Protein AF-0000000065959075 (afdb_homodimer)

Secondary structure (DSSP, 8-state):
-EEEE-TT-SS-EEEES--TTT--HHHHHHHHHHHHHHSEEEE-S----HHHHHHHHHHHSEE---SSGGGB-SS-TT-EEEESSEETTEE-SBSS---S-B-TTTTSSS--SEEEEEEEE--SSS--EEEEEHHHHHHTS-HHHHHHHTT-EEEE-STTTPBPPGGGTTSBHHHHHHHHHHHS--EEEESEEE-TTT--EEE---TTTEEEEE-TTSPBPPHHHHHHHHHHHTTT-TT--STTEEEE---TT-EEEEETTTEEEEE---SSPPP-EEEEEEEE-SS-SSTTS---/-EEEE-TT-SS-EEEES--TTT--HHHHHHHHHHHHHHSEEEE-S----HHHHHHHHHHHSEE---SSGGGB-SS-TT-EEEESSEETTEE-SBSS---S-B-TTTTSSS--SEEEEEEEE--SSS--EEEEEHHHHHHTS-HHHHHHHTT-EEEE-SGGGPBPPGGGTTSBHHHHHHHHHHHS--EEEESEEE-TTT--EEE---TTTEEEEE-TTSPBPPHHHHHHHHHHHTTT-TT--STTEEEE---TT-EEEEETTTEEEEE---SSPPP-EEEEEEEE-SS-SSTTS---

Structure (mmCIF, N/CA/C/O backbone):
data_AF-0000000065959075-model_v1
#
loop_
_entity.id
_entity.type
_entity.pdbx_description
1 polymer (3R)-3-
#
loop_
_atom_site.group_PDB
_atom_site.id
_atom_site.type_symbol
_atom_site.label_atom_id
_atom_site.label_alt_id
_atom_site.label_comp_id
_atom_site.label_asym_id
_atom_site.label_entity_id
_atom_site.label_seq_id
_atom_site.pdbx_PDB_ins_code
_atom_site.Cartn_x
_atom_site.Cartn_y
_atom_site.Cartn_z
_atom_site.occupancy
_atom_site.B_iso_or_equiv
_atom_site.auth_seq_id
_atom_site.auth_comp_id
_atom_site.auth_asym_id
_atom_site.auth_atom_id
_atom_site.pdbx_PDB_model_num
ATOM 1 N N . MET A 1 1 ? 12.992 -42.438 -20.969 1 88.31 1 MET A N 1
ATOM 2 C CA . MET A 1 1 ? 12.32 -41.75 -19.875 1 88.31 1 MET A CA 1
ATOM 3 C C . MET A 1 1 ? 11.312 -42.688 -19.203 1 88.31 1 MET A C 1
ATOM 5 O O . MET A 1 1 ? 10.609 -43.438 -19.875 1 88.31 1 MET A O 1
ATOM 9 N N . GLN A 1 2 ? 11.352 -42.781 -17.875 1 91.12 2 GLN A N 1
ATOM 10 C CA . GLN A 1 2 ? 10.438 -43.594 -17.094 1 91.12 2 GLN A CA 1
ATOM 11 C C . GLN A 1 2 ? 9.602 -42.719 -16.156 1 91.12 2 GLN A C 1
ATOM 13 O O . GLN A 1 2 ? 10.133 -41.875 -15.445 1 91.12 2 GLN A O 1
ATOM 18 N N . ILE A 1 3 ? 8.305 -42.969 -16.203 1 90.81 3 ILE A N 1
ATOM 19 C CA . ILE A 1 3 ? 7.375 -42.219 -15.359 1 90.81 3 ILE A CA 1
ATOM 20 C C . ILE A 1 3 ? 6.758 -43.125 -14.312 1 90.81 3 ILE A C 1
ATOM 22 O O . ILE A 1 3 ? 6.156 -44.156 -14.656 1 90.81 3 ILE A O 1
ATOM 26 N N . ASP A 1 4 ? 6.98 -42.812 -13.102 1 85.56 4 ASP A N 1
ATOM 27 C CA . ASP A 1 4 ? 6.441 -43.594 -12 1 85.56 4 ASP A CA 1
ATOM 28 C C . ASP A 1 4 ? 5.523 -42.75 -11.117 1 85.56 4 ASP A C 1
ATOM 30 O O . ASP A 1 4 ? 5.871 -41.625 -10.742 1 85.56 4 ASP A O 1
ATOM 34 N N . GLU A 1 5 ? 4.391 -43.344 -10.914 1 80.88 5 GLU A N 1
ATOM 35 C CA . GLU A 1 5 ? 3.5 -42.625 -9.992 1 80.88 5 GLU A CA 1
ATOM 36 C C . GLU A 1 5 ? 4.094 -42.594 -8.586 1 80.88 5 GLU A C 1
ATOM 38 O O . GLU A 1 5 ? 4.883 -43.438 -8.203 1 80.88 5 GLU A O 1
ATOM 43 N N . GLN A 1 6 ? 3.811 -41.438 -7.914 1 75.31 6 GLN A N 1
ATOM 44 C CA . GLN A 1 6 ? 4.277 -41.344 -6.535 1 75.31 6 GLN A CA 1
ATOM 45 C C . GLN A 1 6 ? 3.336 -42.062 -5.578 1 75.31 6 GLN A C 1
ATOM 47 O O . GLN A 1 6 ? 2.148 -41.75 -5.508 1 75.31 6 GLN A O 1
ATOM 52 N N . PRO A 1 7 ? 3.791 -43.094 -5.008 1 60.75 7 PRO A N 1
ATOM 53 C CA . PRO A 1 7 ? 2.904 -43.938 -4.184 1 60.75 7 PRO A CA 1
ATOM 54 C C . PRO A 1 7 ? 2.232 -43.125 -3.066 1 60.75 7 PRO A C 1
ATOM 56 O O . PRO A 1 7 ? 2.871 -42.281 -2.434 1 60.75 7 PRO A O 1
ATOM 59 N N . GLY A 1 8 ? 0.936 -43.406 -2.779 1 57.5 8 GLY A N 1
ATOM 60 C CA . GLY A 1 8 ? 0.217 -42.844 -1.639 1 57.5 8 GLY A CA 1
ATOM 61 C C . GLY A 1 8 ? -0.297 -41.438 -1.878 1 57.5 8 GLY A C 1
ATOM 62 O O . GLY A 1 8 ? -1.043 -40.906 -1.06 1 57.5 8 GLY A O 1
ATOM 63 N N . ASN A 1 9 ? 0.217 -40.875 -2.98 1 65.5 9 ASN A N 1
ATOM 64 C CA . ASN A 1 9 ? -0.215 -39.5 -3.203 1 65.5 9 ASN A CA 1
ATOM 65 C C . ASN A 1 9 ? -1.231 -39.406 -4.34 1 65.5 9 ASN A C 1
ATOM 67 O O . ASN A 1 9 ? -1.167 -40.156 -5.301 1 65.5 9 ASN A O 1
ATOM 71 N N . ALA A 1 10 ? -2.258 -38.625 -4.078 1 68.94 10 ALA A N 1
ATOM 72 C CA . ALA A 1 10 ? -3.283 -38.406 -5.09 1 68.94 10 ALA A CA 1
ATOM 73 C C . ALA A 1 10 ? -2.721 -37.594 -6.266 1 68.94 10 ALA A C 1
ATOM 75 O O . ALA A 1 10 ? -3.248 -37.688 -7.379 1 68.94 10 ALA A O 1
ATOM 76 N N . ILE A 1 11 ? -1.651 -36.875 -5.988 1 84.25 11 ILE A N 1
ATOM 77 C CA . ILE A 1 11 ? -1.107 -36.094 -7.078 1 84.25 11 ILE A CA 1
ATOM 78 C C . ILE A 1 11 ? 0.41 -36.25 -7.133 1 84.25 11 ILE A C 1
ATOM 80 O O . ILE A 1 11 ? 1.047 -36.531 -6.117 1 84.25 11 ILE A O 1
ATOM 84 N N . GLY A 1 12 ? 0.941 -36.344 -8.398 1 92.31 12 GLY A N 1
ATOM 85 C CA . GLY A 1 12 ? 2.383 -36.312 -8.594 1 92.31 12 GLY A CA 1
ATOM 86 C C . GLY A 1 12 ? 2.934 -37.562 -9.227 1 92.31 12 GLY A C 1
ATOM 87 O O . GLY A 1 12 ? 2.424 -38.656 -8.984 1 92.31 12 GLY A O 1
ATOM 88 N N . ALA A 1 13 ? 3.959 -37.406 -10 1 95.25 13 ALA A N 1
ATOM 89 C CA . ALA A 1 13 ? 4.707 -38.5 -10.633 1 95.25 13 ALA A CA 1
ATOM 90 C C . ALA A 1 13 ? 6.195 -38.156 -10.695 1 95.25 13 ALA A C 1
ATOM 92 O O . ALA A 1 13 ? 6.574 -37.031 -10.922 1 95.25 13 ALA A O 1
ATOM 93 N N . ALA A 1 14 ? 6.996 -39.156 -10.484 1 95.25 14 ALA A N 1
ATOM 94 C CA . ALA A 1 14 ? 8.438 -39.031 -10.672 1 95.25 14 ALA A CA 1
ATOM 95 C C . ALA A 1 14 ? 8.844 -39.406 -12.086 1 95.25 14 ALA A C 1
ATOM 97 O O . ALA A 1 14 ? 8.352 -40.406 -12.625 1 95.25 14 ALA A O 1
ATOM 98 N N . VAL A 1 15 ? 9.633 -38.594 -12.68 1 96.06 15 VAL A N 1
ATOM 99 C CA . VAL A 1 15 ? 10.141 -38.875 -14.023 1 96.06 15 VAL A CA 1
ATOM 100 C C . VAL A 1 15 ? 11.648 -39.062 -13.977 1 96.06 15 VAL A C 1
ATOM 102 O O . VAL A 1 15 ? 12.398 -38.156 -13.68 1 96.06 15 VAL A O 1
ATOM 105 N N . GLU A 1 16 ? 12.094 -40.25 -14.32 1 95.06 16 GLU A N 1
ATOM 106 C CA . GLU A 1 16 ? 13.516 -40.594 -14.328 1 95.06 16 GLU A CA 1
ATOM 107 C C . GLU A 1 16 ? 14.055 -40.688 -15.75 1 95.06 16 GLU A C 1
ATOM 109 O O . GLU A 1 16 ? 13.32 -41.062 -16.672 1 95.06 16 GLU A O 1
ATOM 114 N N . GLY A 1 17 ? 15.281 -40.312 -15.883 1 93 17 GLY A N 1
ATOM 115 C CA . GLY A 1 17 ? 15.961 -40.469 -17.156 1 93 17 GLY A CA 1
ATOM 116 C C . GLY A 1 17 ? 15.523 -39.469 -18.219 1 93 17 GLY A C 1
ATOM 117 O O . GLY A 1 17 ? 15.594 -39.75 -19.406 1 93 17 GLY A O 1
ATOM 118 N N . PHE A 1 18 ? 14.922 -38.406 -17.781 1 93.5 18 PHE A N 1
ATOM 119 C CA . PHE A 1 18 ? 14.492 -37.406 -18.734 1 93.5 18 PHE A CA 1
ATOM 120 C C . PHE A 1 18 ? 15.617 -36.406 -19.031 1 93.5 18 PHE A C 1
ATOM 122 O O . PHE A 1 18 ? 16.25 -35.906 -18.094 1 93.5 18 PHE A O 1
ATOM 129 N N . ASP A 1 19 ? 15.914 -36.188 -20.281 1 91.94 19 ASP A N 1
ATOM 130 C CA . ASP A 1 19 ? 16.844 -35.188 -20.797 1 91.94 19 ASP A CA 1
ATOM 131 C C . ASP A 1 19 ? 16.188 -34.344 -21.875 1 91.94 19 ASP A C 1
ATOM 133 O O . ASP A 1 19 ? 15.812 -34.844 -22.938 1 91.94 19 ASP A O 1
ATOM 137 N N . HIS A 1 20 ? 16.078 -33.094 -21.625 1 88.12 20 HIS A N 1
ATOM 138 C CA . HIS A 1 20 ? 15.344 -32.219 -22.531 1 88.12 20 HIS A CA 1
ATOM 139 C C . HIS A 1 20 ? 16.016 -32.156 -23.906 1 88.12 20 HIS A C 1
ATOM 141 O O . HIS A 1 20 ? 15.344 -31.938 -24.922 1 88.12 20 HIS A O 1
ATOM 147 N N . ALA A 1 21 ? 17.312 -32.281 -23.984 1 90 21 ALA A N 1
ATOM 148 C CA . ALA A 1 21 ? 18.047 -32.156 -25.234 1 90 21 ALA A CA 1
ATOM 149 C C . ALA A 1 21 ? 17.812 -33.375 -26.125 1 90 21 ALA A C 1
ATOM 151 O O . ALA A 1 21 ? 17.859 -33.25 -27.359 1 90 21 ALA A O 1
ATOM 152 N N . THR A 1 22 ? 17.562 -34.469 -25.531 1 92.88 22 THR A N 1
ATOM 153 C CA . THR A 1 22 ? 17.453 -35.688 -26.312 1 92.88 22 THR A CA 1
ATOM 154 C C . THR A 1 22 ? 16.031 -36.219 -26.281 1 92.88 22 THR A C 1
ATOM 156 O O . THR A 1 22 ? 15.703 -37.188 -27 1 92.88 22 THR A O 1
ATOM 159 N N . ALA A 1 23 ? 15.219 -35.594 -25.516 1 94 23 ALA A N 1
ATOM 160 C CA . ALA A 1 23 ? 13.844 -36.094 -25.391 1 94 23 ALA A CA 1
ATOM 161 C C . ALA A 1 23 ? 13.125 -36 -26.734 1 94 23 ALA A C 1
ATOM 163 O O . ALA A 1 23 ? 13.219 -34.969 -27.438 1 94 23 ALA A O 1
ATOM 164 N N . SER A 1 24 ? 12.414 -37 -27.125 1 95.62 24 SER A N 1
ATOM 165 C CA . SER A 1 24 ? 11.602 -37 -28.344 1 95.62 24 SER A CA 1
ATOM 166 C C . SER A 1 24 ? 10.305 -36.219 -28.141 1 95.62 24 SER A C 1
ATOM 168 O O . SER A 1 24 ? 9.945 -35.875 -27.016 1 95.62 24 SER A O 1
ATOM 170 N N . ASP A 1 25 ? 9.68 -35.969 -29.266 1 95.5 25 ASP A N 1
ATOM 171 C CA . ASP A 1 25 ? 8.367 -35.312 -29.172 1 95.5 25 ASP A CA 1
ATOM 172 C C . ASP A 1 25 ? 7.387 -36.188 -28.391 1 95.5 25 ASP A C 1
ATOM 174 O O . ASP A 1 25 ? 6.531 -35.656 -27.672 1 95.5 25 ASP A O 1
ATOM 178 N N . ALA A 1 26 ? 7.527 -37.438 -28.562 1 96.12 26 ALA A N 1
ATOM 179 C CA . ALA A 1 26 ? 6.668 -38.344 -27.828 1 96.12 26 ALA A CA 1
ATOM 180 C C . ALA A 1 26 ? 6.922 -38.25 -26.328 1 96.12 26 ALA A C 1
ATOM 182 O O . ALA A 1 26 ? 5.988 -38.375 -25.531 1 96.12 26 ALA A O 1
ATOM 183 N N . ASP A 1 27 ? 8.164 -38.125 -25.922 1 95.75 27 ASP A N 1
ATOM 184 C CA . ASP A 1 27 ? 8.508 -37.938 -24.516 1 95.75 27 ASP A CA 1
ATOM 185 C C . ASP A 1 27 ? 7.863 -36.688 -23.953 1 95.75 27 ASP A C 1
ATOM 187 O O . ASP A 1 27 ? 7.328 -36.688 -22.844 1 95.75 27 ASP A O 1
ATOM 191 N N . ILE A 1 28 ? 7.93 -35.656 -24.734 1 97.25 28 ILE A N 1
ATOM 192 C CA . ILE A 1 28 ? 7.363 -34.406 -24.328 1 97.25 28 ILE A CA 1
ATOM 193 C C . ILE A 1 28 ? 5.852 -34.531 -24.172 1 97.25 28 ILE A C 1
ATOM 195 O O . ILE A 1 28 ? 5.273 -34.031 -23.203 1 97.25 28 ILE A O 1
ATOM 199 N N . ASP A 1 29 ? 5.246 -35.156 -25.109 1 96.88 29 ASP A N 1
ATOM 200 C CA . ASP A 1 29 ? 3.805 -35.375 -25.031 1 96.88 29 ASP A CA 1
ATOM 201 C C . ASP A 1 29 ? 3.436 -36.156 -23.797 1 96.88 29 ASP A C 1
ATOM 203 O O . ASP A 1 29 ? 2.449 -35.875 -23.125 1 96.88 29 ASP A O 1
ATOM 207 N N . ALA A 1 30 ? 4.188 -37.188 -23.516 1 96.75 30 ALA A N 1
ATOM 208 C CA . ALA A 1 30 ? 3.947 -38 -22.344 1 96.75 30 ALA A CA 1
ATOM 209 C C . ALA A 1 30 ? 4.105 -37.188 -21.062 1 96.75 30 ALA A C 1
ATOM 211 O O . ALA A 1 30 ? 3.338 -37.344 -20.109 1 96.75 30 ALA A O 1
ATOM 212 N N . LEU A 1 31 ? 5.102 -36.406 -21.031 1 97.31 31 LEU A N 1
ATOM 213 C CA . LEU A 1 31 ? 5.32 -35.531 -19.891 1 97.31 31 LEU A CA 1
ATOM 214 C C . LEU A 1 31 ? 4.137 -34.594 -19.688 1 97.31 31 LEU A C 1
ATOM 216 O O . LEU A 1 31 ? 3.615 -34.469 -18.578 1 97.31 31 LEU A O 1
ATOM 220 N N . LYS A 1 32 ? 3.682 -33.938 -20.766 1 97.81 32 LYS A N 1
ATOM 221 C CA . LYS A 1 32 ? 2.531 -33.031 -20.672 1 97.81 32 LYS A CA 1
ATOM 222 C C . LYS A 1 32 ? 1.294 -33.781 -20.172 1 97.81 32 LYS A C 1
ATOM 224 O O . LYS A 1 32 ? 0.574 -33.281 -19.297 1 97.81 32 LYS A O 1
ATOM 229 N N . SER A 1 33 ? 1.113 -34.938 -20.766 1 97.06 33 SER A N 1
ATOM 230 C CA . SER A 1 33 ? -0.022 -35.75 -20.328 1 97.06 33 SER A CA 1
ATOM 231 C C . SER A 1 33 ? 0.063 -36.062 -18.844 1 97.06 33 SER A C 1
ATOM 233 O O . SER A 1 33 ? -0.942 -35.969 -18.125 1 97.06 33 SER A O 1
ATOM 235 N N . THR A 1 34 ? 1.261 -36.375 -18.359 1 96.69 34 THR A N 1
ATOM 236 C CA . THR A 1 34 ? 1.489 -36.656 -16.953 1 96.69 34 THR A CA 1
ATOM 237 C C . THR A 1 34 ? 1.177 -35.438 -16.109 1 96.69 34 THR A C 1
ATOM 239 O O . THR A 1 34 ? 0.52 -35.531 -15.062 1 96.69 34 THR A O 1
ATOM 242 N N . ILE A 1 35 ? 1.586 -34.281 -16.547 1 97.69 35 ILE A N 1
ATOM 243 C CA . ILE A 1 35 ? 1.346 -33.031 -15.844 1 97.69 35 ILE A CA 1
ATOM 244 C C . ILE A 1 35 ? -0.156 -32.812 -15.719 1 97.69 35 ILE A C 1
ATOM 246 O O . ILE A 1 35 ? -0.646 -32.469 -14.633 1 97.69 35 ILE A O 1
ATOM 250 N N . TYR A 1 36 ? -0.906 -33.031 -16.781 1 97.31 36 TYR A N 1
ATOM 251 C CA . TYR A 1 36 ? -2.336 -32.75 -16.781 1 97.31 36 TYR A CA 1
ATOM 252 C C . TYR A 1 36 ? -3.098 -33.75 -15.93 1 97.31 36 TYR A C 1
ATOM 254 O O . TYR A 1 36 ? -4.051 -33.406 -15.227 1 97.31 36 TYR A O 1
ATOM 262 N N . THR A 1 37 ? -2.668 -34.969 -15.945 1 95.5 37 THR A N 1
ATOM 263 C CA . THR A 1 37 ? -3.465 -36.031 -15.32 1 95.5 37 THR A CA 1
ATOM 264 C C . THR A 1 37 ? -2.994 -36.281 -13.898 1 95.5 37 THR A C 1
ATOM 266 O O . THR A 1 37 ? -3.805 -36.594 -13.016 1 95.5 37 THR A O 1
ATOM 269 N N . LYS A 1 38 ? -1.641 -36.125 -13.672 1 96.19 38 LYS A N 1
ATOM 270 C CA . LYS A 1 38 ? -1.088 -36.375 -12.344 1 96.19 38 LYS A CA 1
ATOM 271 C C . LYS A 1 38 ? -0.753 -35.062 -11.633 1 96.19 38 LYS A C 1
ATOM 273 O O . LYS A 1 38 ? -0.331 -35.062 -10.477 1 96.19 38 LYS A O 1
ATOM 278 N N . LYS A 1 39 ? -0.908 -33.969 -12.266 1 97.69 39 LYS A N 1
ATOM 279 C CA . LYS A 1 39 ? -0.883 -32.594 -11.75 1 97.69 39 LYS A CA 1
ATOM 280 C C . LYS A 1 39 ? 0.548 -32.125 -11.5 1 97.69 39 LYS A C 1
ATOM 282 O O . LYS A 1 39 ? 0.866 -30.953 -11.695 1 97.69 39 LYS A O 1
ATOM 287 N N . ILE A 1 40 ? 1.429 -33 -11.031 1 97.94 40 ILE A N 1
ATOM 288 C CA . ILE A 1 40 ? 2.822 -32.656 -10.781 1 97.94 40 ILE A CA 1
ATOM 289 C C . ILE A 1 40 ? 3.734 -33.719 -11.367 1 97.94 40 ILE A C 1
ATOM 291 O O . ILE A 1 40 ? 3.5 -34.906 -11.172 1 97.94 40 ILE A O 1
ATOM 295 N N . ALA A 1 41 ? 4.703 -33.344 -12.102 1 97.62 41 ALA A N 1
ATOM 296 C CA . ALA A 1 41 ? 5.801 -34.188 -12.531 1 97.62 41 ALA A CA 1
ATOM 297 C C . ALA A 1 41 ? 7.129 -33.719 -11.938 1 97.62 41 ALA A C 1
ATOM 299 O O . ALA A 1 41 ? 7.48 -32.531 -12.047 1 97.62 41 ALA A O 1
ATOM 300 N N . VAL A 1 42 ? 7.797 -34.625 -11.281 1 97.19 42 VAL A N 1
ATOM 301 C CA . VAL A 1 42 ? 9.117 -34.312 -10.734 1 97.19 42 VAL A CA 1
ATOM 302 C C . VAL A 1 42 ? 10.195 -34.938 -11.609 1 97.19 42 VAL A C 1
ATOM 304 O O . VAL A 1 42 ? 10.367 -36.156 -11.609 1 97.19 42 VAL A O 1
ATOM 307 N N . LEU A 1 43 ? 10.891 -34.125 -12.398 1 97.62 43 LEU A N 1
ATOM 308 C CA . LEU A 1 43 ? 12.023 -34.594 -13.188 1 97.62 43 LEU A CA 1
ATOM 309 C C . LEU A 1 43 ? 13.258 -34.781 -12.312 1 97.62 43 LEU A C 1
ATOM 311 O O . LEU A 1 43 ? 13.82 -33.812 -11.805 1 97.62 43 LEU A O 1
ATOM 315 N N . LYS A 1 44 ? 13.688 -36 -12.227 1 96.25 44 LYS A N 1
ATOM 316 C CA . LYS A 1 44 ? 14.766 -36.344 -11.297 1 96.25 44 LYS A CA 1
ATOM 317 C C . LYS A 1 44 ? 16.125 -36.156 -11.953 1 96.25 44 LYS A C 1
ATOM 319 O O . LYS A 1 44 ? 16.266 -36.312 -13.164 1 96.25 44 LYS A O 1
ATOM 324 N N . GLY A 1 45 ? 17.094 -35.781 -11.102 1 95.56 45 GLY A N 1
ATOM 325 C CA . GLY A 1 45 ? 18.5 -35.781 -11.484 1 95.56 45 GLY A CA 1
ATOM 326 C C . GLY A 1 45 ? 18.844 -34.75 -12.531 1 95.56 45 GLY A C 1
ATOM 327 O O . GLY A 1 45 ? 19.609 -35.031 -13.453 1 95.56 45 GLY A O 1
ATOM 328 N N . GLN A 1 46 ? 18.234 -33.625 -12.5 1 97 46 GLN A N 1
ATOM 329 C CA . GLN A 1 46 ? 18.5 -32.562 -13.484 1 97 46 GLN A CA 1
ATOM 330 C C . GLN A 1 46 ? 19.719 -31.75 -13.094 1 97 46 GLN A C 1
ATOM 332 O O . GLN A 1 46 ? 20 -31.562 -11.906 1 97 46 GLN A O 1
ATOM 337 N N . ASP A 1 47 ? 20.484 -31.297 -13.984 1 96.56 47 ASP A N 1
ATOM 338 C CA . ASP A 1 47 ? 21.609 -30.375 -13.891 1 96.56 47 ASP A CA 1
ATOM 339 C C . ASP A 1 47 ? 21.656 -29.422 -15.094 1 96.56 47 ASP A C 1
ATOM 341 O O . ASP A 1 47 ? 22.406 -29.656 -16.047 1 96.56 47 ASP A O 1
ATOM 345 N N . LEU A 1 48 ? 20.891 -28.359 -15 1 97.44 48 LEU A N 1
ATOM 346 C CA . LEU A 1 48 ? 20.641 -27.5 -16.156 1 97.44 48 LEU A CA 1
ATOM 347 C C . LEU A 1 48 ? 21.203 -26.094 -15.914 1 97.44 48 LEU A C 1
ATOM 349 O O . LEU A 1 48 ? 21.094 -25.562 -14.812 1 97.44 48 LEU A O 1
ATOM 353 N N . SER A 1 49 ? 21.891 -25.578 -16.938 1 96.94 49 SER A N 1
ATOM 354 C CA . SER A 1 49 ? 22.141 -24.141 -16.953 1 96.94 49 SER A CA 1
ATOM 355 C C . SER A 1 49 ? 20.828 -23.359 -17.094 1 96.94 49 SER A C 1
ATOM 357 O O . SER A 1 49 ? 19.797 -23.938 -17.453 1 96.94 49 SER A O 1
ATOM 359 N N . PRO A 1 50 ? 20.875 -22.062 -16.766 1 97.75 50 PRO A N 1
ATOM 360 C CA . PRO A 1 50 ? 19.688 -21.25 -17 1 97.75 50 PRO A CA 1
ATOM 361 C C . PRO A 1 50 ? 19.156 -21.344 -18.422 1 97.75 50 PRO A C 1
ATOM 363 O O . PRO A 1 50 ? 17.953 -21.438 -18.641 1 97.75 50 PRO A O 1
ATOM 366 N N . GLN A 1 51 ? 20.047 -21.375 -19.422 1 97.81 51 GLN A N 1
ATOM 367 C CA . GLN A 1 51 ? 19.656 -21.469 -20.812 1 97.81 51 GLN A CA 1
ATOM 368 C C . GLN A 1 51 ? 19 -22.812 -21.125 1 97.81 51 GLN A C 1
ATOM 370 O O . GLN A 1 51 ? 18.016 -22.891 -21.859 1 97.81 51 GLN A O 1
ATOM 375 N N . GLN A 1 52 ? 19.547 -23.812 -20.562 1 97.56 52 GLN A N 1
ATOM 376 C CA . GLN A 1 52 ? 18.984 -25.141 -20.766 1 97.56 52 GLN A CA 1
ATOM 377 C C . GLN A 1 52 ? 17.625 -25.281 -20.078 1 97.56 52 GLN A C 1
ATOM 379 O O . GLN A 1 52 ? 16.734 -25.953 -20.594 1 97.56 52 GLN A O 1
ATOM 384 N N . PHE A 1 53 ? 17.516 -24.719 -18.922 1 98.31 53 PHE A N 1
ATOM 385 C CA . PHE A 1 53 ? 16.25 -24.688 -18.203 1 98.31 53 PHE A CA 1
ATOM 386 C C . PHE A 1 53 ? 15.156 -24.016 -19.047 1 98.31 53 PHE A C 1
ATOM 388 O O . PHE A 1 53 ? 14.062 -24.562 -19.203 1 98.31 53 PHE A O 1
ATOM 395 N N . LEU A 1 54 ? 15.5 -22.906 -19.641 1 98.44 54 LEU A N 1
ATOM 396 C CA . LEU A 1 54 ? 14.562 -22.219 -20.516 1 98.44 54 LEU A CA 1
ATOM 397 C C . LEU A 1 54 ? 14.234 -23.078 -21.734 1 98.44 54 LEU A C 1
ATOM 399 O O . LEU A 1 54 ? 13.086 -23.125 -22.172 1 98.44 54 LEU A O 1
ATOM 403 N N . ALA A 1 55 ? 15.25 -23.734 -22.281 1 97.69 55 ALA A N 1
ATOM 404 C CA . ALA A 1 55 ? 15.039 -24.594 -23.438 1 97.69 55 ALA A CA 1
ATOM 405 C C . ALA A 1 55 ? 14.031 -25.703 -23.125 1 97.69 55 ALA A C 1
ATOM 407 O O . ALA A 1 55 ? 13.195 -26.031 -23.969 1 97.69 55 ALA A O 1
ATOM 408 N N . LEU A 1 56 ? 14.188 -26.25 -21.922 1 97.88 56 LEU A N 1
ATOM 409 C CA . LEU A 1 56 ? 13.188 -27.219 -21.484 1 97.88 56 LEU A CA 1
ATOM 410 C C . LEU A 1 56 ? 11.797 -26.609 -21.469 1 97.88 56 LEU A C 1
ATOM 412 O O . LEU A 1 56 ? 10.844 -27.203 -21.969 1 97.88 56 LEU A O 1
ATOM 416 N N . GLY A 1 57 ? 11.633 -25.422 -20.891 1 98.25 57 GLY A N 1
ATOM 417 C CA . GLY A 1 57 ? 10.359 -24.719 -20.906 1 98.25 57 GLY A CA 1
ATOM 418 C C . GLY A 1 57 ? 9.781 -24.562 -22.312 1 98.25 57 GLY A C 1
ATOM 419 O O . GLY A 1 57 ? 8.594 -24.797 -22.531 1 98.25 57 GLY A O 1
ATOM 420 N N . LYS A 1 58 ? 10.641 -24.266 -23.234 1 97.75 58 LYS A N 1
ATOM 421 C CA . LYS A 1 58 ? 10.219 -24.016 -24.625 1 97.75 58 LYS A CA 1
ATOM 422 C C . LYS A 1 58 ? 9.656 -25.281 -25.25 1 97.75 58 LYS A C 1
ATOM 424 O O . LYS A 1 58 ? 8.859 -25.219 -26.188 1 97.75 58 LYS A O 1
ATOM 429 N N . ARG A 1 59 ? 10.078 -26.422 -24.781 1 97.44 59 ARG A N 1
ATOM 430 C CA . ARG A 1 59 ? 9.539 -27.672 -25.281 1 97.44 59 ARG A CA 1
ATOM 431 C C . ARG A 1 59 ? 8.109 -27.891 -24.797 1 97.44 59 ARG A C 1
ATOM 433 O O . ARG A 1 59 ? 7.352 -28.641 -25.422 1 97.44 59 ARG A O 1
ATOM 440 N N . LEU A 1 60 ? 7.781 -27.25 -23.703 1 97.94 60 LEU A N 1
ATOM 441 C CA . LEU A 1 60 ? 6.477 -27.484 -23.094 1 97.94 60 LEU A CA 1
ATOM 442 C C . LEU A 1 60 ? 5.484 -26.391 -23.484 1 97.94 60 LEU A C 1
ATOM 444 O O . LEU A 1 60 ? 4.27 -26.578 -23.359 1 97.94 60 LEU A O 1
ATOM 448 N N . GLY A 1 61 ? 5.938 -25.281 -23.922 1 97.88 61 GLY A N 1
ATOM 449 C CA . GLY A 1 61 ? 5.105 -24.156 -24.344 1 97.88 61 GLY A CA 1
ATOM 450 C C . GLY A 1 61 ? 5.887 -22.875 -24.547 1 97.88 61 GLY A C 1
ATOM 451 O O . GLY A 1 61 ? 7.117 -22.891 -24.562 1 97.88 61 GLY A O 1
ATOM 452 N N . ARG A 1 62 ? 5.148 -21.75 -24.812 1 98.12 62 ARG A N 1
ATOM 453 C CA . ARG A 1 62 ? 5.758 -20.438 -24.969 1 98.12 62 ARG A CA 1
ATOM 454 C C . ARG A 1 62 ? 6.059 -19.812 -23.625 1 98.12 62 ARG A C 1
ATOM 456 O O . ARG A 1 62 ? 5.145 -19.484 -22.859 1 98.12 62 ARG A O 1
ATOM 463 N N . PRO A 1 63 ? 7.344 -19.641 -23.344 1 98.12 63 PRO A N 1
ATOM 464 C CA . PRO A 1 63 ? 7.672 -19 -22.062 1 98.12 63 PRO A CA 1
ATOM 465 C C . PRO A 1 63 ? 7.219 -17.547 -22 1 98.12 63 PRO A C 1
ATOM 467 O O . PRO A 1 63 ? 7.152 -16.859 -23.016 1 98.12 63 PRO A O 1
ATOM 470 N N . GLU A 1 64 ? 6.863 -17.125 -20.844 1 95.5 64 GLU A N 1
ATOM 471 C CA . GLU A 1 64 ? 6.488 -15.742 -20.578 1 95.5 64 GLU A CA 1
ATOM 472 C C . GLU A 1 64 ? 7.305 -15.156 -19.438 1 95.5 64 GLU A C 1
ATOM 474 O O . GLU A 1 64 ? 7.363 -15.734 -18.344 1 95.5 64 GLU A O 1
ATOM 479 N N . ALA A 1 65 ? 7.961 -14.078 -19.781 1 94.5 65 ALA A N 1
ATOM 480 C CA . ALA A 1 65 ? 8.727 -13.383 -18.75 1 94.5 65 ALA A CA 1
ATOM 481 C C . ALA A 1 65 ? 7.801 -12.75 -17.719 1 94.5 65 ALA A C 1
ATOM 483 O O . ALA A 1 65 ? 6.742 -12.219 -18.062 1 94.5 65 ALA A O 1
ATOM 484 N N . TYR A 1 66 ? 8.195 -12.875 -16.469 1 93.5 66 TYR A N 1
ATOM 485 C CA . TYR A 1 66 ? 7.43 -12.219 -15.422 1 93.5 66 TYR A CA 1
ATOM 486 C C . TYR A 1 66 ? 7.312 -10.719 -15.688 1 93.5 66 TYR A C 1
ATOM 488 O O . TYR A 1 66 ? 8.266 -10.086 -16.156 1 93.5 66 TYR A O 1
ATOM 496 N N . TYR A 1 67 ? 6.18 -10.117 -15.344 1 91.81 67 TYR A N 1
ATOM 497 C CA . TYR A 1 67 ? 5.855 -8.773 -15.812 1 91.81 67 TYR A CA 1
ATOM 498 C C . TYR A 1 67 ? 6.699 -7.727 -15.094 1 91.81 67 TYR A C 1
ATOM 500 O O . TYR A 1 67 ? 6.879 -6.613 -15.586 1 91.81 67 TYR A O 1
ATOM 508 N N . GLU A 1 68 ? 7.234 -8.008 -13.875 1 91.19 68 GLU A N 1
ATOM 509 C CA . GLU A 1 68 ? 8.172 -7.125 -13.188 1 91.19 68 GLU A CA 1
ATOM 510 C C . GLU A 1 68 ? 9.617 -7.492 -13.516 1 91.19 68 GLU A C 1
ATOM 512 O O . GLU A 1 68 ? 10.125 -8.508 -13.031 1 91.19 68 GLU A O 1
ATOM 517 N N . PRO A 1 69 ? 10.336 -6.691 -14.141 1 91.88 69 PRO A N 1
ATOM 518 C CA . PRO A 1 69 ? 11.664 -7.043 -14.641 1 91.88 69 PRO A CA 1
ATOM 519 C C . PRO A 1 69 ? 12.68 -7.25 -13.508 1 91.88 69 PRO A C 1
ATOM 521 O O . PRO A 1 69 ? 13.633 -8.008 -13.672 1 91.88 69 PRO A O 1
ATOM 524 N N . MET A 1 70 ? 12.453 -6.633 -12.414 1 90.62 70 MET A N 1
ATOM 525 C CA . MET A 1 70 ? 13.43 -6.68 -11.328 1 90.62 70 MET A CA 1
ATOM 526 C C . MET A 1 70 ? 13.555 -8.094 -10.766 1 90.62 70 MET A C 1
ATOM 528 O O . MET A 1 70 ? 14.508 -8.398 -10.047 1 90.62 70 MET A O 1
ATOM 532 N N . TYR A 1 71 ? 12.648 -9.008 -11.078 1 92.94 71 TYR A N 1
ATOM 533 C CA . TYR A 1 71 ? 12.664 -10.359 -10.523 1 92.94 71 TYR A CA 1
ATOM 534 C C . TYR A 1 71 ? 13.203 -11.359 -11.547 1 92.94 71 TYR A C 1
ATOM 536 O O . TYR A 1 71 ? 13.258 -12.555 -11.281 1 92.94 71 TYR A O 1
ATOM 544 N N . GLN A 1 72 ? 13.625 -10.844 -12.68 1 95.31 72 GLN A N 1
ATOM 545 C CA . GLN A 1 72 ? 14.102 -11.688 -13.773 1 95.31 72 GLN A CA 1
ATOM 546 C C . GLN A 1 72 ? 15.562 -12.086 -13.562 1 95.31 72 GLN A C 1
ATOM 548 O O . GLN A 1 72 ? 16.344 -11.328 -12.984 1 95.31 72 GLN A O 1
ATOM 553 N N . HIS A 1 73 ? 15.836 -13.289 -13.945 1 95.38 73 HIS A N 1
ATOM 554 C CA . HIS A 1 73 ? 17.234 -13.711 -14 1 95.38 73 HIS A CA 1
ATOM 555 C C . HIS A 1 73 ? 18.062 -12.75 -14.852 1 95.38 73 HIS A C 1
ATOM 557 O O . HIS A 1 73 ? 17.609 -12.305 -15.914 1 95.38 73 HIS A O 1
ATOM 563 N N . PRO A 1 74 ? 19.234 -12.414 -14.344 1 92.62 74 PRO A N 1
ATOM 564 C CA . PRO A 1 74 ? 20.031 -11.391 -15.023 1 92.62 74 PRO A CA 1
ATOM 565 C C . PRO A 1 74 ? 20.406 -11.789 -16.453 1 92.62 74 PRO A C 1
ATOM 567 O O . PRO A 1 74 ? 20.547 -10.93 -17.328 1 92.62 74 PRO A O 1
ATOM 570 N N . GLU A 1 75 ? 20.5 -13.07 -16.797 1 95.06 75 GLU A N 1
ATOM 571 C CA . GLU A 1 75 ? 20.984 -13.523 -18.109 1 95.06 75 GLU A CA 1
ATOM 572 C C . GLU A 1 75 ? 19.828 -14.062 -18.953 1 95.06 75 GLU A C 1
ATOM 574 O O . GLU A 1 75 ? 19.906 -14.055 -20.188 1 95.06 75 GLU A O 1
ATOM 579 N N . VAL A 1 76 ? 18.875 -14.641 -18.312 1 97.5 76 VAL A N 1
ATOM 580 C CA . VAL A 1 76 ? 17.734 -15.234 -19 1 97.5 76 VAL A CA 1
ATOM 581 C C . VAL A 1 76 ? 16.438 -14.633 -18.453 1 97.5 76 VAL A C 1
ATOM 583 O O . VAL A 1 76 ? 15.867 -15.125 -17.484 1 97.5 76 VAL A O 1
ATOM 586 N N . THR A 1 77 ? 15.891 -13.672 -19.125 1 96.94 77 THR A N 1
ATOM 587 C CA . THR A 1 77 ? 14.844 -12.805 -18.609 1 96.94 77 THR A CA 1
ATOM 588 C C . THR A 1 77 ? 13.547 -13.578 -18.406 1 96.94 77 THR A C 1
ATOM 590 O O . THR A 1 77 ? 12.688 -13.172 -17.625 1 96.94 77 THR A O 1
ATOM 593 N N . GLU A 1 78 ? 13.414 -14.703 -19.047 1 98.06 78 GLU A N 1
ATOM 594 C CA . GLU A 1 78 ? 12.195 -15.5 -18.906 1 98.06 78 GLU A CA 1
ATOM 595 C C . GLU A 1 78 ? 12.195 -16.281 -17.594 1 98.06 78 GLU A C 1
ATOM 597 O O . GLU A 1 78 ? 11.18 -16.844 -17.203 1 98.06 78 GLU A O 1
ATOM 602 N N . ILE A 1 79 ? 13.352 -16.281 -16.969 1 98.25 79 ILE A N 1
ATOM 603 C CA . ILE A 1 79 ? 13.445 -16.984 -15.688 1 98.25 79 ILE A CA 1
ATOM 604 C C . ILE A 1 79 ? 13.148 -16.016 -14.547 1 98.25 79 ILE A C 1
ATOM 606 O O . ILE A 1 79 ? 13.797 -14.977 -14.422 1 98.25 79 ILE A O 1
ATOM 610 N N . PHE A 1 80 ? 12.125 -16.328 -13.773 1 97.31 80 PHE A N 1
ATOM 611 C CA . PHE A 1 80 ? 11.836 -15.656 -12.508 1 97.31 80 PHE A CA 1
ATOM 612 C C . PHE A 1 80 ? 12.703 -16.219 -11.391 1 97.31 80 PHE A C 1
ATOM 614 O O . PHE A 1 80 ? 12.828 -17.438 -11.25 1 97.31 80 PHE A O 1
ATOM 621 N N . VAL A 1 81 ? 13.305 -15.383 -10.609 1 96.06 81 VAL A N 1
ATOM 622 C CA . VAL A 1 81 ? 14.211 -15.836 -9.562 1 96.06 81 VAL A CA 1
ATOM 623 C C . VAL A 1 81 ? 13.602 -15.547 -8.195 1 96.06 81 VAL A C 1
ATOM 625 O O . VAL A 1 81 ? 13.25 -14.406 -7.895 1 96.06 81 VAL A O 1
ATOM 628 N N . SER A 1 82 ? 13.367 -16.531 -7.402 1 93.94 82 SER A N 1
ATOM 629 C CA . SER A 1 82 ? 13.078 -16.422 -5.977 1 93.94 82 SER A CA 1
ATOM 630 C C . SER A 1 82 ? 14.312 -16.719 -5.133 1 93.94 82 SER A C 1
ATOM 632 O O . SER A 1 82 ? 14.914 -17.781 -5.254 1 93.94 82 SER A O 1
ATOM 634 N N . SER A 1 83 ? 14.719 -15.766 -4.336 1 91.81 83 SER A N 1
ATOM 635 C CA . SER A 1 83 ? 15.945 -15.945 -3.568 1 91.81 83 SER A CA 1
ATOM 636 C C . SER A 1 83 ? 15.898 -15.164 -2.26 1 91.81 83 SER A C 1
ATOM 638 O O . SER A 1 83 ? 15.539 -13.984 -2.248 1 91.81 83 SER A O 1
ATOM 640 N N . ASN A 1 84 ? 16.234 -15.82 -1.165 1 86.94 84 ASN A N 1
ATOM 641 C CA . ASN A 1 84 ? 16.422 -15.086 0.082 1 86.94 84 ASN A CA 1
ATOM 642 C C . ASN A 1 84 ? 17.891 -14.867 0.393 1 86.94 84 ASN A C 1
ATOM 644 O O . ASN A 1 84 ? 18.25 -14.555 1.53 1 86.94 84 ASN A O 1
ATOM 648 N N . VAL A 1 85 ? 18.719 -15.078 -0.592 1 82.69 85 VAL A N 1
ATOM 649 C CA . VAL A 1 85 ? 20.172 -14.945 -0.469 1 82.69 85 VAL A CA 1
ATOM 650 C C . VAL A 1 85 ? 20.656 -13.766 -1.309 1 82.69 85 VAL A C 1
ATOM 652 O O . VAL A 1 85 ? 20.484 -13.75 -2.529 1 82.69 85 VAL A O 1
ATOM 655 N N . PRO A 1 86 ? 21.219 -12.75 -0.627 1 79.75 86 PRO A N 1
ATOM 656 C CA . PRO A 1 86 ? 21.828 -11.703 -1.448 1 79.75 86 PRO A CA 1
ATOM 657 C C . PRO A 1 86 ? 23.094 -12.164 -2.152 1 79.75 86 PRO A C 1
ATOM 659 O O . PRO A 1 86 ? 23.797 -13.047 -1.648 1 79.75 86 PRO A O 1
ATOM 662 N N . GLU A 1 87 ? 23.25 -11.781 -3.324 1 77.44 87 GLU A N 1
ATOM 663 C CA . GLU A 1 87 ? 24.484 -12.008 -4.062 1 77.44 87 GLU A CA 1
ATOM 664 C C . GLU A 1 87 ? 25.297 -10.727 -4.195 1 77.44 87 GLU A C 1
ATOM 666 O O . GLU A 1 87 ? 24.844 -9.758 -4.812 1 77.44 87 GLU A O 1
ATOM 671 N N . ASN A 1 88 ? 26.516 -10.781 -3.633 1 78.19 88 ASN A N 1
ATOM 672 C CA . ASN A 1 88 ? 27.391 -9.617 -3.658 1 78.19 88 ASN A CA 1
ATOM 673 C C . ASN A 1 88 ? 26.703 -8.375 -3.105 1 78.19 88 ASN A C 1
ATOM 675 O O . ASN A 1 88 ? 26.75 -7.305 -3.711 1 78.19 88 ASN A O 1
ATOM 679 N N . GLY A 1 89 ? 25.938 -8.562 -2.105 1 76.56 89 GLY A N 1
ATOM 680 C CA . GLY A 1 89 ? 25.312 -7.453 -1.407 1 76.56 89 GLY A CA 1
ATOM 681 C C . GLY A 1 89 ? 24.047 -6.957 -2.086 1 76.56 89 GLY A C 1
ATOM 682 O O . GLY A 1 89 ? 23.391 -6.039 -1.593 1 76.56 89 GLY A O 1
ATOM 683 N N . LYS A 1 90 ? 23.719 -7.559 -3.186 1 81.75 90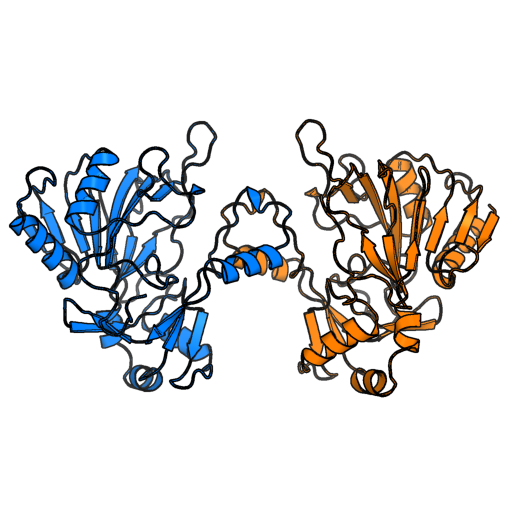 LYS A N 1
ATOM 684 C CA . LYS A 1 90 ? 22.547 -7.133 -3.93 1 81.75 90 LYS A CA 1
ATOM 685 C C . LYS A 1 90 ? 21.469 -8.219 -3.938 1 81.75 90 LYS A C 1
ATOM 687 O O . LYS A 1 90 ? 21.797 -9.406 -4.066 1 81.75 90 LYS A O 1
ATOM 692 N N . GLN A 1 91 ? 20.297 -7.82 -3.771 1 84.81 91 GLN A N 1
ATOM 693 C CA . GLN A 1 91 ? 19.172 -8.75 -3.846 1 84.81 91 GLN A CA 1
ATOM 694 C C . GLN A 1 91 ? 18.891 -9.156 -5.289 1 84.81 91 GLN A C 1
ATOM 696 O O . GLN A 1 91 ? 18.688 -8.297 -6.148 1 84.81 91 GLN A O 1
ATOM 701 N N . ILE A 1 92 ? 18.969 -10.453 -5.512 1 83.44 92 ILE A N 1
ATOM 702 C CA . ILE A 1 92 ? 18.578 -11 -6.801 1 83.44 92 ILE A CA 1
ATOM 703 C C . ILE A 1 92 ? 17.25 -11.766 -6.648 1 83.44 92 ILE A C 1
ATOM 705 O O . ILE A 1 92 ? 17.125 -12.609 -5.758 1 83.44 92 ILE A O 1
ATOM 709 N N . GLY A 1 93 ? 16.344 -11.383 -7.496 1 88.88 93 GLY A N 1
ATOM 710 C CA . GLY A 1 93 ? 15.031 -12.008 -7.379 1 88.88 93 GLY A CA 1
ATOM 711 C C . GLY A 1 93 ? 14.234 -11.5 -6.195 1 88.88 93 GLY A C 1
ATOM 712 O O . GLY A 1 93 ? 14.5 -10.414 -5.676 1 88.88 93 GLY A O 1
ATOM 713 N N . VAL A 1 94 ? 13.242 -12.188 -5.859 1 89.56 94 VAL A N 1
ATOM 714 C CA . VAL A 1 94 ? 12.312 -11.75 -4.824 1 89.56 94 VAL A CA 1
ATOM 715 C C . VAL A 1 94 ? 12.453 -12.648 -3.594 1 89.56 94 VAL A C 1
ATOM 717 O O . VAL A 1 94 ? 12.43 -13.875 -3.707 1 89.56 94 VAL A O 1
ATOM 720 N N . PRO A 1 95 ? 12.641 -12.086 -2.457 1 87.69 95 PRO A N 1
ATOM 721 C CA . PRO A 1 95 ? 12.703 -12.891 -1.232 1 87.69 95 PRO A CA 1
ATOM 722 C C . PRO A 1 95 ? 11.312 -13.234 -0.688 1 87.69 95 PRO A C 1
ATOM 724 O O . PRO A 1 95 ? 10.344 -12.531 -0.986 1 87.69 95 PRO A O 1
ATOM 727 N N . LYS A 1 96 ? 11.234 -14.359 0.097 1 81.69 96 LYS A N 1
ATOM 728 C CA . LYS A 1 96 ? 10.039 -14.766 0.837 1 81.69 96 LYS A CA 1
ATOM 729 C C . LYS A 1 96 ? 8.828 -14.867 -0.085 1 81.69 96 LYS A C 1
ATOM 731 O O . LYS A 1 96 ? 7.762 -14.32 0.221 1 81.69 96 LYS A O 1
ATOM 736 N N . THR A 1 97 ? 9 -15.484 -1.158 1 82.31 97 THR A N 1
ATOM 737 C CA . THR A 1 97 ? 7.965 -15.617 -2.176 1 82.31 97 THR A CA 1
ATOM 738 C C . THR A 1 97 ? 6.996 -16.734 -1.817 1 82.31 97 THR A C 1
ATOM 740 O O . THR A 1 97 ? 7.406 -17.781 -1.294 1 82.31 97 THR A O 1
ATOM 743 N N . GLY A 1 98 ? 5.723 -16.453 -2.045 1 86.12 98 GLY A N 1
ATOM 744 C CA . GLY A 1 98 ? 4.766 -17.547 -2.125 1 86.12 98 GLY A CA 1
ATOM 745 C C . GLY A 1 98 ? 4.219 -17.953 -0.771 1 86.12 98 GLY A C 1
ATOM 746 O O . GLY A 1 98 ? 3.951 -19.141 -0.537 1 86.12 98 GLY A O 1
ATOM 747 N N . LYS A 1 99 ? 4.027 -17.062 0.191 1 87.56 99 LYS A N 1
ATOM 748 C CA . LYS A 1 99 ? 3.52 -17.391 1.521 1 87.56 99 LYS A CA 1
ATOM 749 C C . LYS A 1 99 ? 1.994 -17.406 1.539 1 87.56 99 LYS A C 1
ATOM 751 O O . LYS A 1 99 ? 1.38 -17.406 2.607 1 87.56 99 LYS A O 1
ATOM 756 N N . PHE A 1 100 ? 1.395 -17.422 0.429 1 93.69 100 PHE A N 1
ATOM 757 C CA . PHE A 1 100 ? -0.057 -17.453 0.285 1 93.69 100 PHE A CA 1
ATOM 758 C C . PHE A 1 100 ? -0.473 -18.391 -0.843 1 93.69 100 PHE A C 1
ATOM 760 O O . PHE A 1 100 ? 0.31 -18.656 -1.758 1 93.69 100 PHE A O 1
ATOM 767 N N . TRP A 1 101 ? -1.629 -18.891 -0.713 1 98 101 TRP A N 1
ATOM 768 C CA . TRP A 1 101 ? -2.143 -19.781 -1.747 1 98 101 TRP A CA 1
ATOM 769 C C . TRP A 1 101 ? -2.412 -19.031 -3.039 1 98 101 TRP A C 1
ATOM 771 O O . TRP A 1 101 ? -3.117 -18.016 -3.035 1 98 101 TRP A O 1
ATOM 781 N N . HIS A 1 102 ? -1.884 -19.5 -4.133 1 98.06 102 HIS A N 1
ATOM 782 C CA . HIS A 1 102 ? -2.08 -18.812 -5.398 1 98.06 102 HIS A CA 1
ATOM 783 C C . HIS A 1 102 ? -1.796 -19.719 -6.582 1 98.06 102 HIS A C 1
ATOM 785 O O . HIS A 1 102 ? -1.184 -20.781 -6.422 1 98.06 102 HIS A O 1
ATOM 791 N N . ALA A 1 103 ? -2.283 -19.406 -7.691 1 97.69 103 ALA A N 1
ATOM 792 C CA . ALA A 1 103 ? -1.812 -19.859 -8.992 1 97.69 103 ALA A CA 1
ATOM 793 C C . ALA A 1 103 ? -1.038 -18.75 -9.719 1 97.69 103 ALA A C 1
ATOM 795 O O . ALA A 1 103 ? -1.444 -17.594 -9.703 1 97.69 103 ALA A O 1
ATOM 796 N N . ASP A 1 104 ? 0.09 -19.141 -10.25 1 96 104 ASP A N 1
ATOM 797 C CA . ASP A 1 104 ? 0.915 -18.141 -10.93 1 96 104 ASP A CA 1
ATOM 798 C C . ASP A 1 104 ? 0.13 -17.438 -12.039 1 96 104 ASP A C 1
ATOM 800 O O . ASP A 1 104 ? -0.462 -18.094 -12.898 1 96 104 ASP A O 1
ATOM 804 N N . TYR A 1 105 ? 0.03 -16.062 -11.984 1 95.75 105 TYR A N 1
ATOM 805 C CA . TYR A 1 105 ? -0.586 -15.195 -12.977 1 95.75 105 TYR A CA 1
ATOM 806 C C . TYR A 1 105 ? -2.104 -15.352 -12.977 1 95.75 105 TYR A C 1
ATOM 808 O O . TYR A 1 105 ? -2.766 -15.055 -13.969 1 95.75 105 TYR A O 1
ATOM 816 N N . GLN A 1 106 ? -2.578 -15.867 -11.844 1 96.88 106 GLN A N 1
ATOM 817 C CA . GLN A 1 106 ? -4.023 -15.938 -11.664 1 96.88 106 GLN A CA 1
ATOM 818 C C . GLN A 1 106 ? -4.672 -14.57 -11.859 1 96.88 106 GLN A C 1
ATOM 820 O O . GLN A 1 106 ? -5.848 -14.484 -12.219 1 96.88 106 GLN A O 1
ATOM 825 N N . PHE A 1 107 ? -3.936 -13.484 -11.719 1 96.5 107 PHE A N 1
ATOM 826 C CA . PHE A 1 107 ? -4.441 -12.117 -11.758 1 96.5 107 PHE A CA 1
ATOM 827 C C . PHE A 1 107 ? -4.234 -11.508 -13.141 1 96.5 107 PHE A C 1
ATOM 829 O O . PHE A 1 107 ? -4.523 -10.328 -13.352 1 96.5 107 PHE A O 1
ATOM 836 N N . MET A 1 108 ? -3.732 -12.281 -14.094 1 95.75 108 MET A N 1
ATOM 837 C CA . MET A 1 108 ? -3.506 -11.797 -15.453 1 95.75 108 MET A CA 1
ATOM 838 C C . MET A 1 108 ? -4.598 -12.289 -16.391 1 95.75 108 MET A C 1
ATOM 840 O O . MET A 1 108 ? -5.184 -13.352 -16.172 1 95.75 108 MET A O 1
ATOM 844 N N . PRO A 1 109 ? -4.824 -11.578 -17.531 1 94.06 109 PRO A N 1
ATOM 845 C CA . PRO A 1 109 ? -5.852 -11.984 -18.5 1 94.06 109 PRO A CA 1
ATOM 846 C C . PRO A 1 109 ? -5.543 -13.32 -19.156 1 94.06 109 PRO A C 1
ATOM 848 O O . PRO A 1 109 ? -6.461 -14.055 -19.547 1 94.06 109 PRO A O 1
ATOM 851 N N . ASP A 1 110 ? -4.258 -13.594 -19.297 1 93.88 110 ASP A N 1
ATOM 852 C CA . ASP A 1 110 ? -3.814 -14.844 -19.906 1 93.88 110 ASP A CA 1
ATOM 853 C C . ASP A 1 110 ? -2.893 -15.609 -18.953 1 93.88 110 ASP A C 1
ATOM 855 O O . ASP A 1 110 ? -1.67 -15.578 -19.109 1 93.88 110 ASP A O 1
ATOM 859 N N . PRO A 1 111 ? -3.51 -16.359 -17.984 1 95.19 111 PRO A N 1
ATOM 860 C CA . PRO A 1 111 ? -2.674 -17.109 -17.047 1 95.19 111 PRO A CA 1
ATOM 861 C C . PRO A 1 111 ? -1.935 -18.266 -17.703 1 95.19 111 PRO A C 1
ATOM 863 O O . PRO A 1 111 ? -2.377 -18.781 -18.734 1 95.19 111 PRO A O 1
ATOM 866 N N . PHE A 1 112 ? -0.866 -18.656 -17.094 1 94.81 112 PHE A N 1
ATOM 867 C CA . PHE A 1 112 ? -0.025 -19.734 -17.609 1 94.81 112 PHE A CA 1
ATOM 868 C C . PHE A 1 112 ? -0.717 -21.078 -17.469 1 94.81 112 PHE A C 1
ATOM 870 O O . PHE A 1 112 ? -1.568 -21.25 -16.594 1 94.81 112 PHE A O 1
ATOM 877 N N . GLY A 1 113 ? -0.242 -21.969 -18.359 1 96.94 113 GLY A N 1
ATOM 878 C CA . GLY A 1 113 ? -0.778 -23.328 -18.25 1 96.94 113 GLY A CA 1
ATOM 879 C C . GLY A 1 113 ? 0.083 -24.234 -17.406 1 96.94 113 GLY A C 1
ATOM 880 O O . GLY A 1 113 ? -0.436 -25.094 -16.688 1 96.94 113 GLY A O 1
ATOM 881 N N . ILE A 1 114 ? 1.399 -24.062 -17.547 1 98.62 114 ILE A N 1
ATOM 882 C CA . ILE A 1 114 ? 2.348 -24.969 -16.891 1 98.62 114 ILE A CA 1
ATOM 883 C C . ILE A 1 114 ? 3.428 -24.141 -16.188 1 98.62 114 ILE A C 1
ATOM 885 O O . ILE A 1 114 ? 3.922 -23.156 -16.734 1 98.62 114 ILE A O 1
ATOM 889 N N . THR A 1 115 ? 3.76 -24.469 -15.008 1 98.56 115 THR A N 1
ATOM 890 C CA . THR A 1 115 ? 4.84 -23.844 -14.25 1 98.56 115 THR A CA 1
ATOM 891 C C . THR A 1 115 ? 5.969 -24.828 -14 1 98.56 115 THR A C 1
ATOM 893 O O . THR A 1 115 ? 5.723 -26 -13.664 1 98.56 115 THR A O 1
ATOM 896 N N . LEU A 1 116 ? 7.188 -24.422 -14.227 1 98.69 116 LEU A N 1
ATOM 897 C CA . LEU A 1 116 ? 8.398 -25.172 -13.906 1 98.69 116 LEU A CA 1
ATOM 898 C C . LEU A 1 116 ? 9.188 -24.5 -12.797 1 98.69 116 LEU A C 1
ATOM 900 O O . LEU A 1 116 ? 9.5 -23.297 -12.898 1 98.69 116 LEU A O 1
ATOM 904 N N . ILE A 1 117 ? 9.445 -25.219 -11.773 1 98.06 117 ILE A N 1
ATOM 905 C CA . ILE A 1 117 ? 10.289 -24.688 -10.695 1 98.06 117 ILE A CA 1
ATOM 906 C C . ILE A 1 117 ? 11.531 -25.562 -10.547 1 98.06 117 ILE A C 1
ATOM 908 O O . ILE A 1 117 ? 11.438 -26.781 -10.438 1 98.06 117 ILE A O 1
ATOM 912 N N . TYR A 1 118 ? 12.633 -24.922 -10.594 1 98.06 118 TYR A N 1
ATOM 913 C CA . TYR A 1 118 ? 13.93 -25.594 -10.508 1 98.06 118 TYR A CA 1
ATOM 914 C C . TYR A 1 118 ? 14.727 -25.062 -9.312 1 98.06 118 TYR A C 1
ATOM 916 O O . TYR A 1 118 ? 15.438 -24.062 -9.422 1 98.06 118 TYR A O 1
ATOM 924 N N . PRO A 1 119 ? 14.594 -25.781 -8.148 1 95.81 119 PRO A N 1
ATOM 925 C CA . PRO A 1 119 ? 15.352 -25.328 -6.988 1 95.81 119 PRO A CA 1
ATOM 926 C C . PRO A 1 119 ? 16.859 -25.375 -7.215 1 95.81 119 PRO A C 1
ATOM 928 O O . PRO A 1 119 ? 17.391 -26.375 -7.711 1 95.81 119 PRO A O 1
ATOM 931 N N . GLN A 1 120 ? 17.531 -24.297 -6.891 1 94.5 120 GLN A N 1
ATOM 932 C CA . GLN A 1 120 ? 18.969 -24.188 -7.07 1 94.5 120 GLN A CA 1
ATOM 933 C C . GLN A 1 120 ? 19.703 -24.391 -5.75 1 94.5 120 GLN A C 1
ATOM 935 O O . GLN A 1 120 ? 20.734 -25.094 -5.711 1 94.5 120 GLN A O 1
ATOM 940 N N . VAL A 1 121 ? 19.281 -23.719 -4.711 1 92.12 121 VAL A N 1
ATOM 941 C CA . VAL A 1 121 ? 19.734 -23.891 -3.334 1 92.12 121 VAL A CA 1
ATOM 942 C C . VAL A 1 121 ? 18.562 -24.297 -2.447 1 92.12 121 VAL A C 1
ATOM 944 O O . VAL A 1 121 ? 17.547 -23.594 -2.373 1 92.12 121 VAL A O 1
ATOM 947 N N . ILE A 1 122 ? 18.672 -25.453 -1.829 1 90.75 122 ILE A N 1
ATOM 948 C CA . ILE A 1 122 ? 17.547 -25.969 -1.063 1 90.75 122 ILE A CA 1
ATOM 949 C C . ILE A 1 122 ? 17.906 -26.016 0.418 1 90.75 122 ILE A C 1
ATOM 951 O O . ILE A 1 122 ? 19.078 -26.219 0.771 1 90.75 122 ILE A O 1
ATOM 955 N N . PRO A 1 123 ? 16.953 -25.812 1.212 1 87.06 123 PRO A N 1
ATOM 956 C CA . PRO A 1 123 ? 17.219 -25.938 2.648 1 87.06 123 PRO A CA 1
ATOM 957 C C . PRO A 1 123 ? 17.453 -27.375 3.082 1 87.06 123 PRO A C 1
ATOM 959 O O . PRO A 1 123 ? 17.062 -28.312 2.371 1 87.06 123 PRO A O 1
ATOM 962 N N . GLU A 1 124 ? 18.031 -27.469 4.223 1 86 124 GLU A N 1
ATOM 963 C CA . GLU A 1 124 ? 18.312 -28.797 4.746 1 86 124 GLU A CA 1
ATOM 964 C C . GLU A 1 124 ? 17.047 -29.453 5.301 1 86 124 GLU A C 1
ATOM 966 O O . GLU A 1 124 ? 16.859 -30.656 5.156 1 86 124 GLU A O 1
ATOM 971 N N . LYS A 1 125 ? 16.281 -28.594 5.883 1 83.44 125 LYS A N 1
ATOM 972 C CA . LYS A 1 125 ? 15.07 -29.094 6.508 1 83.44 125 LYS A CA 1
ATOM 973 C C . LYS A 1 125 ? 13.836 -28.406 5.945 1 83.44 125 LYS A C 1
ATOM 975 O O . LYS A 1 125 ? 13.938 -27.375 5.281 1 83.44 125 LYS A O 1
ATOM 980 N N . ASN A 1 126 ? 12.688 -29.078 6.066 1 80.94 126 ASN A N 1
ATOM 981 C CA . ASN A 1 126 ? 11.383 -28.484 5.77 1 80.94 126 ASN A CA 1
ATOM 982 C C . ASN A 1 126 ? 11.266 -28.094 4.301 1 80.94 126 ASN A C 1
ATOM 984 O O . ASN A 1 126 ? 10.734 -27.016 3.984 1 80.94 126 ASN A O 1
ATOM 988 N N . ARG A 1 127 ? 11.797 -28.984 3.488 1 83.94 127 ARG A N 1
ATOM 989 C CA . ARG A 1 127 ? 11.719 -28.781 2.045 1 83.94 127 ARG A CA 1
ATOM 990 C C . ARG A 1 127 ? 10.344 -29.172 1.516 1 83.94 127 ARG A C 1
ATOM 992 O O . ARG A 1 127 ? 9.797 -30.219 1.892 1 83.94 127 ARG A O 1
ATOM 999 N N . GLY A 1 128 ? 9.812 -28.203 0.74 1 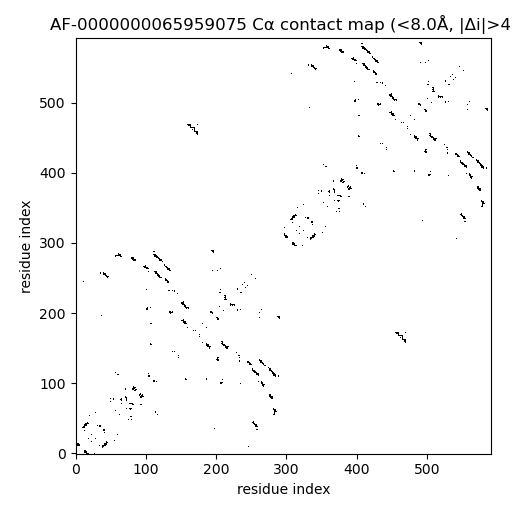90.94 128 GLY A N 1
ATOM 1000 C CA . GLY A 1 128 ? 8.586 -28.625 0.084 1 90.94 128 GLY A CA 1
ATOM 1001 C C . GLY A 1 128 ? 7.688 -27.469 -0.299 1 90.94 128 GLY A C 1
ATOM 1002 O O . GLY A 1 128 ? 7.949 -26.328 0.078 1 90.94 128 GLY A O 1
ATOM 1003 N N . THR A 1 129 ? 6.773 -27.734 -1.073 1 94.44 129 THR A N 1
ATOM 1004 C CA . THR A 1 129 ? 5.715 -26.844 -1.526 1 94.44 129 THR A CA 1
ATOM 1005 C C . THR A 1 129 ? 4.34 -27.469 -1.29 1 94.44 129 THR A C 1
ATOM 1007 O O . THR A 1 129 ? 4.141 -28.656 -1.541 1 94.44 129 THR A O 1
ATOM 1010 N N . TYR A 1 130 ? 3.506 -26.734 -0.693 1 96.44 130 TYR A N 1
ATOM 1011 C CA . TYR A 1 130 ? 2.127 -27.188 -0.527 1 96.44 130 TYR A CA 1
ATOM 1012 C C . TYR A 1 130 ? 1.317 -26.938 -1.793 1 96.44 130 TYR A C 1
ATOM 1014 O O . TYR A 1 130 ? 1.47 -25.891 -2.439 1 96.44 130 TYR A O 1
ATOM 1022 N N . PHE A 1 131 ? 0.461 -27.922 -2.102 1 97.88 131 PHE A N 1
ATOM 1023 C CA . PHE A 1 131 ? -0.437 -27.797 -3.242 1 97.88 131 PHE A CA 1
ATOM 1024 C C . PHE A 1 131 ? -1.865 -28.156 -2.848 1 97.88 131 PHE A C 1
ATOM 1026 O O . PHE A 1 131 ? -2.08 -28.969 -1.945 1 97.88 131 PHE A O 1
ATOM 1033 N N . ILE A 1 132 ? -2.795 -27.516 -3.459 1 98.25 132 ILE A N 1
ATOM 1034 C CA . ILE A 1 132 ? -4.191 -27.953 -3.455 1 98.25 132 ILE A CA 1
ATOM 1035 C C . ILE A 1 132 ? -4.668 -28.156 -4.891 1 98.25 132 ILE A C 1
ATOM 1037 O O . ILE A 1 132 ? -4.535 -27.266 -5.734 1 98.25 132 ILE A O 1
ATOM 1041 N N . ASP A 1 133 ? -5.102 -29.359 -5.172 1 98.25 133 ASP A N 1
ATOM 1042 C CA . ASP A 1 133 ? -5.777 -29.641 -6.434 1 98.25 133 ASP A CA 1
ATOM 1043 C C . ASP A 1 133 ? -7.195 -29.078 -6.438 1 98.25 133 ASP A C 1
ATOM 1045 O O . ASP A 1 133 ? -8.086 -29.625 -5.789 1 98.25 133 ASP A O 1
ATOM 1049 N N . MET A 1 134 ? -7.457 -28.094 -7.242 1 98.69 134 MET A N 1
ATOM 1050 C CA . MET A 1 134 ? -8.695 -27.328 -7.168 1 98.69 134 MET A CA 1
ATOM 1051 C C . MET A 1 134 ? -9.82 -28.047 -7.914 1 98.69 134 MET A C 1
ATOM 1053 O O . MET A 1 134 ? -10.992 -27.672 -7.789 1 98.69 134 MET A O 1
ATOM 1057 N N . GLY A 1 135 ? -9.477 -29.031 -8.805 1 97.88 135 GLY A N 1
ATOM 1058 C CA . GLY A 1 135 ? -10.5 -29.938 -9.297 1 97.88 135 GLY A CA 1
ATOM 1059 C C . GLY A 1 135 ? -11.062 -30.844 -8.219 1 97.88 135 GLY A C 1
ATOM 1060 O O . GLY A 1 135 ? -12.281 -30.922 -8.039 1 97.88 135 GLY A O 1
ATOM 1061 N N . ARG A 1 136 ? -10.172 -31.469 -7.516 1 96.94 136 ARG A N 1
ATOM 1062 C CA . ARG A 1 136 ? -10.578 -32.344 -6.41 1 96.94 136 ARG A CA 1
ATOM 1063 C C . ARG A 1 136 ? -11.273 -31.531 -5.312 1 96.94 136 ARG A C 1
ATOM 1065 O O . ARG A 1 136 ? -12.266 -31.984 -4.742 1 96.94 136 ARG A O 1
ATOM 1072 N N . ALA A 1 137 ? -10.734 -30.391 -5.008 1 98.12 137 ALA A N 1
ATOM 1073 C CA . ALA A 1 137 ? -11.352 -29.531 -4 1 98.12 137 ALA A CA 1
ATOM 1074 C C . ALA A 1 137 ? -12.789 -29.188 -4.375 1 98.12 137 ALA A C 1
ATOM 1076 O O . ALA A 1 137 ? -13.672 -29.172 -3.518 1 98.12 137 ALA A O 1
ATOM 1077 N N . TYR A 1 138 ? -12.977 -28.891 -5.66 1 98.44 138 TYR A N 1
ATOM 1078 C CA . TYR A 1 138 ? -14.328 -28.609 -6.125 1 98.44 138 TYR A CA 1
ATOM 1079 C C . TYR A 1 138 ? -15.234 -29.812 -5.922 1 98.44 138 TYR A C 1
ATOM 1081 O O . TYR A 1 138 ? -16.344 -29.672 -5.41 1 98.44 138 TYR A O 1
ATOM 1089 N N . ASP A 1 139 ? -14.75 -30.938 -6.297 1 97.69 139 ASP A N 1
ATOM 1090 C CA . ASP A 1 139 ? -15.539 -32.156 -6.188 1 97.69 139 ASP A CA 1
ATOM 1091 C C . ASP A 1 139 ? -15.977 -32.406 -4.742 1 97.69 139 ASP A C 1
ATOM 1093 O O . ASP A 1 139 ? -17.062 -32.938 -4.5 1 97.69 139 ASP A O 1
ATOM 1097 N N . ARG A 1 140 ? -15.242 -31.953 -3.842 1 97.38 140 ARG A N 1
ATOM 1098 C CA . ARG A 1 140 ? -15.477 -32.25 -2.43 1 97.38 140 ARG A CA 1
ATOM 1099 C C . ARG A 1 140 ? -16.281 -31.141 -1.766 1 97.38 140 ARG A C 1
ATOM 1101 O O . ARG A 1 140 ? -16.641 -31.234 -0.588 1 97.38 140 ARG A O 1
ATOM 1108 N N . LEU A 1 141 ? -16.547 -30.078 -2.451 1 98.12 141 LEU A N 1
ATOM 1109 C CA . LEU A 1 141 ? -17.359 -29.016 -1.867 1 98.12 141 LEU A CA 1
ATOM 1110 C C . LEU A 1 141 ? -18.719 -29.531 -1.445 1 98.12 141 LEU A C 1
ATOM 1112 O O . LEU A 1 141 ? -19.312 -30.359 -2.137 1 98.12 141 LEU A O 1
ATOM 1116 N N . PRO A 1 142 ? -19.219 -28.969 -0.341 1 97.62 142 PRO A N 1
ATOM 1117 C CA . PRO A 1 142 ? -20.641 -29.203 -0.047 1 97.62 142 PRO A CA 1
ATOM 1118 C C . PRO A 1 142 ? -21.562 -28.766 -1.183 1 97.62 142 PRO A C 1
ATOM 1120 O O . PRO A 1 142 ? -21.312 -27.75 -1.832 1 97.62 142 PRO A O 1
ATOM 1123 N N . GLU A 1 143 ? -22.656 -29.562 -1.366 1 97.81 143 GLU A N 1
ATOM 1124 C CA . GLU A 1 143 ? -23.562 -29.312 -2.475 1 97.81 143 GLU A CA 1
ATOM 1125 C C . GLU A 1 143 ? -24.156 -27.906 -2.398 1 97.81 143 GLU A C 1
ATOM 1127 O O . GLU A 1 143 ? -24.375 -27.266 -3.428 1 97.81 143 GLU A O 1
ATOM 1132 N N . ASP A 1 144 ? -24.391 -27.438 -1.235 1 97.38 144 ASP A N 1
ATOM 1133 C CA . ASP A 1 144 ? -24.953 -26.094 -1.062 1 97.38 144 ASP A CA 1
ATOM 1134 C C . ASP A 1 144 ? -24 -25.031 -1.562 1 97.38 144 ASP A C 1
ATOM 1136 O O . ASP A 1 144 ? -24.406 -24.047 -2.184 1 97.38 144 ASP A O 1
ATOM 1140 N N . LEU A 1 145 ? -22.719 -25.156 -1.291 1 97.69 145 LEU A N 1
ATOM 1141 C CA . LEU A 1 145 ? -21.719 -24.219 -1.775 1 97.69 145 LEU A CA 1
ATOM 1142 C C . LEU A 1 145 ? -21.609 -24.281 -3.295 1 97.69 145 LEU A C 1
ATOM 1144 O O . LEU A 1 145 ? -21.453 -23.25 -3.955 1 97.69 145 LEU A O 1
ATOM 1148 N N . LYS A 1 146 ? -21.688 -25.484 -3.869 1 98.12 146 LYS A N 1
ATOM 1149 C CA . LYS A 1 146 ? -21.656 -25.625 -5.32 1 98.12 146 LYS A CA 1
ATOM 1150 C C . LYS A 1 146 ? -22.812 -24.875 -5.973 1 98.12 146 LYS A C 1
ATOM 1152 O O . LYS A 1 146 ? -22.625 -24.172 -6.969 1 98.12 146 LYS A O 1
ATOM 1157 N N . LYS A 1 147 ? -23.922 -24.984 -5.355 1 97.69 147 LYS A N 1
ATOM 1158 C CA . LYS A 1 147 ? -25.109 -24.312 -5.871 1 97.69 147 LYS A CA 1
ATOM 1159 C C . LYS A 1 147 ? -24.953 -22.797 -5.766 1 97.69 147 LYS A C 1
ATOM 1161 O O . LYS A 1 147 ? -25.297 -22.062 -6.699 1 97.69 147 LYS A O 1
ATOM 1166 N N . GLU A 1 148 ? -24.453 -22.375 -4.668 1 97.31 148 GLU A N 1
ATOM 1167 C CA . GLU A 1 148 ? -24.312 -20.938 -4.414 1 97.31 148 GLU A CA 1
ATOM 1168 C C . GLU A 1 148 ? -23.359 -20.297 -5.41 1 97.31 148 GLU A C 1
ATOM 1170 O O . GLU A 1 148 ? -23.516 -19.125 -5.762 1 97.31 148 GLU A O 1
ATOM 1175 N N . ILE A 1 149 ? -22.359 -21 -5.871 1 98.19 149 ILE A N 1
ATOM 1176 C CA . ILE A 1 149 ? -21.344 -20.359 -6.691 1 98.19 149 ILE A CA 1
ATOM 1177 C C . ILE A 1 149 ? -21.625 -20.625 -8.172 1 98.19 149 ILE A C 1
ATOM 1179 O O . ILE A 1 149 ? -20.906 -20.141 -9.047 1 98.19 149 ILE A O 1
ATOM 1183 N N . SER A 1 150 ? -22.641 -21.484 -8.445 1 97.62 150 SER A N 1
ATOM 1184 C CA . SER A 1 150 ? -22.984 -21.766 -9.836 1 97.62 150 SER A CA 1
ATOM 1185 C C . SER A 1 150 ? -23.281 -20.484 -10.602 1 97.62 150 SER A C 1
ATOM 1187 O O . SER A 1 150 ? -24.078 -19.656 -10.156 1 97.62 150 SER A O 1
ATOM 1189 N N . GLY A 1 151 ? -22.547 -20.281 -11.68 1 96.81 151 GLY A N 1
ATOM 1190 C CA . GLY A 1 151 ? -22.781 -19.141 -12.555 1 96.81 151 GLY A CA 1
ATOM 1191 C C . GLY A 1 151 ? -22.156 -17.859 -12.039 1 96.81 151 GLY A C 1
ATOM 1192 O O . GLY A 1 151 ? -22.422 -16.766 -12.562 1 96.81 151 GLY A O 1
ATOM 1193 N N . THR A 1 152 ? -21.375 -17.953 -11.023 1 98.06 152 THR A N 1
ATOM 1194 C CA . THR A 1 152 ? -20.734 -16.766 -10.469 1 98.06 152 THR A CA 1
ATOM 1195 C C . THR A 1 152 ? -19.359 -16.547 -11.102 1 98.06 152 THR A C 1
ATOM 1197 O O . THR A 1 152 ? -18.875 -17.406 -11.844 1 98.06 152 THR A O 1
ATOM 1200 N N . TYR A 1 153 ? -18.828 -15.398 -10.859 1 97.88 153 TYR A N 1
ATOM 1201 C CA . TYR A 1 153 ? -17.516 -14.977 -11.336 1 97.88 153 TYR A CA 1
ATOM 1202 C C . TYR A 1 153 ? -16.672 -14.414 -10.195 1 97.88 153 TYR A C 1
ATOM 1204 O O . TYR A 1 153 ? -17.219 -13.859 -9.234 1 97.88 153 TYR A O 1
ATOM 1212 N N . CYS A 1 154 ? -15.391 -14.555 -10.328 1 98.06 154 CYS A N 1
ATOM 1213 C CA . CYS A 1 154 ? -14.484 -14.023 -9.312 1 98.06 154 CYS A CA 1
ATOM 1214 C C . CYS A 1 154 ? -13.531 -13 -9.922 1 98.06 154 CYS A C 1
ATOM 1216 O O . CYS A 1 154 ? -13.117 -13.141 -11.07 1 98.06 154 CYS A O 1
ATOM 1218 N N . ARG A 1 155 ? -13.242 -12.016 -9.148 1 97.62 155 ARG A N 1
ATOM 1219 C CA . ARG A 1 155 ? -12.25 -11.008 -9.5 1 97.62 155 ARG A CA 1
ATOM 1220 C C . ARG A 1 155 ? -10.891 -11.336 -8.898 1 97.62 155 ARG A C 1
ATOM 1222 O O . ARG A 1 155 ? -10.789 -11.688 -7.719 1 97.62 155 ARG A O 1
ATOM 1229 N N . HIS A 1 156 ? -9.859 -11.281 -9.75 1 97.94 156 HIS A N 1
ATOM 1230 C CA . HIS A 1 156 ? -8.5 -11.617 -9.328 1 97.94 156 HIS A CA 1
ATOM 1231 C C . HIS A 1 156 ? -7.562 -10.43 -9.5 1 97.94 156 HIS A C 1
ATOM 1233 O O . HIS A 1 156 ? -7.547 -9.789 -10.555 1 97.94 156 HIS A O 1
ATOM 1239 N N . SER A 1 157 ? -6.82 -10.125 -8.453 1 97.31 157 SER A N 1
ATOM 1240 C CA . SER A 1 157 ? -5.898 -8.992 -8.445 1 97.31 157 SER A CA 1
ATOM 1241 C C . SER A 1 157 ? -4.641 -9.312 -7.648 1 97.31 157 SER A C 1
ATOM 1243 O O . SER A 1 157 ? -4.68 -10.102 -6.703 1 97.31 157 SER A O 1
ATOM 1245 N N . VAL A 1 158 ? -3.531 -8.656 -8.023 1 96.44 158 VAL A N 1
ATOM 1246 C CA . VAL A 1 158 ? -2.27 -8.852 -7.312 1 96.44 158 VAL A CA 1
ATOM 1247 C C . VAL A 1 158 ? -2.193 -7.891 -6.129 1 96.44 158 VAL A C 1
ATOM 1249 O O . VAL A 1 158 ? -1.245 -7.941 -5.34 1 96.44 158 VAL A O 1
ATOM 1252 N N . ARG A 1 159 ? -3.182 -7.105 -5.875 1 93.81 159 ARG A N 1
ATOM 1253 C CA . ARG A 1 159 ? -3.137 -5.961 -4.973 1 93.81 159 ARG A CA 1
ATOM 1254 C C . ARG A 1 159 ? -2.836 -6.398 -3.543 1 93.81 159 ARG A C 1
ATOM 1256 O O . ARG A 1 159 ? -2.184 -5.668 -2.791 1 93.81 159 ARG A O 1
ATOM 1263 N N . LYS A 1 160 ? -3.285 -7.566 -3.107 1 92.12 160 LYS A N 1
ATOM 1264 C CA . LYS A 1 160 ? -3.129 -8.008 -1.726 1 92.12 160 LYS A CA 1
ATOM 1265 C C . LYS A 1 160 ? -1.66 -8.258 -1.39 1 92.12 160 LYS A C 1
ATOM 1267 O O . LYS A 1 160 ? -1.17 -7.801 -0.355 1 92.12 160 LYS A O 1
ATOM 1272 N N . TYR A 1 161 ? -0.99 -8.914 -2.318 1 93.81 161 TYR A N 1
ATOM 1273 C CA . TYR A 1 161 ? 0.353 -9.359 -1.969 1 93.81 161 TYR A CA 1
ATOM 1274 C C . TYR A 1 161 ? 1.39 -8.773 -2.92 1 93.81 161 TYR A C 1
ATOM 1276 O O . TYR A 1 161 ? 2.463 -9.352 -3.111 1 93.81 161 TYR A O 1
ATOM 1284 N N . PHE A 1 162 ? 0.965 -7.668 -3.576 1 95.56 162 PHE A N 1
ATOM 1285 C CA . PHE A 1 162 ? 1.954 -6.91 -4.336 1 95.56 162 PHE A CA 1
ATOM 1286 C C . PHE A 1 162 ? 3.1 -6.461 -3.436 1 95.56 162 PHE A C 1
ATOM 1288 O O . PHE A 1 162 ? 2.871 -5.84 -2.396 1 95.56 162 PHE A O 1
ATOM 1295 N N . LYS A 1 163 ? 4.32 -6.77 -3.807 1 95.62 163 LYS A N 1
ATOM 1296 C CA . LYS A 1 163 ? 5.469 -6.445 -2.967 1 95.62 163 LYS A CA 1
ATOM 1297 C C . LYS A 1 163 ? 6.008 -5.051 -3.285 1 95.62 163 LYS A C 1
ATOM 1299 O O . LYS A 1 163 ? 6.09 -4.664 -4.453 1 95.62 163 LYS A O 1
ATOM 1304 N N . ILE A 1 164 ? 6.344 -4.367 -2.184 1 96.88 164 ILE A N 1
ATOM 1305 C CA . ILE A 1 164 ? 6.934 -3.039 -2.32 1 96.88 164 ILE A CA 1
ATOM 1306 C C . ILE A 1 164 ? 8.289 -3.145 -3.02 1 96.88 164 ILE A C 1
ATOM 1308 O O . ILE A 1 164 ? 9.102 -4.004 -2.682 1 96.88 164 ILE A O 1
ATOM 1312 N N . ARG A 1 165 ? 8.578 -2.277 -4.008 1 96 165 ARG A N 1
ATOM 1313 C CA . ARG A 1 165 ? 9.828 -2.221 -4.754 1 96 165 ARG A CA 1
ATOM 1314 C C . ARG A 1 165 ? 10.742 -1.129 -4.211 1 96 165 ARG A C 1
ATOM 1316 O O . ARG A 1 165 ? 10.273 -0.185 -3.568 1 96 165 ARG A O 1
ATOM 1323 N N . PRO A 1 166 ? 12.039 -1.261 -4.48 1 94.25 166 PRO A N 1
ATOM 1324 C CA . PRO A 1 166 ? 12.977 -0.249 -3.984 1 94.25 166 PRO A CA 1
ATOM 1325 C C . PRO A 1 166 ? 12.617 1.161 -4.449 1 94.25 166 PRO A C 1
ATOM 1327 O O . PRO A 1 166 ? 12.703 2.113 -3.67 1 94.25 166 PRO A O 1
ATOM 1330 N N . HIS A 1 167 ? 12.125 1.308 -5.664 1 95 167 HIS A N 1
ATOM 1331 C CA . HIS A 1 167 ? 11.859 2.639 -6.199 1 95 167 HIS A CA 1
ATOM 1332 C C . HIS A 1 167 ? 10.539 3.188 -5.68 1 95 167 HIS A C 1
ATOM 1334 O O . HIS A 1 167 ? 10.172 4.328 -5.973 1 95 167 HIS A O 1
ATOM 1340 N N . ASP A 1 168 ? 9.812 2.383 -4.906 1 96.62 168 ASP A N 1
ATOM 1341 C CA . ASP A 1 168 ? 8.555 2.828 -4.312 1 96.62 168 ASP A CA 1
ATOM 1342 C C . ASP A 1 168 ? 8.805 3.611 -3.023 1 96.62 168 ASP A C 1
ATOM 1344 O O . ASP A 1 168 ? 7.898 4.266 -2.502 1 96.62 168 ASP A O 1
ATOM 1348 N N . VAL A 1 169 ? 10.023 3.541 -2.473 1 95.25 169 VAL A N 1
ATOM 1349 C CA . VAL A 1 169 ? 10.352 4.184 -1.204 1 95.25 169 VAL A CA 1
ATOM 1350 C C . VAL A 1 169 ? 10.016 5.672 -1.276 1 95.25 169 VAL A C 1
ATOM 1352 O O . VAL A 1 169 ? 10.352 6.344 -2.254 1 95.25 169 VAL A O 1
ATOM 1355 N N . TYR A 1 170 ? 9.211 6.188 -0.275 1 93.75 170 TYR A N 1
ATOM 1356 C CA . TYR A 1 170 ? 8.773 7.559 -0.058 1 93.75 170 TYR A CA 1
ATOM 1357 C C . TYR A 1 170 ? 7.574 7.895 -0.937 1 93.75 170 TYR A C 1
ATOM 1359 O O . TYR A 1 170 ? 7.074 9.023 -0.908 1 93.75 170 TYR A O 1
ATOM 1367 N N . ARG A 1 171 ? 7.109 6.938 -1.75 1 95.38 171 ARG A N 1
ATOM 1368 C CA . ARG A 1 171 ? 5.84 7.109 -2.449 1 95.38 171 ARG A CA 1
ATOM 1369 C C . ARG A 1 171 ? 4.664 6.797 -1.532 1 95.38 171 ARG A C 1
ATOM 1371 O O . ARG A 1 171 ? 4.742 5.891 -0.697 1 95.38 171 ARG A O 1
ATOM 1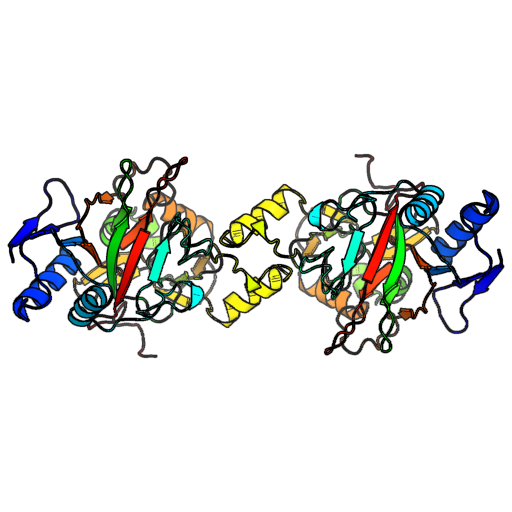378 N N . PRO A 1 172 ? 3.6 7.535 -1.695 1 96 172 PRO A N 1
ATOM 1379 C CA . PRO A 1 172 ? 2.396 7.195 -0.933 1 96 172 PRO A CA 1
ATOM 1380 C C . PRO A 1 172 ? 1.811 5.844 -1.326 1 96 172 PRO A C 1
ATOM 1382 O O . PRO A 1 172 ? 1.821 5.48 -2.506 1 96 172 PRO A O 1
ATOM 1385 N N . ILE A 1 173 ? 1.248 5.105 -0.349 1 95.88 173 ILE A N 1
ATOM 1386 C CA . ILE A 1 173 ? 0.67 3.783 -0.576 1 95.88 173 ILE A CA 1
ATOM 1387 C C . ILE A 1 173 ? -0.44 3.877 -1.619 1 95.88 173 ILE A C 1
ATOM 1389 O O . ILE A 1 173 ? -0.58 2.992 -2.467 1 95.88 173 ILE A O 1
ATOM 1393 N N . SER A 1 174 ? -1.228 4.949 -1.612 1 94.5 174 SER A N 1
ATOM 1394 C CA . SER A 1 174 ? -2.34 5.098 -2.545 1 94.5 174 SER A CA 1
ATOM 1395 C C . SER A 1 174 ? -1.85 5.156 -3.986 1 94.5 174 SER A C 1
ATOM 1397 O O . SER A 1 174 ? -2.504 4.633 -4.891 1 94.5 174 SER A O 1
ATOM 1399 N N . GLU A 1 175 ? -0.711 5.793 -4.18 1 95.44 175 GLU A N 1
ATOM 1400 C CA . GLU A 1 175 ? -0.152 5.879 -5.527 1 95.44 175 GLU A CA 1
ATOM 1401 C C . GLU A 1 175 ? 0.294 4.508 -6.027 1 95.44 175 GLU A C 1
ATOM 1403 O O . GLU A 1 175 ? 0.163 4.203 -7.215 1 95.44 175 GLU A O 1
ATOM 1408 N N . ILE A 1 176 ? 0.789 3.738 -5.125 1 96.62 176 ILE A N 1
ATOM 1409 C CA . ILE A 1 176 ? 1.22 2.391 -5.488 1 96.62 176 ILE A CA 1
ATOM 1410 C C . ILE A 1 176 ? 0.004 1.542 -5.855 1 96.62 176 ILE A C 1
ATOM 1412 O O . ILE A 1 176 ? 0.01 0.844 -6.871 1 96.62 176 ILE A O 1
ATOM 1416 N N . ILE A 1 177 ? -0.98 1.634 -5.047 1 95.62 177 ILE A N 1
ATOM 1417 C CA . ILE A 1 177 ? -2.205 0.885 -5.309 1 95.62 177 ILE A CA 1
ATOM 1418 C C . ILE A 1 177 ? -2.785 1.298 -6.656 1 95.62 177 ILE A C 1
ATOM 1420 O O . ILE A 1 177 ? -3.162 0.446 -7.465 1 95.62 177 ILE A O 1
ATOM 1424 N N . GLU A 1 178 ? -2.809 2.584 -6.93 1 95.69 178 GLU A N 1
ATOM 1425 C CA . GLU A 1 178 ? -3.309 3.082 -8.211 1 95.69 178 GLU A CA 1
ATOM 1426 C C . GLU A 1 178 ? -2.473 2.557 -9.375 1 95.69 178 GLU A C 1
ATOM 1428 O O . GLU A 1 178 ? -3.016 2.174 -10.414 1 95.69 178 GLU A O 1
ATOM 1433 N N . GLU A 1 179 ? -1.239 2.607 -9.211 1 96.31 179 GLU A N 1
ATOM 1434 C CA . GLU A 1 179 ? -0.343 2.09 -10.242 1 96.31 179 GLU A CA 1
ATOM 1435 C C . GLU A 1 179 ? -0.621 0.616 -10.531 1 96.31 179 GLU A C 1
ATOM 1437 O O . GLU A 1 179 ? -0.712 0.209 -11.688 1 96.31 179 GLU A O 1
ATOM 1442 N N . VAL A 1 180 ? -0.754 -0.157 -9.484 1 94.88 180 VAL A N 1
ATOM 1443 C CA . VAL A 1 180 ? -1.028 -1.583 -9.625 1 94.88 180 VAL A CA 1
ATOM 1444 C C . VAL A 1 180 ? -2.34 -1.786 -10.383 1 94.88 180 VAL A C 1
ATOM 1446 O O . VAL A 1 180 ? -2.402 -2.578 -11.328 1 94.88 180 VAL A O 1
ATOM 1449 N N . GLU A 1 181 ? -3.338 -1.06 -10.016 1 94.81 181 GLU A N 1
ATOM 1450 C CA . GLU A 1 181 ? -4.645 -1.198 -10.648 1 94.81 181 GLU A CA 1
ATOM 1451 C C . GLU A 1 181 ? -4.594 -0.802 -12.117 1 94.81 181 GLU A C 1
ATOM 1453 O O . GLU A 1 181 ? -5.309 -1.371 -12.945 1 94.81 181 GLU A O 1
ATOM 1458 N N . ARG A 1 182 ? -3.783 0.16 -12.414 1 95.62 182 ARG A N 1
ATOM 1459 C CA . ARG A 1 182 ? -3.645 0.612 -13.797 1 95.62 182 ARG A CA 1
ATOM 1460 C C . ARG A 1 182 ? -2.861 -0.399 -14.625 1 95.62 182 ARG A C 1
ATOM 1462 O O . ARG A 1 182 ? -3.264 -0.739 -15.742 1 95.62 182 ARG A O 1
ATOM 1469 N N . LYS A 1 183 ? -1.823 -0.895 -14.133 1 94.69 183 LYS A N 1
ATOM 1470 C CA . LYS A 1 183 ? -0.913 -1.764 -14.875 1 94.69 183 LYS A CA 1
ATOM 1471 C C . LYS A 1 183 ? -1.444 -3.193 -14.938 1 94.69 183 LYS A C 1
ATOM 1473 O O . LYS A 1 183 ? -1.278 -3.879 -15.945 1 94.69 183 LYS A O 1
ATOM 1478 N N . THR A 1 184 ? -1.985 -3.641 -13.852 1 95.19 184 THR A N 1
ATOM 1479 C CA . THR A 1 184 ? -2.523 -4.992 -13.75 1 95.19 184 THR A CA 1
ATOM 1480 C C . THR A 1 184 ? -3.939 -4.969 -13.188 1 95.19 184 THR A C 1
ATOM 1482 O O . THR A 1 184 ? -4.184 -5.465 -12.086 1 95.19 184 THR A O 1
ATOM 1485 N N . PRO A 1 185 ? -4.84 -4.422 -13.961 1 96.25 185 PRO A N 1
ATOM 1486 C CA . PRO A 1 185 ? -6.219 -4.391 -13.469 1 96.25 185 PRO A CA 1
ATOM 1487 C C . PRO A 1 185 ? -6.75 -5.781 -13.125 1 96.25 185 PRO A C 1
ATOM 1489 O O . PRO A 1 185 ? -6.34 -6.773 -13.734 1 96.25 185 PRO A O 1
ATOM 1492 N N . ALA A 1 186 ? -7.633 -5.809 -12.156 1 96.31 186 ALA A N 1
ATOM 1493 C CA . ALA A 1 186 ? -8.25 -7.078 -11.773 1 96.31 186 ALA A CA 1
ATOM 1494 C C . ALA A 1 186 ? -8.906 -7.75 -12.977 1 96.31 186 ALA A C 1
ATOM 1496 O O . ALA A 1 186 ? -9.516 -7.074 -13.812 1 96.31 186 ALA A O 1
ATOM 1497 N N . VAL A 1 187 ? -8.812 -9.008 -13.039 1 96.62 187 VAL A N 1
ATOM 1498 C CA . VAL A 1 187 ? -9.438 -9.766 -14.117 1 96.62 187 VAL A CA 1
ATOM 1499 C C . VAL A 1 187 ? -10.586 -10.594 -13.562 1 96.62 187 VAL A C 1
ATOM 1501 O O . VAL A 1 187 ? -10.547 -11.039 -12.406 1 96.62 187 VAL A O 1
ATOM 1504 N N . VAL A 1 188 ? -11.555 -10.75 -14.367 1 96.56 188 VAL A N 1
ATOM 1505 C CA . VAL A 1 188 ? -12.734 -11.523 -13.969 1 96.56 188 VAL A CA 1
ATOM 1506 C C . VAL A 1 188 ? -12.742 -12.859 -14.703 1 96.56 188 VAL A C 1
ATOM 1508 O O . VAL A 1 188 ? -12.594 -12.906 -15.93 1 96.56 188 VAL A O 1
ATOM 1511 N N . GLN A 1 189 ? -12.828 -13.906 -13.984 1 97 189 GLN A N 1
ATOM 1512 C CA . GLN A 1 189 ? -12.938 -15.258 -14.523 1 97 189 GLN A CA 1
ATOM 1513 C C . GLN A 1 189 ? -14.117 -16 -13.898 1 97 189 GLN A C 1
ATOM 1515 O O . GLN A 1 189 ? -14.523 -15.703 -12.773 1 97 189 GLN A O 1
ATOM 1520 N N . PRO A 1 190 ? -14.695 -16.938 -14.656 1 97.25 190 PRO A N 1
ATOM 1521 C CA . PRO A 1 190 ? -15.695 -17.781 -14 1 97.25 190 PRO A CA 1
ATOM 1522 C C . PRO A 1 190 ? -15.164 -18.453 -12.734 1 97.25 190 PRO A C 1
ATOM 1524 O O . PRO A 1 190 ? -13.992 -18.844 -12.688 1 97.25 190 PRO A O 1
ATOM 1527 N N . THR A 1 191 ? -16.062 -18.578 -11.75 1 98.25 191 THR A N 1
ATOM 1528 C CA . THR A 1 191 ? -15.648 -19.203 -10.492 1 98.25 191 THR A CA 1
ATOM 1529 C C . THR A 1 191 ? -15.188 -20.641 -10.711 1 98.25 191 THR A C 1
ATOM 1531 O O . THR A 1 191 ? -14.305 -21.125 -10 1 98.25 191 THR A O 1
ATOM 1534 N N . THR A 1 192 ? -15.797 -21.297 -11.711 1 98.19 192 THR A N 1
ATOM 1535 C CA . THR A 1 192 ? -15.367 -22.609 -12.156 1 98.19 192 THR A CA 1
ATOM 1536 C C . THR A 1 192 ? -15.195 -22.641 -13.672 1 98.19 192 THR A C 1
ATOM 1538 O O . THR A 1 192 ? -15.859 -21.906 -14.391 1 98.19 192 THR A O 1
ATOM 1541 N N . PHE A 1 193 ? -14.305 -23.469 -14.094 1 97.62 193 PHE A N 1
ATOM 1542 C CA . PHE A 1 193 ? -14.156 -23.672 -15.523 1 97.62 193 PHE A CA 1
ATOM 1543 C C . PHE A 1 193 ? -13.844 -25.141 -15.828 1 97.62 193 PHE A C 1
ATOM 1545 O O . PHE A 1 193 ? -13.516 -25.906 -14.922 1 97.62 193 PHE A O 1
ATOM 1552 N N . THR A 1 194 ? -13.977 -25.5 -17.062 1 97.69 194 THR A N 1
ATOM 1553 C CA . THR A 1 194 ? -13.617 -26.828 -17.516 1 97.69 194 THR A CA 1
ATOM 1554 C C . THR A 1 194 ? -12.18 -26.875 -18.016 1 97.69 194 THR A C 1
ATOM 1556 O O . THR A 1 194 ? -11.812 -26.125 -18.938 1 97.69 194 THR A O 1
ATOM 1559 N N . HIS A 1 195 ? -11.383 -27.688 -17.406 1 97.56 195 HIS A N 1
ATOM 1560 C CA . HIS A 1 195 ? -10 -27.844 -17.844 1 97.56 195 HIS A CA 1
ATOM 1561 C C . HIS A 1 195 ? -9.93 -28.281 -19.297 1 97.56 195 HIS A C 1
ATOM 1563 O O . HIS A 1 195 ? -10.469 -29.328 -19.656 1 97.56 195 HIS A O 1
ATOM 1569 N N . PRO A 1 196 ? -9.281 -27.562 -20.094 1 96.75 196 PRO A N 1
ATOM 1570 C CA . PRO A 1 196 ? -9.367 -27.812 -21.531 1 96.75 196 PRO A CA 1
ATOM 1571 C C . PRO A 1 196 ? -8.68 -29.109 -21.953 1 96.75 196 PRO A C 1
ATOM 1573 O O . PRO A 1 196 ? -8.969 -29.656 -23.031 1 96.75 196 PRO A O 1
ATOM 1576 N N . MET A 1 197 ? -7.75 -29.641 -21.156 1 96.31 197 MET A N 1
ATOM 1577 C CA . MET A 1 197 ? -7.016 -30.844 -21.531 1 96.31 197 MET A CA 1
ATOM 1578 C C . MET A 1 197 ? -7.656 -32.094 -20.906 1 96.31 197 MET A C 1
ATOM 1580 O O . MET A 1 197 ? -7.648 -33.156 -21.516 1 96.31 197 MET A O 1
ATOM 1584 N N . THR A 1 198 ? -8.203 -31.953 -19.703 1 96.38 198 THR A N 1
ATOM 1585 C CA . THR A 1 198 ? -8.656 -33.125 -18.969 1 96.38 198 THR A CA 1
ATOM 1586 C C . THR A 1 198 ? -10.18 -33.156 -18.891 1 96.38 198 THR A C 1
ATOM 1588 O O . THR A 1 198 ? -10.773 -34.188 -18.594 1 96.38 198 THR A O 1
ATOM 1591 N N . GLY A 1 199 ? -10.82 -32 -18.984 1 97.12 199 GLY A N 1
ATOM 1592 C CA . GLY A 1 199 ? -12.273 -31.938 -18.922 1 97.12 199 GLY A CA 1
ATOM 1593 C C . GLY A 1 199 ? -12.812 -31.797 -17.516 1 97.12 199 GLY A C 1
ATOM 1594 O O . GLY A 1 199 ? -14.016 -31.625 -17.328 1 97.12 199 GLY A O 1
ATOM 1595 N N . GLU A 1 200 ? -12.008 -31.828 -16.547 1 97.31 200 GLU A N 1
ATOM 1596 C CA . GLU A 1 200 ? -12.477 -31.719 -15.18 1 97.31 200 GLU A CA 1
ATOM 1597 C C . GLU A 1 200 ? -12.922 -30.281 -14.867 1 97.31 200 GLU A C 1
ATOM 1599 O O . GLU A 1 200 ? -12.469 -29.344 -15.508 1 97.31 200 GLU A O 1
ATOM 1604 N N . THR A 1 201 ? -13.828 -30.141 -13.883 1 98.12 201 THR A N 1
ATOM 1605 C CA . THR A 1 201 ? -14.211 -28.828 -13.383 1 98.12 201 THR A CA 1
ATOM 1606 C C . THR A 1 201 ? -13.219 -28.328 -12.336 1 98.12 201 THR A C 1
ATOM 1608 O O . THR A 1 201 ? -12.922 -29.031 -11.367 1 98.12 201 THR A O 1
ATOM 1611 N N . VAL A 1 202 ? -12.672 -27.156 -12.516 1 98.44 202 VAL A N 1
ATOM 1612 C CA . VAL A 1 202 ? -11.68 -26.578 -11.617 1 98.44 202 VAL A CA 1
ATOM 1613 C C . VAL A 1 202 ? -12.266 -25.359 -10.922 1 98.44 202 VAL A C 1
ATOM 1615 O O . VAL A 1 202 ? -12.844 -24.484 -11.57 1 98.44 202 VAL A O 1
ATOM 1618 N N . LEU A 1 203 ? -12.258 -25.328 -9.602 1 98.81 203 LEU A N 1
ATOM 1619 C CA . LEU A 1 203 ? -12.586 -24.141 -8.812 1 98.81 203 LEU A CA 1
ATOM 1620 C C . LEU A 1 203 ? -11.453 -23.125 -8.875 1 98.81 203 LEU A C 1
ATOM 1622 O O . LEU A 1 203 ? -10.352 -23.375 -8.383 1 98.81 203 LEU A O 1
ATOM 1626 N N . TYR A 1 204 ? -11.711 -21.969 -9.445 1 98.5 204 TYR A N 1
ATOM 1627 C CA . TYR A 1 204 ? -10.641 -21.047 -9.758 1 98.5 204 TYR A CA 1
ATOM 1628 C C . TYR A 1 204 ? -10.617 -19.891 -8.766 1 98.5 204 TYR A C 1
ATOM 1630 O O . TYR A 1 204 ? -10.93 -18.75 -9.117 1 98.5 204 TYR A O 1
ATOM 1638 N N . ILE A 1 205 ? -10.18 -20.125 -7.551 1 98.62 205 ILE A N 1
ATOM 1639 C CA . ILE A 1 205 ? -10.039 -19.125 -6.5 1 98.62 205 ILE A CA 1
ATOM 1640 C C . ILE A 1 205 ? -8.758 -19.375 -5.707 1 98.62 205 ILE A C 1
ATOM 1642 O O . ILE A 1 205 ? -8.289 -20.516 -5.625 1 98.62 205 ILE A O 1
ATOM 1646 N N . SER A 1 206 ? -8.188 -18.406 -5.195 1 98.56 206 SER A N 1
ATOM 1647 C CA . SER A 1 206 ? -7.07 -18.5 -4.258 1 98.56 206 SER A CA 1
ATOM 1648 C C . SER A 1 206 ? -7.102 -17.359 -3.248 1 98.56 206 SER A C 1
ATOM 1650 O O . SER A 1 206 ? -7.5 -16.25 -3.58 1 98.56 206 SER A O 1
ATOM 1652 N N . GLU A 1 207 ? -6.703 -17.656 -2.082 1 97 207 GLU A N 1
ATOM 1653 C CA . GLU A 1 207 ? -6.629 -16.656 -1.019 1 97 207 GLU A CA 1
ATOM 1654 C C . GLU A 1 207 ? -5.746 -15.484 -1.424 1 97 207 GLU A C 1
ATOM 1656 O O . GLU A 1 207 ? -6.027 -14.336 -1.07 1 97 207 GLU A O 1
ATOM 1661 N N . GLY A 1 208 ? -4.789 -15.75 -2.174 1 96.81 208 GLY A N 1
ATOM 1662 C CA . GLY A 1 208 ? -3.797 -14.742 -2.514 1 96.81 208 GLY A CA 1
ATOM 1663 C C . GLY A 1 208 ? -4.293 -13.734 -3.531 1 96.81 208 GLY A C 1
ATOM 1664 O O . GLY A 1 208 ? -3.984 -12.547 -3.436 1 96.81 208 GLY A O 1
ATOM 1665 N N . PHE A 1 209 ? -5.133 -14.219 -4.492 1 97.88 209 PHE A N 1
ATOM 1666 C CA . PHE A 1 209 ? -5.363 -13.305 -5.605 1 97.88 209 PHE A CA 1
ATOM 1667 C C . PHE A 1 209 ? -6.852 -13.016 -5.766 1 97.88 209 PHE A C 1
ATOM 1669 O O . PHE A 1 209 ? -7.234 -12.039 -6.414 1 97.88 209 PHE A O 1
ATOM 1676 N N . THR A 1 210 ? -7.742 -13.859 -5.238 1 98.19 210 THR A N 1
ATOM 1677 C CA . THR A 1 210 ? -9.172 -13.625 -5.402 1 98.19 210 THR A CA 1
ATOM 1678 C C . THR A 1 210 ? -9.656 -12.562 -4.418 1 98.19 210 THR A C 1
ATOM 1680 O O . THR A 1 210 ? -9.531 -12.734 -3.201 1 98.19 210 THR A O 1
ATOM 1683 N N . VAL A 1 211 ? -10.266 -11.484 -4.977 1 96.31 211 VAL A N 1
ATOM 1684 C CA . VAL A 1 211 ? -10.562 -10.344 -4.117 1 96.31 211 VAL A CA 1
ATOM 1685 C C . VAL A 1 211 ? -12.07 -10.078 -4.125 1 96.31 211 VAL A C 1
ATOM 1687 O O . VAL A 1 211 ? -12.547 -9.172 -3.441 1 96.31 211 VAL A O 1
ATOM 1690 N N . GLY A 1 212 ? -12.836 -10.859 -4.891 1 97.12 212 GLY A N 1
ATOM 1691 C CA . GLY A 1 212 ? -14.273 -10.664 -4.941 1 97.12 212 GLY A CA 1
ATOM 1692 C C . GLY A 1 212 ? -14.992 -11.734 -5.742 1 97.12 212 GLY A C 1
ATOM 1693 O O . GLY A 1 212 ? -14.367 -12.453 -6.523 1 97.12 212 GLY A O 1
ATOM 1694 N N . ILE A 1 213 ? -16.234 -11.836 -5.469 1 98.25 213 ILE A N 1
ATOM 1695 C CA . ILE A 1 213 ? -17.125 -12.742 -6.195 1 98.25 213 ILE A CA 1
ATOM 1696 C C . ILE A 1 213 ? -18.406 -11.992 -6.598 1 98.25 213 ILE A C 1
ATOM 1698 O O . ILE A 1 213 ? -18.922 -11.18 -5.832 1 98.25 213 ILE A O 1
ATOM 1702 N N . GLU A 1 214 ? -18.859 -12.188 -7.789 1 98 214 GLU A N 1
ATOM 1703 C CA . GLU A 1 214 ? -20.016 -11.484 -8.328 1 98 214 GLU A CA 1
ATOM 1704 C C . GLU A 1 214 ? -20.953 -12.445 -9.055 1 98 214 GLU A C 1
ATOM 1706 O O . GLU A 1 214 ? -20.547 -13.547 -9.445 1 98 214 GLU A O 1
ATOM 1711 N N . ASP A 1 215 ? -22.172 -12.07 -9.18 1 97.25 215 ASP A N 1
ATOM 1712 C CA . ASP A 1 215 ? -23.125 -12.898 -9.914 1 97.25 215 ASP A CA 1
ATOM 1713 C C . ASP A 1 215 ? -23.031 -12.664 -11.414 1 97.25 215 ASP A C 1
ATOM 1715 O O . ASP A 1 215 ? -22.109 -11.977 -11.875 1 97.25 215 ASP A O 1
ATOM 1719 N N . GLN A 1 216 ? -23.859 -13.297 -12.125 1 94.25 216 GLN A N 1
ATOM 1720 C CA . GLN A 1 216 ? -23.812 -13.281 -13.586 1 94.25 216 GLN A CA 1
ATOM 1721 C C . GLN A 1 216 ? -24.016 -11.875 -14.133 1 94.25 216 GLN A C 1
ATOM 1723 O O . GLN A 1 216 ? -23.594 -11.562 -15.242 1 94.25 216 GLN A O 1
ATOM 1728 N N . ASP A 1 217 ? -24.641 -10.984 -13.312 1 95.19 217 ASP A N 1
ATOM 1729 C CA . ASP A 1 217 ? -24.938 -9.625 -13.75 1 95.19 217 ASP A CA 1
ATOM 1730 C C . ASP A 1 217 ? -23.859 -8.648 -13.266 1 95.19 217 ASP A C 1
ATOM 1732 O O . ASP A 1 217 ? -23.984 -7.438 -13.461 1 95.19 217 ASP A O 1
ATOM 1736 N N . GLY A 1 218 ? -22.891 -9.172 -12.656 1 94.31 218 GLY A N 1
ATOM 1737 C CA . GLY A 1 218 ? -21.812 -8.328 -12.188 1 94.31 218 GLY A CA 1
ATOM 1738 C C . GLY A 1 218 ? -22.047 -7.738 -10.812 1 94.31 218 GLY A C 1
ATOM 1739 O O . GLY A 1 218 ? -21.281 -6.895 -10.344 1 94.31 218 GLY A O 1
ATOM 1740 N N . LYS A 1 219 ? -23.078 -8.133 -10.156 1 95.25 219 LYS A N 1
ATOM 1741 C CA . LYS A 1 219 ? -23.375 -7.652 -8.812 1 95.25 219 LYS A CA 1
ATOM 1742 C C . LYS A 1 219 ? -22.547 -8.391 -7.77 1 95.25 219 LYS A C 1
ATOM 1744 O O . LYS A 1 219 ? -22.547 -9.625 -7.723 1 95.25 219 LYS A O 1
ATOM 1749 N N . PRO A 1 220 ? -21.875 -7.598 -6.988 1 95.62 220 PRO A N 1
ATOM 1750 C CA . PRO A 1 220 ? -21.078 -8.258 -5.957 1 95.62 220 PRO A CA 1
ATOM 1751 C C . PRO A 1 220 ? -21.922 -9.094 -4.992 1 95.62 220 PRO A C 1
ATOM 1753 O O . PRO A 1 220 ? -23.031 -8.695 -4.637 1 95.62 220 PRO A O 1
ATOM 1756 N N . LEU A 1 221 ? -21.344 -10.211 -4.668 1 95.44 221 LEU A N 1
ATOM 1757 C CA . LEU A 1 221 ? -21.938 -11.07 -3.656 1 95.44 221 LEU A CA 1
ATOM 1758 C C . LEU A 1 221 ? -21.25 -10.906 -2.312 1 95.44 221 LEU A C 1
ATOM 1760 O O . LEU A 1 221 ? -20.266 -10.164 -2.205 1 95.44 221 LEU A O 1
ATOM 1764 N N . ASP A 1 222 ? -21.844 -11.508 -1.344 1 91.06 222 ASP A N 1
ATOM 1765 C CA . ASP A 1 222 ? -21.312 -11.398 0.012 1 91.06 222 ASP A CA 1
ATOM 1766 C C . ASP A 1 222 ? -19.875 -11.93 0.083 1 91.06 222 ASP A C 1
ATOM 1768 O O . ASP A 1 222 ? -19.594 -13.023 -0.41 1 91.06 222 ASP A O 1
ATOM 1772 N N . GLU A 1 223 ? -19.062 -11.188 0.773 1 88.56 223 GLU A N 1
ATOM 1773 C CA . GLU A 1 223 ? -17.656 -11.57 0.922 1 88.56 223 GLU A CA 1
ATOM 1774 C C . GLU A 1 223 ? -17.531 -12.828 1.772 1 88.56 223 GLU A C 1
ATOM 1776 O O . GLU A 1 223 ? -16.516 -13.539 1.681 1 88.56 223 GLU A O 1
ATOM 1781 N N . GLU A 1 224 ? -18.43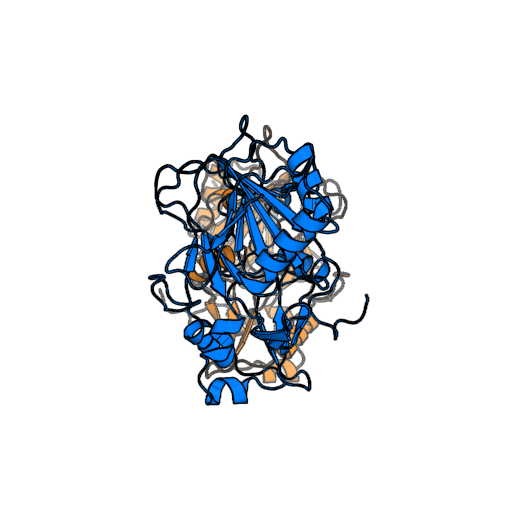8 -13.07 2.566 1 95.38 224 GLU A N 1
ATOM 1782 C CA . GLU A 1 224 ? -18.422 -14.266 3.408 1 95.38 224 GLU A CA 1
ATOM 1783 C C . GLU A 1 224 ? -18.438 -15.539 2.564 1 95.38 224 GLU A C 1
ATOM 1785 O O . GLU A 1 224 ? -17.906 -16.562 2.982 1 95.38 224 GLU A O 1
ATOM 1790 N N . LEU A 1 225 ? -19 -15.445 1.401 1 97.56 225 LEU A N 1
ATOM 1791 C CA . LEU A 1 225 ? -19.031 -16.594 0.497 1 97.56 225 LEU A CA 1
ATOM 1792 C C . LEU A 1 225 ? -17.609 -17.016 0.12 1 97.56 225 LEU A C 1
ATOM 1794 O O . LEU A 1 225 ? -17.281 -18.203 0.17 1 97.56 225 LEU A O 1
ATOM 1798 N N . LEU A 1 226 ? -16.734 -16.109 -0.17 1 97.5 226 LEU A N 1
ATOM 1799 C CA . LEU A 1 226 ? -15.352 -16.406 -0.509 1 97.5 226 LEU A CA 1
ATOM 1800 C C . LEU A 1 226 ? -14.625 -17.047 0.675 1 97.5 226 LEU A C 1
ATOM 1802 O O . LEU A 1 226 ? -13.859 -18 0.506 1 97.5 226 LEU A O 1
ATOM 1806 N N . LYS A 1 227 ? -14.938 -16.5 1.825 1 97.31 227 LYS A N 1
ATOM 1807 C CA . LYS A 1 227 ? -14.297 -17.031 3.023 1 97.31 227 LYS A CA 1
ATOM 1808 C C . LYS A 1 227 ? -14.688 -18.484 3.254 1 97.31 227 LYS A C 1
ATOM 1810 O O . LYS A 1 227 ? -13.836 -19.312 3.58 1 97.31 227 LYS A O 1
ATOM 1815 N N . ARG A 1 228 ? -15.914 -18.734 3.084 1 98.25 228 ARG A N 1
ATOM 1816 C CA . ARG A 1 228 ? -16.391 -20.109 3.23 1 98.25 228 ARG A CA 1
ATOM 1817 C C . ARG A 1 228 ? -15.742 -21.031 2.205 1 98.25 228 ARG A C 1
ATOM 1819 O O . ARG A 1 228 ? -15.406 -22.172 2.514 1 98.25 228 ARG A O 1
ATOM 1826 N N . LEU A 1 229 ? -15.531 -20.516 1.02 1 98.69 229 LEU A N 1
ATOM 1827 C CA . LEU A 1 229 ? -14.891 -21.312 -0.028 1 98.69 229 LEU A CA 1
ATOM 1828 C C . LEU A 1 229 ? -13.422 -21.547 0.303 1 98.69 229 LEU A C 1
ATOM 1830 O O . LEU A 1 229 ? -12.914 -22.672 0.128 1 98.69 229 LEU A O 1
ATOM 1834 N N . PHE A 1 230 ? -12.758 -20.516 0.8 1 98.62 230 PHE A N 1
ATOM 1835 C CA . PHE A 1 230 ? -11.367 -20.672 1.217 1 98.62 230 PHE A CA 1
ATOM 1836 C C . PHE A 1 230 ? -11.25 -21.719 2.32 1 98.62 230 PHE A C 1
ATOM 1838 O O . PHE A 1 230 ? -10.344 -22.562 2.293 1 98.62 230 PHE A O 1
ATOM 1845 N N . ASP A 1 231 ? -12.141 -21.641 3.188 1 98.31 231 ASP A N 1
ATOM 1846 C CA . ASP A 1 231 ? -12.141 -22.594 4.297 1 98.31 231 ASP A CA 1
ATOM 1847 C C . ASP A 1 231 ? -12.391 -24.016 3.807 1 98.31 231 ASP A C 1
ATOM 1849 O O . ASP A 1 231 ? -11.648 -24.938 4.141 1 98.31 231 ASP A O 1
ATOM 1853 N N . ALA A 1 232 ? -13.398 -24.203 2.99 1 98.5 232 ALA A N 1
ATOM 1854 C CA . ALA A 1 232 ? -13.812 -25.516 2.504 1 98.5 232 ALA A CA 1
ATOM 1855 C C . ALA A 1 232 ? -12.703 -26.172 1.687 1 98.5 232 ALA A C 1
ATOM 1857 O O . ALA A 1 232 ? -12.594 -27.406 1.646 1 98.5 232 ALA A O 1
ATOM 1858 N N . THR A 1 233 ? -11.875 -25.391 1.06 1 98.5 233 THR A N 1
ATOM 1859 C CA . THR A 1 233 ? -10.836 -25.922 0.197 1 98.5 233 THR A CA 1
ATOM 1860 C C . THR A 1 233 ? -9.547 -26.156 0.983 1 98.5 233 THR A C 1
ATOM 1862 O O . THR A 1 233 ? -8.602 -26.75 0.471 1 98.5 233 THR A O 1
ATOM 1865 N N . GLY A 1 234 ? -9.5 -25.625 2.193 1 98.38 234 GLY A N 1
ATOM 1866 C CA . GLY A 1 234 ? -8.336 -25.812 3.041 1 98.38 234 GLY A CA 1
ATOM 1867 C C . GLY A 1 234 ? -7.387 -24.625 3.033 1 98.38 234 GLY A C 1
ATOM 1868 O O . GLY A 1 234 ? -6.367 -24.641 3.725 1 98.38 234 GLY A O 1
ATOM 1869 N N . GLN A 1 235 ? -7.734 -23.562 2.365 1 98.31 235 GLN A N 1
ATOM 1870 C CA . GLN A 1 235 ? -6.809 -22.453 2.156 1 98.31 235 GLN A CA 1
ATOM 1871 C C . GLN A 1 235 ? -6.645 -21.625 3.428 1 98.31 235 GLN A C 1
ATOM 1873 O O . GLN A 1 235 ? -5.684 -20.875 3.561 1 98.31 235 GLN A O 1
ATOM 1878 N N . LEU A 1 236 ? -7.543 -21.797 4.375 1 97.62 236 LEU A N 1
ATOM 1879 C CA . LEU A 1 236 ? -7.445 -21.047 5.621 1 97.62 236 LEU A CA 1
ATOM 1880 C C . LEU A 1 236 ? -6.883 -21.906 6.742 1 97.62 236 LEU A C 1
ATOM 1882 O O . LEU A 1 236 ? -6.781 -21.469 7.887 1 97.62 236 LEU A O 1
ATOM 1886 N N . ASP A 1 237 ? -6.52 -23.172 6.414 1 97.44 237 ASP A N 1
ATOM 1887 C CA . ASP A 1 237 ? -5.988 -24.078 7.422 1 97.44 237 ASP A CA 1
ATOM 1888 C C . ASP A 1 237 ? -4.512 -23.797 7.691 1 97.44 237 ASP A C 1
ATOM 1890 O O . ASP A 1 237 ? -3.645 -24.188 6.906 1 97.44 237 ASP A O 1
ATOM 1894 N N . GLU A 1 238 ? -4.156 -23.344 8.789 1 93.12 238 GLU A N 1
ATOM 1895 C CA . GLU A 1 238 ? -2.793 -22.953 9.125 1 93.12 238 GLU A CA 1
ATOM 1896 C C . GLU A 1 238 ? -1.974 -24.156 9.594 1 93.12 238 GLU A C 1
ATOM 1898 O O . GLU A 1 238 ? -0.746 -24.078 9.672 1 93.12 238 GLU A O 1
ATOM 1903 N N . SER A 1 239 ? -2.645 -25.188 9.898 1 95.25 239 SER A N 1
ATOM 1904 C CA . SER A 1 239 ? -1.933 -26.406 10.289 1 95.25 239 SER A CA 1
ATOM 1905 C C . SER A 1 239 ? -1.485 -27.203 9.062 1 95.25 239 SER A C 1
ATOM 1907 O O . SER A 1 239 ? -0.66 -28.109 9.18 1 95.25 239 SER A O 1
ATOM 1909 N N . PHE A 1 240 ? -2.111 -26.938 7.91 1 95.25 240 PHE A N 1
ATOM 1910 C CA . PHE A 1 240 ? -1.817 -27.578 6.637 1 95.25 240 PHE A CA 1
ATOM 1911 C C . PHE A 1 240 ? -2.115 -29.078 6.703 1 95.25 240 PHE A C 1
ATOM 1913 O O . PHE A 1 240 ? -1.401 -29.891 6.105 1 95.25 240 PHE A O 1
ATOM 1920 N N . GLU A 1 241 ? -3.141 -29.375 7.449 1 95.88 241 GLU A N 1
ATOM 1921 C CA . GLU A 1 241 ? -3.531 -30.781 7.609 1 95.88 241 GLU A CA 1
ATOM 1922 C C . GLU A 1 241 ? -4.832 -31.078 6.867 1 95.88 241 GLU A C 1
ATOM 1924 O O . GLU A 1 241 ? -5.305 -32.219 6.859 1 95.88 241 GLU A O 1
ATOM 1929 N N . HIS A 1 242 ? -5.383 -30.109 6.293 1 97.06 242 HIS A N 1
ATOM 1930 C CA . HIS A 1 242 ? -6.602 -30.312 5.512 1 97.06 242 HIS A CA 1
ATOM 1931 C C . HIS A 1 242 ? -6.414 -31.406 4.465 1 97.06 242 HIS A C 1
ATOM 1933 O O . HIS A 1 242 ? -5.367 -31.469 3.814 1 97.06 242 HIS A O 1
ATOM 1939 N N . ASP A 1 243 ? -7.406 -32.188 4.152 1 95.69 243 ASP A N 1
ATOM 1940 C CA . ASP A 1 243 ? -7.332 -33.344 3.283 1 95.69 243 ASP A CA 1
ATOM 1941 C C . ASP A 1 243 ? -6.973 -32.938 1.854 1 95.69 243 ASP A C 1
ATOM 1943 O O . ASP A 1 243 ? -6.414 -33.75 1.102 1 95.69 243 ASP A O 1
ATOM 1947 N N . ASN A 1 244 ? -7.23 -31.719 1.555 1 97.12 244 ASN A N 1
ATOM 1948 C CA . ASN A 1 244 ? -6.961 -31.266 0.194 1 97.12 244 ASN A CA 1
ATOM 1949 C C . ASN A 1 244 ? -5.5 -30.859 0.02 1 97.12 244 ASN A C 1
ATOM 1951 O O . ASN A 1 244 ? -5.035 -30.672 -1.105 1 97.12 244 ASN A O 1
ATOM 1955 N N . ILE A 1 245 ? -4.785 -30.656 1.084 1 96.81 245 ILE A N 1
ATOM 1956 C CA . ILE A 1 245 ? -3.438 -30.109 1.002 1 96.81 245 ILE A CA 1
ATOM 1957 C C . ILE A 1 245 ? -2.432 -31.234 0.797 1 96.81 245 ILE A C 1
ATOM 1959 O O . ILE A 1 245 ? -2.449 -32.219 1.525 1 96.81 245 ILE A O 1
ATOM 1963 N N . HIS A 1 246 ? -1.671 -31.078 -0.203 1 95.69 246 HIS A N 1
ATOM 1964 C CA . HIS A 1 246 ? -0.585 -32 -0.541 1 95.69 246 HIS A CA 1
ATOM 1965 C C . HIS A 1 246 ? 0.774 -31.328 -0.36 1 95.69 246 HIS A C 1
ATOM 1967 O O . HIS A 1 246 ? 0.998 -30.219 -0.857 1 95.69 246 HIS A O 1
ATOM 1973 N N . LEU A 1 247 ? 1.639 -31.969 0.373 1 94.69 247 LEU A N 1
ATOM 1974 C CA . LEU A 1 247 ? 3.018 -31.5 0.476 1 94.69 247 LEU A CA 1
ATOM 1975 C C . LEU A 1 247 ? 3.918 -32.25 -0.507 1 94.69 247 LEU A C 1
ATOM 1977 O O . LEU A 1 247 ? 4.078 -33.469 -0.414 1 94.69 247 LEU A O 1
ATOM 1981 N N . GLN A 1 248 ? 4.379 -31.516 -1.46 1 94.56 248 GLN A N 1
ATOM 1982 C CA . GLN A 1 248 ? 5.355 -32.062 -2.391 1 94.56 248 GLN A CA 1
ATOM 1983 C C . GLN A 1 248 ? 6.781 -31.75 -1.947 1 94.56 248 GLN A C 1
ATOM 1985 O O . GLN A 1 248 ? 7.191 -30.594 -1.943 1 94.56 248 GLN A O 1
ATOM 1990 N N . SER A 1 249 ? 7.488 -32.719 -1.614 1 91.25 249 SER A N 1
ATOM 1991 C CA . SER A 1 249 ? 8.891 -32.531 -1.267 1 91.25 249 SER A CA 1
ATOM 1992 C C . SER A 1 249 ? 9.789 -32.625 -2.498 1 91.25 249 SER A C 1
ATOM 1994 O O . SER A 1 249 ? 9.336 -33.031 -3.566 1 91.25 249 SER A O 1
ATOM 1996 N N . PHE A 1 250 ? 10.961 -32.156 -2.377 1 91.81 250 PHE A N 1
ATOM 1997 C CA . PHE A 1 250 ? 11.93 -32.25 -3.463 1 91.81 250 PHE A CA 1
ATOM 1998 C C . PHE A 1 250 ? 13.344 -32.406 -2.918 1 91.81 250 PHE A C 1
ATOM 2000 O O . PHE A 1 250 ? 13.602 -32.062 -1.755 1 91.81 250 PHE A O 1
ATOM 2007 N N . GLU A 1 251 ? 14.18 -32.906 -3.701 1 93.38 251 GLU A N 1
ATOM 2008 C CA . GLU A 1 251 ? 15.609 -33.031 -3.438 1 93.38 251 GLU A CA 1
ATOM 2009 C C . GLU A 1 251 ? 16.438 -32.281 -4.465 1 93.38 251 GLU A C 1
ATOM 2011 O O . GLU A 1 251 ? 15.898 -31.797 -5.469 1 93.38 251 GLU A O 1
ATOM 2016 N N . GLN A 1 252 ? 17.719 -32.094 -4.07 1 94 252 GLN A N 1
ATOM 2017 C CA . GLN A 1 252 ? 18.609 -31.453 -5.016 1 94 252 GLN A CA 1
ATOM 2018 C C . GLN A 1 252 ? 18.562 -32.125 -6.379 1 94 252 GLN A C 1
ATOM 2020 O O . GLN A 1 252 ? 18.656 -33.344 -6.469 1 94 252 GLN A O 1
ATOM 2025 N N . GLY A 1 253 ? 18.359 -31.344 -7.395 1 95.75 253 GLY A N 1
ATOM 2026 C CA . GLY A 1 253 ? 18.312 -31.875 -8.75 1 95.75 253 GLY A CA 1
ATOM 2027 C C . GLY A 1 253 ? 16.906 -32.094 -9.25 1 95.75 253 GLY A C 1
ATOM 2028 O O . GLY A 1 253 ? 16.688 -32.312 -10.445 1 95.75 253 GLY A O 1
ATOM 2029 N N . ASP A 1 254 ? 15.969 -32.062 -8.312 1 96.75 254 ASP A N 1
ATOM 2030 C CA . ASP A 1 254 ? 14.578 -32.219 -8.727 1 96.75 254 ASP A CA 1
ATOM 2031 C C . ASP A 1 254 ? 14.07 -30.953 -9.422 1 96.75 254 ASP A C 1
ATOM 2033 O O . ASP A 1 254 ? 14.359 -29.844 -8.984 1 96.75 254 ASP A O 1
ATOM 2037 N N . LEU A 1 255 ? 13.461 -31.156 -10.508 1 98.12 255 LEU A N 1
ATOM 2038 C CA . LEU A 1 255 ? 12.742 -30.094 -11.211 1 98.12 255 LEU A CA 1
ATOM 2039 C C . LEU A 1 255 ? 11.242 -30.375 -11.227 1 98.12 255 LEU A C 1
ATOM 2041 O O . LEU A 1 255 ? 10.805 -31.391 -11.781 1 98.12 255 LEU A O 1
ATOM 2045 N N . LEU A 1 256 ? 10.516 -29.516 -10.586 1 97.81 256 LEU A N 1
ATOM 2046 C CA . LEU A 1 256 ? 9.07 -29.703 -10.477 1 97.81 256 LEU A CA 1
ATOM 2047 C C . LEU A 1 256 ? 8.352 -29.016 -11.633 1 97.81 256 LEU A C 1
ATOM 2049 O O . LEU A 1 256 ? 8.625 -27.859 -11.945 1 97.81 256 LEU A O 1
ATOM 2053 N N . VAL A 1 257 ? 7.477 -29.734 -12.289 1 98.5 257 VAL A N 1
ATOM 2054 C CA . VAL A 1 257 ? 6.594 -29.219 -13.328 1 98.5 257 VAL A CA 1
ATOM 2055 C C . VAL A 1 257 ? 5.141 -29.5 -12.969 1 98.5 257 VAL A C 1
ATOM 2057 O O . VAL A 1 257 ? 4.785 -30.641 -12.656 1 98.5 257 VAL A O 1
ATOM 2060 N N . TRP A 1 258 ? 4.328 -28.453 -12.961 1 98.38 258 TRP A N 1
ATOM 2061 C CA . TRP A 1 258 ? 2.971 -28.781 -12.531 1 98.38 258 TRP A CA 1
ATOM 2062 C C . TRP A 1 258 ? 1.945 -28.031 -13.383 1 98.38 258 TRP A C 1
ATOM 2064 O O . TRP A 1 258 ? 2.289 -27.094 -14.109 1 98.38 258 TRP A O 1
ATOM 2074 N N . ASP A 1 259 ? 0.723 -28.516 -13.367 1 98.44 259 ASP A N 1
ATOM 2075 C CA . ASP A 1 259 ? -0.438 -27.938 -14.031 1 98.44 259 ASP A CA 1
ATOM 2076 C C . ASP A 1 259 ? -0.926 -26.703 -13.281 1 98.44 259 ASP A C 1
ATOM 2078 O O . ASP A 1 259 ? -1.7 -26.797 -12.328 1 98.44 259 ASP A O 1
ATOM 2082 N N . ASN A 1 260 ? -0.59 -25.547 -13.742 1 98.19 260 ASN A N 1
ATOM 2083 C CA . ASN A 1 260 ? -0.896 -24.281 -13.078 1 98.19 260 ASN A CA 1
ATOM 2084 C C . ASN A 1 260 ? -2.387 -23.969 -13.148 1 98.19 260 ASN A C 1
ATOM 2086 O O . ASN A 1 260 ? -2.896 -23.188 -12.328 1 98.19 260 ASN A O 1
ATOM 2090 N N . ARG A 1 261 ? -3.123 -24.578 -14.086 1 97.5 261 ARG A N 1
ATOM 2091 C CA . ARG A 1 261 ? -4.559 -24.344 -14.203 1 97.5 261 ARG A CA 1
ATOM 2092 C C . ARG A 1 261 ? -5.316 -24.953 -13.031 1 97.5 261 ARG A C 1
ATOM 2094 O O . ARG A 1 261 ? -6.27 -24.359 -12.523 1 97.5 261 ARG A O 1
ATOM 2101 N N . SER A 1 262 ? -4.816 -26.078 -12.609 1 97.56 262 SER A N 1
ATOM 2102 C CA . SER A 1 262 ? -5.613 -26.875 -11.672 1 97.56 262 SER A CA 1
ATOM 2103 C C . SER A 1 262 ? -5.082 -26.734 -10.25 1 97.56 262 SER A C 1
ATOM 2105 O O . SER A 1 262 ? -5.797 -27.016 -9.289 1 97.56 262 SER A O 1
ATOM 2107 N N . LEU A 1 263 ? -3.836 -26.312 -10.102 1 98.38 263 LEU A N 1
ATOM 2108 C CA . LEU A 1 263 ? -3.217 -26.312 -8.781 1 98.38 263 LEU A CA 1
ATOM 2109 C C . LEU A 1 263 ? -3.02 -24.875 -8.281 1 98.38 263 LEU A C 1
ATOM 2111 O O . LEU A 1 263 ? -2.652 -24 -9.047 1 98.38 263 LEU A O 1
ATOM 2115 N N . ILE A 1 264 ? -3.35 -24.656 -7.047 1 98.56 264 ILE A N 1
ATOM 2116 C CA . ILE A 1 264 ? -2.752 -23.531 -6.34 1 98.56 264 ILE A CA 1
ATOM 2117 C C . ILE A 1 264 ? -1.649 -24.031 -5.41 1 98.56 264 ILE A C 1
ATOM 2119 O O . ILE A 1 264 ? -1.595 -25.219 -5.086 1 98.56 264 ILE A O 1
ATOM 2123 N N . HIS A 1 265 ? -0.747 -23.172 -5.098 1 97.88 265 HIS A N 1
ATOM 2124 C CA . HIS A 1 265 ? 0.387 -23.609 -4.289 1 97.88 265 HIS A CA 1
ATOM 2125 C C . HIS A 1 265 ? 0.827 -22.516 -3.318 1 97.88 265 HIS A C 1
ATOM 2127 O O . HIS A 1 265 ? 0.432 -21.359 -3.459 1 97.88 265 HIS A O 1
ATOM 2133 N N . ARG A 1 266 ? 1.499 -22.922 -2.367 1 95.62 266 ARG A N 1
ATOM 2134 C CA . ARG A 1 266 ? 2.062 -22.094 -1.3 1 95.62 266 ARG A CA 1
ATOM 2135 C C . ARG A 1 266 ? 3.393 -22.672 -0.817 1 95.62 266 ARG A C 1
ATOM 2137 O O . ARG A 1 266 ? 3.525 -23.875 -0.625 1 95.62 266 ARG A O 1
ATOM 2144 N N . ALA A 1 267 ? 4.348 -21.766 -0.658 1 91.12 267 ALA A N 1
ATOM 2145 C CA . ALA A 1 267 ? 5.656 -22.219 -0.185 1 91.12 267 ALA A CA 1
ATOM 2146 C C . ALA A 1 267 ? 5.59 -22.656 1.273 1 91.12 267 ALA A C 1
ATOM 2148 O O . ALA A 1 267 ? 4.832 -22.094 2.066 1 91.12 267 ALA A O 1
ATOM 2149 N N . ARG A 1 268 ? 6.328 -23.641 1.566 1 86.5 268 ARG A N 1
ATOM 2150 C CA . ARG A 1 268 ? 6.551 -24.016 2.959 1 86.5 268 ARG A CA 1
ATOM 2151 C C . ARG A 1 268 ? 7.566 -23.094 3.623 1 86.5 268 ARG A C 1
ATOM 2153 O O . ARG A 1 268 ? 8.727 -23.047 3.215 1 86.5 268 ARG A O 1
ATOM 2160 N N . HIS A 1 269 ? 7.105 -22.25 4.5 1 75.38 269 HIS A N 1
ATOM 2161 C CA . HIS A 1 269 ? 7.996 -21.297 5.152 1 75.38 269 HIS A CA 1
ATOM 2162 C C . HIS A 1 269 ? 8.219 -21.656 6.617 1 75.38 269 HIS A C 1
ATOM 2164 O O . HIS A 1 269 ? 7.34 -22.25 7.254 1 75.38 269 HIS A O 1
ATOM 2170 N N . THR A 1 270 ? 9.508 -21.438 6.875 1 70.88 270 THR A N 1
ATOM 2171 C CA . THR A 1 270 ? 9.875 -21.656 8.266 1 70.88 270 THR A CA 1
ATOM 2172 C C . THR A 1 270 ? 10.297 -20.359 8.938 1 70.88 270 THR A C 1
ATOM 2174 O O . THR A 1 270 ? 10.586 -19.359 8.258 1 70.88 270 THR A O 1
ATOM 2177 N N . THR A 1 271 ? 10.172 -20.281 10.211 1 68.69 271 THR A N 1
ATOM 2178 C CA . THR A 1 271 ? 10.5 -19.109 11.023 1 68.69 271 THR A CA 1
ATOM 2179 C C . THR A 1 271 ? 11.984 -18.797 10.945 1 68.69 271 THR A C 1
ATOM 2181 O O . THR A 1 271 ? 12.398 -17.672 11.188 1 68.69 271 THR A O 1
ATOM 2184 N N . THR A 1 272 ? 12.805 -19.75 10.695 1 67.12 272 THR A N 1
ATOM 2185 C CA . THR A 1 272 ? 14.25 -19.562 10.547 1 67.12 272 THR A CA 1
ATOM 2186 C C . THR A 1 272 ? 14.703 -19.984 9.156 1 67.12 272 THR A C 1
ATOM 2188 O O . THR A 1 272 ? 15.203 -21.094 8.961 1 67.12 272 THR A O 1
ATOM 2191 N N . PRO A 1 273 ? 14.57 -19 8.32 1 71.12 273 PRO A N 1
ATOM 2192 C CA . PRO A 1 273 ? 14.75 -19.469 6.938 1 71.12 273 PRO A CA 1
ATOM 2193 C C . PRO A 1 273 ? 16.203 -19.75 6.598 1 71.12 273 PRO A C 1
ATOM 2195 O O . PRO A 1 273 ? 17.109 -19.016 7.008 1 71.12 273 PRO A O 1
ATOM 2198 N N . GLU A 1 274 ? 16.391 -20.891 6.098 1 83.75 274 GLU A N 1
ATOM 2199 C CA . GLU A 1 274 ? 17.641 -21.281 5.426 1 83.75 274 GLU A CA 1
ATOM 2200 C C . GLU A 1 274 ? 17.703 -20.703 4.02 1 83.75 274 GLU A C 1
ATOM 2202 O O . GLU A 1 274 ? 16.688 -20.266 3.469 1 83.75 274 GLU A O 1
ATOM 2207 N N . PRO A 1 275 ? 18.953 -20.578 3.51 1 87.38 275 PRO A N 1
ATOM 2208 C CA . PRO A 1 275 ? 19.094 -20.078 2.145 1 87.38 275 PRO A CA 1
ATOM 2209 C C . PRO A 1 275 ? 18.312 -20.906 1.125 1 87.38 275 PRO A C 1
ATOM 2211 O O . PRO A 1 275 ? 18.359 -22.141 1.159 1 87.38 275 PRO A O 1
ATOM 2214 N N . THR A 1 276 ? 17.609 -20.25 0.328 1 90.69 276 THR A N 1
ATOM 2215 C CA . THR A 1 276 ? 16.875 -20.891 -0.757 1 90.69 276 THR A CA 1
ATOM 2216 C C . THR A 1 276 ? 16.922 -20.031 -2.021 1 90.69 276 THR A C 1
ATOM 2218 O O . THR A 1 276 ? 16.875 -18.812 -1.951 1 90.69 276 THR A O 1
ATOM 2221 N N . VAL A 1 277 ? 17.188 -20.672 -3.139 1 93.38 277 VAL A N 1
ATOM 2222 C CA . VAL A 1 277 ? 17.109 -20.062 -4.465 1 93.38 277 VAL A CA 1
ATOM 2223 C C . VAL A 1 277 ? 16.359 -21 -5.41 1 93.38 277 VAL A C 1
ATOM 2225 O O . VAL A 1 277 ? 16.609 -22.203 -5.438 1 93.38 277 VAL A O 1
ATOM 2228 N N . SER A 1 278 ? 15.461 -20.438 -6.09 1 95.69 278 SER A N 1
ATOM 2229 C CA . SER A 1 278 ? 14.766 -21.234 -7.098 1 95.69 278 SER A CA 1
ATOM 2230 C C . SER A 1 278 ? 14.523 -20.422 -8.367 1 95.69 278 SER A C 1
ATOM 2232 O O . SER A 1 278 ? 14.352 -19.203 -8.312 1 95.69 278 SER A O 1
ATOM 2234 N N . TYR A 1 279 ? 14.562 -21.141 -9.469 1 97.69 279 TYR A N 1
ATOM 2235 C CA . TYR A 1 279 ? 14.211 -20.594 -10.773 1 97.69 279 TYR A CA 1
ATOM 2236 C C . TYR A 1 279 ? 12.828 -21.078 -11.211 1 97.69 279 TYR A C 1
ATOM 2238 O O . TYR A 1 279 ? 12.469 -22.234 -10.992 1 97.69 279 TYR A O 1
ATOM 2246 N N . ARG A 1 280 ? 12.148 -20.141 -11.797 1 98.25 280 ARG A N 1
ATOM 2247 C CA . ARG A 1 280 ? 10.812 -20.469 -12.289 1 98.25 280 ARG A CA 1
ATOM 2248 C C . ARG A 1 280 ? 10.648 -20.062 -13.742 1 98.25 280 ARG A C 1
ATOM 2250 O O . ARG A 1 280 ? 11.016 -18.953 -14.125 1 98.25 280 ARG A O 1
ATOM 2257 N N . VAL A 1 281 ? 10.242 -21 -14.531 1 98.5 281 VAL A N 1
ATOM 2258 C CA . VAL A 1 281 ? 9.781 -20.719 -15.891 1 98.5 281 VAL A CA 1
ATOM 2259 C C . VAL A 1 281 ? 8.297 -21.047 -16.016 1 98.5 281 VAL A C 1
ATOM 2261 O O . VAL A 1 281 ? 7.852 -22.094 -15.531 1 98.5 281 VAL A O 1
ATOM 2264 N N . THR A 1 282 ? 7.559 -20.172 -16.547 1 98.38 282 THR A N 1
ATOM 2265 C CA . THR A 1 282 ? 6.133 -20.375 -16.781 1 98.38 282 THR A CA 1
ATOM 2266 C C . THR A 1 282 ? 5.82 -20.344 -18.281 1 98.38 282 THR A C 1
ATOM 2268 O O . THR A 1 282 ? 6.395 -19.547 -19.016 1 98.38 282 THR A O 1
ATOM 2271 N N . VAL A 1 283 ? 4.91 -21.25 -18.703 1 98.31 283 VAL A N 1
ATOM 2272 C CA . VAL A 1 283 ? 4.703 -21.359 -20.141 1 98.31 283 VAL A CA 1
ATOM 2273 C C . VAL A 1 283 ? 3.211 -21.438 -20.453 1 98.31 283 VAL A C 1
ATOM 2275 O O . VAL A 1 283 ? 2.428 -21.922 -19.625 1 98.31 283 VAL A O 1
ATOM 2278 N N . HIS A 1 284 ? 2.889 -20.891 -21.609 1 97.62 284 HIS A N 1
ATOM 2279 C CA . HIS A 1 284 ? 1.602 -21.125 -22.25 1 97.62 284 HIS A CA 1
ATOM 2280 C C . HIS A 1 284 ? 1.641 -22.375 -23.125 1 97.62 284 HIS A C 1
ATOM 2282 O O . HIS A 1 284 ? 2.352 -22.406 -24.141 1 97.62 284 HIS A O 1
ATOM 2288 N N . ASP A 1 285 ? 0.958 -23.359 -22.688 1 96.81 285 ASP A N 1
ATOM 2289 C CA . ASP A 1 285 ? 0.855 -24.531 -23.562 1 96.81 285 ASP A CA 1
ATOM 2290 C C . ASP A 1 285 ? -0.102 -24.266 -24.734 1 96.81 285 ASP A C 1
ATOM 2292 O O . ASP A 1 285 ? -0.221 -23.125 -25.188 1 96.81 285 ASP A O 1
ATOM 2296 N N . GLU A 1 286 ? -0.729 -25.328 -25.297 1 94.12 286 GLU A N 1
ATOM 2297 C CA . GLU A 1 286 ? -1.478 -25.219 -26.547 1 94.12 286 GLU A CA 1
ATOM 2298 C C . GLU A 1 286 ? -2.859 -24.609 -26.312 1 94.12 286 GLU A C 1
ATOM 2300 O O . GLU A 1 286 ? -3.566 -24.281 -27.266 1 94.12 286 GLU A O 1
ATOM 2305 N N . ARG A 1 287 ? -3.244 -24.484 -25.016 1 95.31 287 ARG A N 1
ATOM 2306 C CA . ARG A 1 287 ? -4.59 -24 -24.703 1 95.31 287 ARG A CA 1
ATOM 2307 C C . ARG A 1 287 ? -4.543 -22.844 -23.719 1 95.31 287 ARG A C 1
ATOM 2309 O O . ARG A 1 287 ? -3.611 -22.734 -22.922 1 95.31 287 ARG A O 1
ATOM 2316 N N . LYS A 1 288 ? -5.559 -22 -23.828 1 95.44 288 LYS A N 1
ATOM 2317 C CA . LYS A 1 288 ? -5.754 -20.984 -22.812 1 95.44 288 LYS A CA 1
ATOM 2318 C C . LYS A 1 288 ? -6.336 -21.578 -21.531 1 95.44 288 LYS A C 1
ATOM 2320 O O . LYS A 1 288 ? -6.43 -22.797 -21.406 1 95.44 288 LYS A O 1
ATOM 2325 N N . LEU A 1 289 ? -6.59 -20.766 -20.531 1 95.19 289 LEU A N 1
ATOM 2326 C CA . LEU A 1 289 ? -7.125 -21.25 -19.25 1 95.19 289 LEU A CA 1
ATOM 2327 C C . LEU A 1 289 ? -8.359 -22.109 -19.484 1 95.19 289 LEU A C 1
ATOM 2329 O O . LEU A 1 289 ? -8.492 -23.188 -18.875 1 95.19 289 LEU A O 1
ATOM 2333 N N . HIS A 1 290 ? -9.266 -21.625 -20.266 1 92.44 290 HIS A N 1
ATOM 2334 C CA . HIS A 1 290 ? -10.445 -22.359 -20.703 1 92.44 290 HIS A CA 1
ATOM 2335 C C . HIS A 1 290 ? -10.914 -21.891 -22.078 1 92.44 290 HIS A C 1
ATOM 2337 O O . HIS A 1 290 ? -10.445 -20.875 -22.578 1 92.44 290 HIS A O 1
ATOM 2343 N N . ASP A 1 291 ? -11.758 -22.641 -22.672 1 86 291 ASP A N 1
ATOM 2344 C CA . ASP A 1 291 ? -12.133 -22.406 -24.062 1 86 291 ASP A CA 1
ATOM 2345 C C . ASP A 1 291 ? -12.992 -21.141 -24.188 1 86 291 ASP A C 1
ATOM 2347 O O . ASP A 1 291 ? -13.156 -20.609 -25.297 1 86 291 ASP A O 1
ATOM 2351 N N . GLY A 1 292 ? -13.516 -20.594 -23.094 1 78.31 292 GLY A N 1
ATOM 2352 C CA . GLY A 1 292 ? -14.344 -19.391 -23.141 1 78.31 292 GLY A CA 1
ATOM 2353 C C . GLY A 1 292 ? -13.539 -18.109 -23.188 1 78.31 292 GLY A C 1
ATOM 2354 O O . GLY A 1 292 ? -14.102 -17.016 -23.359 1 78.31 292 GLY A O 1
ATOM 2355 N N . ILE A 1 293 ? -12.266 -18.266 -22.844 1 75.38 293 ILE A N 1
ATOM 2356 C CA . ILE A 1 293 ? -11.43 -17.062 -22.859 1 75.38 293 ILE A CA 1
ATOM 2357 C C . ILE A 1 293 ? -11.227 -16.594 -24.297 1 75.38 293 ILE A C 1
ATOM 2359 O O . ILE A 1 293 ? -10.844 -17.391 -25.172 1 75.38 293 ILE A O 1
ATOM 2363 N N . GLN A 1 294 ? -11.898 -15.469 -24.531 1 61.97 294 GLN A N 1
ATOM 2364 C CA . GLN A 1 294 ? -11.773 -14.906 -25.875 1 61.97 294 GLN A CA 1
ATOM 2365 C C . GLN A 1 294 ? -10.352 -14.445 -26.141 1 61.97 294 GLN A C 1
ATOM 2367 O O . GLN A 1 294 ? -9.625 -14.055 -25.234 1 61.97 294 GLN A O 1
ATOM 2372 N N . ALA A 1 295 ? -9.758 -15.016 -27.219 1 50.28 295 ALA A N 1
ATOM 2373 C CA . ALA A 1 295 ? -8.484 -14.477 -27.688 1 50.28 295 ALA A CA 1
ATOM 2374 C C . ALA A 1 295 ? -8.414 -12.969 -27.469 1 50.28 295 ALA A C 1
ATOM 2376 O O . ALA A 1 295 ? -9.398 -12.258 -27.688 1 50.28 295 ALA A O 1
ATOM 2377 N N . ALA A 1 296 ? -7.473 -12.578 -26.797 1 41.72 296 ALA A N 1
ATOM 2378 C CA . ALA A 1 296 ? -7.246 -11.148 -26.609 1 41.72 296 ALA A CA 1
ATOM 2379 C C . ALA A 1 296 ? -7.125 -10.438 -27.953 1 41.72 296 ALA A C 1
ATOM 2381 O O . ALA A 1 296 ? -6.562 -10.984 -28.906 1 41.72 296 ALA A O 1
ATOM 2382 N N . MET B 1 1 ? 8.984 43.625 20.172 1 88.75 1 MET B N 1
ATOM 2383 C CA . MET B 1 1 ? 8.312 42.844 19.141 1 88.75 1 MET B CA 1
ATOM 2384 C C . MET B 1 1 ? 7.16 43.625 18.531 1 88.75 1 MET B C 1
ATOM 2386 O O . MET B 1 1 ? 6.422 44.312 19.234 1 88.75 1 MET B O 1
ATOM 2390 N N . GLN B 1 2 ? 7.117 43.719 17.203 1 91.25 2 GLN B N 1
ATOM 2391 C CA . GLN B 1 2 ? 6.062 44.406 16.484 1 91.25 2 GLN B CA 1
ATOM 2392 C C . GLN B 1 2 ? 5.281 43.438 15.594 1 91.25 2 GLN B C 1
ATOM 2394 O O . GLN B 1 2 ? 5.871 42.656 14.852 1 91.25 2 GLN B O 1
ATOM 2399 N N . ILE B 1 3 ? 3.963 43.5 15.727 1 90.81 3 ILE B N 1
ATOM 2400 C CA . ILE B 1 3 ? 3.086 42.656 14.945 1 90.81 3 ILE B CA 1
ATOM 2401 C C . ILE B 1 3 ? 2.295 43.469 13.945 1 90.81 3 ILE B C 1
ATOM 2403 O O . ILE B 1 3 ? 1.594 44.406 14.32 1 90.81 3 ILE B O 1
ATOM 2407 N N . ASP B 1 4 ? 2.475 43.188 12.719 1 85.5 4 ASP B N 1
ATOM 2408 C CA . ASP B 1 4 ? 1.777 43.906 11.656 1 85.5 4 ASP B CA 1
ATOM 2409 C C . ASP B 1 4 ? 0.915 42.938 10.828 1 85.5 4 ASP B C 1
ATOM 2411 O O . ASP B 1 4 ? 1.376 41.875 10.422 1 85.5 4 ASP B O 1
ATOM 2415 N N . GLU B 1 5 ? -0.288 43.375 10.703 1 81.19 5 GLU B N 1
ATOM 2416 C CA . GLU B 1 5 ? -1.146 42.594 9.828 1 81.19 5 GLU B CA 1
ATOM 2417 C C . GLU B 1 5 ? -0.639 42.594 8.391 1 81.19 5 GLU B C 1
ATOM 2419 O O . GLU B 1 5 ? -0.003 43.562 7.961 1 81.19 5 GLU B O 1
ATOM 2424 N N . GLN B 1 6 ? -0.823 41.406 7.734 1 76.06 6 GLN B N 1
ATOM 2425 C CA . GLN B 1 6 ? -0.439 41.375 6.328 1 76.06 6 GLN B CA 1
ATOM 2426 C C . GLN B 1 6 ? -1.529 41.969 5.438 1 76.06 6 GLN B C 1
ATOM 2428 O O . GLN B 1 6 ? -2.664 41.469 5.438 1 76.06 6 GLN B O 1
ATOM 2433 N N . PRO B 1 7 ? -1.265 43.062 4.848 1 61.56 7 PRO B N 1
ATOM 2434 C CA . PRO B 1 7 ? -2.303 43.75 4.082 1 61.56 7 PRO B CA 1
ATOM 2435 C C . PRO B 1 7 ? -2.926 42.844 3.004 1 61.56 7 PRO B C 1
ATOM 2437 O O . PRO B 1 7 ? -2.221 42.094 2.342 1 61.56 7 PRO B O 1
ATOM 2440 N N . GLY B 1 8 ? -4.25 42.938 2.797 1 58.09 8 GLY B N 1
ATOM 2441 C CA . GLY B 1 8 ? -4.949 42.312 1.695 1 58.09 8 GLY B CA 1
ATOM 2442 C C . GLY B 1 8 ? -5.254 40.844 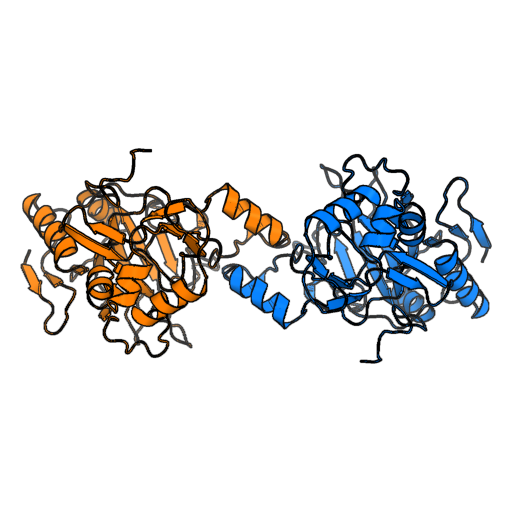1.958 1 58.09 8 GLY B C 1
ATOM 2443 O O . GLY B 1 8 ? -5.961 40.188 1.177 1 58.09 8 GLY B O 1
ATOM 2444 N N . ASN B 1 9 ? -4.613 40.375 3.029 1 65.12 9 ASN B N 1
ATOM 2445 C CA . ASN B 1 9 ? -4.844 38.938 3.281 1 65.12 9 ASN B CA 1
ATOM 2446 C C . ASN B 1 9 ? -5.781 38.719 4.469 1 65.12 9 ASN B C 1
ATOM 2448 O O . ASN B 1 9 ? -5.758 39.5 5.43 1 65.12 9 ASN B O 1
ATOM 2452 N N . ALA B 1 10 ? -6.719 37.844 4.258 1 68.81 10 ALA B N 1
ATOM 2453 C CA . ALA B 1 10 ? -7.648 37.469 5.324 1 68.81 10 ALA B CA 1
ATOM 2454 C C . ALA B 1 10 ? -6.922 36.781 6.473 1 68.81 10 ALA B C 1
ATOM 2456 O O . ALA B 1 10 ? -7.387 36.812 7.613 1 68.81 10 ALA B O 1
ATOM 2457 N N . ILE B 1 11 ? -5.785 36.188 6.137 1 84.75 11 ILE B N 1
ATOM 2458 C CA . ILE B 1 11 ? -5.082 35.469 7.207 1 84.75 11 ILE B CA 1
ATOM 2459 C C . ILE B 1 11 ? -3.596 35.812 7.16 1 84.75 11 ILE B C 1
ATOM 2461 O O . ILE B 1 11 ? -3.061 36.156 6.102 1 84.75 11 ILE B O 1
ATOM 2465 N N . GLY B 1 12 ? -2.992 36 8.383 1 92.5 12 GLY B N 1
ATOM 2466 C CA . GLY B 1 12 ? -1.548 36.156 8.484 1 92.5 12 GLY B CA 1
ATOM 2467 C C . GLY B 1 12 ? -1.116 37.469 9.086 1 92.5 12 GLY B C 1
ATOM 2468 O O . GLY B 1 12 ? -1.761 38.5 8.859 1 92.5 12 GLY B O 1
ATOM 2469 N N . ALA B 1 13 ? -0.038 37.438 9.797 1 95.38 13 ALA B N 1
ATOM 2470 C CA . ALA B 1 13 ? 0.61 38.625 10.391 1 95.38 13 ALA B CA 1
ATOM 2471 C C . ALA B 1 13 ? 2.129 38.469 10.359 1 95.38 13 ALA B C 1
ATOM 2473 O O . ALA B 1 13 ? 2.658 37.375 10.562 1 95.38 13 ALA B O 1
ATOM 2474 N N . ALA B 1 14 ? 2.781 39.562 10.102 1 95.38 14 ALA B N 1
ATOM 2475 C CA . ALA B 1 14 ? 4.238 39.594 10.203 1 95.38 14 ALA B CA 1
ATOM 2476 C C . ALA B 1 14 ? 4.684 40.031 11.586 1 95.38 14 ALA B C 1
ATOM 2478 O O . ALA B 1 14 ? 4.102 40.969 12.164 1 95.38 14 ALA B O 1
ATOM 2479 N N . VAL B 1 15 ? 5.602 39.344 12.117 1 96.19 15 VAL B N 1
ATOM 2480 C CA . VAL B 1 15 ? 6.148 39.656 13.43 1 96.19 15 VAL B CA 1
ATOM 2481 C C . VAL B 1 15 ? 7.617 40.062 13.297 1 96.19 15 VAL B C 1
ATOM 2483 O O . VAL B 1 15 ? 8.453 39.219 12.938 1 96.19 15 VAL B O 1
ATOM 2486 N N . GLU B 1 16 ? 7.941 41.281 13.617 1 95.19 16 GLU B N 1
ATOM 2487 C CA . GLU B 1 16 ? 9.305 41.781 13.539 1 95.19 16 GLU B CA 1
ATOM 2488 C C . GLU B 1 16 ? 9.914 41.969 14.93 1 95.19 16 GLU B C 1
ATOM 2490 O O . GLU B 1 16 ? 9.195 42.25 15.891 1 95.19 16 GLU B O 1
ATOM 2495 N N . GLY B 1 17 ? 11.188 41.75 14.992 1 93.12 17 GLY B N 1
ATOM 2496 C CA . GLY B 1 17 ? 11.922 42 16.219 1 93.12 17 GLY B CA 1
ATOM 2497 C C . GLY B 1 17 ? 11.672 40.969 17.297 1 93.12 17 GLY B C 1
ATOM 2498 O O . GLY B 1 17 ? 11.789 41.25 18.484 1 93.12 17 GLY B O 1
ATOM 2499 N N . PHE B 1 18 ? 11.18 39.844 16.906 1 93.5 18 PHE B N 1
ATOM 2500 C CA . PHE B 1 18 ? 10.938 38.781 17.875 1 93.5 18 PHE B CA 1
ATOM 2501 C C . PHE B 1 18 ? 12.188 37.938 18.078 1 93.5 18 PHE B C 1
ATOM 2503 O O . PHE B 1 18 ? 12.82 37.5 17.125 1 93.5 18 PHE B O 1
ATOM 2510 N N . ASP B 1 19 ? 12.578 37.781 19.312 1 91.81 19 ASP B N 1
ATOM 2511 C CA . ASP B 1 19 ? 13.648 36.875 19.766 1 91.81 19 ASP B CA 1
ATOM 2512 C C . ASP B 1 19 ? 13.164 35.969 20.891 1 91.81 19 ASP B C 1
ATOM 2514 O O . ASP B 1 19 ? 12.82 36.438 21.969 1 91.81 19 ASP B O 1
ATOM 2518 N N . HIS B 1 20 ? 13.211 34.688 20.656 1 87.81 20 HIS B N 1
ATOM 2519 C CA . HIS B 1 20 ? 12.641 33.75 21.609 1 87.81 20 HIS B CA 1
ATOM 2520 C C . HIS B 1 20 ? 13.398 33.781 22.922 1 87.81 20 HIS B C 1
ATOM 2522 O O . HIS B 1 20 ? 12.828 33.5 23.984 1 87.81 20 HIS B O 1
ATOM 2528 N N . ALA B 1 21 ? 14.672 34.062 22.906 1 89.81 21 ALA B N 1
ATOM 2529 C CA . ALA B 1 21 ? 15.5 34.031 24.125 1 89.81 21 ALA B CA 1
ATOM 2530 C C . ALA B 1 21 ? 15.18 35.219 25.031 1 89.81 21 ALA B C 1
ATOM 2532 O O . ALA B 1 21 ? 15.328 35.125 26.25 1 89.81 21 ALA B O 1
ATOM 2533 N N . THR B 1 22 ? 14.758 36.25 24.453 1 92.88 22 THR B N 1
ATOM 2534 C CA . THR B 1 22 ? 14.555 37.469 25.25 1 92.88 22 THR B CA 1
ATOM 2535 C C . THR B 1 22 ? 13.078 37.812 25.312 1 92.88 22 THR B C 1
ATOM 2537 O O . THR B 1 22 ? 12.688 38.719 26.047 1 92.88 22 THR B O 1
ATOM 2540 N N . ALA B 1 23 ? 12.297 37.094 24.594 1 94 23 ALA B N 1
ATOM 2541 C CA . ALA B 1 23 ? 10.867 37.406 24.562 1 94 23 ALA B CA 1
ATOM 2542 C C . ALA B 1 23 ? 10.25 37.219 25.953 1 94 23 ALA B C 1
ATOM 2544 O O . ALA B 1 23 ? 10.516 36.25 26.641 1 94 23 ALA B O 1
ATOM 2545 N N . SER B 1 24 ? 9.445 38.125 26.391 1 95.56 24 SER B N 1
ATOM 2546 C CA . SER B 1 24 ? 8.719 38.031 27.641 1 95.56 24 SER B CA 1
ATOM 2547 C C . SER B 1 24 ? 7.516 37.094 27.516 1 95.56 24 SER B C 1
ATOM 2549 O O . SER B 1 24 ? 7.141 36.719 26.406 1 95.56 24 SER B O 1
ATOM 2551 N N . ASP B 1 25 ? 6.984 36.781 28.672 1 95.5 25 ASP B N 1
ATOM 2552 C CA . ASP B 1 25 ? 5.762 36 28.656 1 95.5 25 ASP B CA 1
ATOM 2553 C C . ASP B 1 25 ? 4.633 36.719 27.938 1 95.5 25 ASP B C 1
ATOM 2555 O O . ASP B 1 25 ? 3.807 36.094 27.266 1 95.5 25 ASP B O 1
ATOM 2559 N N . ALA B 1 26 ? 4.641 37.969 28.109 1 96.12 26 ALA B N 1
ATOM 2560 C CA . ALA B 1 26 ? 3.633 38.812 27.438 1 96.12 26 ALA B CA 1
ATOM 2561 C C . ALA B 1 26 ? 3.803 38.75 25.922 1 96.12 26 ALA B C 1
ATOM 2563 O O . ALA B 1 26 ? 2.816 38.719 25.172 1 96.12 26 ALA B O 1
ATOM 2564 N N . ASP B 1 27 ? 5.02 38.719 25.438 1 95.75 27 ASP B N 1
ATOM 2565 C CA . ASP B 1 27 ? 5.297 38.594 24.016 1 95.75 27 ASP B CA 1
ATOM 2566 C C . ASP B 1 27 ? 4.777 37.25 23.484 1 95.75 27 ASP B C 1
ATOM 2568 O O . ASP B 1 27 ? 4.18 37.188 22.406 1 95.75 27 ASP B O 1
ATOM 2572 N N . ILE B 1 28 ? 5.016 36.281 24.266 1 97.25 28 ILE B N 1
ATOM 2573 C CA . ILE B 1 28 ? 4.586 34.938 23.875 1 97.25 28 ILE B CA 1
ATOM 2574 C C . ILE B 1 28 ? 3.059 34.875 23.812 1 97.25 28 ILE B C 1
ATOM 2576 O O . ILE B 1 28 ? 2.486 34.312 22.875 1 97.25 28 ILE B O 1
ATOM 2580 N N . ASP B 1 29 ? 2.443 35.438 24.797 1 96.88 29 ASP B N 1
ATOM 2581 C CA . ASP B 1 29 ? 0.984 35.469 24.812 1 96.88 29 ASP B CA 1
ATOM 2582 C C . ASP B 1 29 ? 0.44 36.219 23.594 1 96.88 29 ASP B C 1
ATOM 2584 O O . ASP B 1 29 ? -0.542 35.781 22.984 1 96.88 29 ASP B O 1
ATOM 2588 N N . ALA B 1 30 ? 1.047 37.312 23.281 1 96.75 30 ALA B N 1
ATOM 2589 C CA . ALA B 1 30 ? 0.636 38.094 22.125 1 96.75 30 ALA B CA 1
ATOM 2590 C C . ALA B 1 30 ? 0.815 37.281 20.828 1 96.75 30 ALA B C 1
ATOM 2592 O O . ALA B 1 30 ? -0.026 37.344 19.938 1 96.75 30 ALA B O 1
ATOM 2593 N N . LEU B 1 31 ? 1.898 36.625 20.75 1 97.31 31 LEU B N 1
ATOM 2594 C CA . LEU B 1 31 ? 2.152 35.781 19.594 1 97.31 31 LEU B CA 1
ATOM 2595 C C . LEU B 1 31 ? 1.083 34.688 19.453 1 97.31 31 LEU B C 1
ATOM 2597 O O . LEU B 1 31 ? 0.509 34.5 18.391 1 97.31 31 LEU B O 1
ATOM 2601 N N . LYS B 1 32 ? 0.771 34 20.547 1 97.81 32 LYS B N 1
ATOM 2602 C CA . LYS B 1 32 ? -0.263 33 20.531 1 97.81 32 LYS B CA 1
ATOM 2603 C C . LYS B 1 32 ? -1.611 33.562 20.109 1 97.81 32 LYS B C 1
ATOM 2605 O O . LYS B 1 32 ? -2.318 32.969 19.297 1 97.81 32 LYS B O 1
ATOM 2610 N N . SER B 1 33 ? -1.893 34.688 20.719 1 97.12 33 SER B N 1
ATOM 2611 C CA . SER B 1 33 ? -3.143 35.344 20.359 1 97.12 33 SER B CA 1
ATOM 2612 C C . SER B 1 33 ? -3.189 35.656 18.859 1 97.12 33 SER B C 1
ATOM 2614 O O . SER B 1 33 ? -4.223 35.469 18.219 1 97.12 33 SER B O 1
ATOM 2616 N N . THR B 1 34 ? -2.064 36.125 18.312 1 96.75 34 THR B N 1
ATOM 2617 C CA . THR B 1 34 ? -1.962 36.438 16.891 1 96.75 34 THR B CA 1
ATOM 2618 C C . THR B 1 34 ? -2.174 35.156 16.062 1 96.75 34 THR B C 1
ATOM 2620 O O . THR B 1 34 ? -2.902 35.188 15.07 1 96.75 34 THR B O 1
ATOM 2623 N N . ILE B 1 35 ? -1.607 34.094 16.469 1 97.69 35 ILE B N 1
ATOM 2624 C CA . ILE B 1 35 ? -1.734 32.812 15.789 1 97.69 35 ILE B CA 1
ATOM 2625 C C . ILE B 1 35 ? -3.201 32.375 15.75 1 97.69 35 ILE B C 1
ATOM 2627 O O . ILE B 1 35 ? -3.711 31.984 14.695 1 97.69 35 ILE B O 1
ATOM 2631 N N . TYR B 1 36 ? -3.912 32.531 16.844 1 97.31 36 TYR B N 1
ATOM 2632 C CA . TYR B 1 36 ? -5.293 32.062 16.938 1 97.31 36 TYR B CA 1
ATOM 2633 C C . TYR B 1 36 ? -6.223 32.969 16.141 1 97.31 36 TYR B C 1
ATOM 2635 O O . TYR B 1 36 ? -7.168 32.5 15.508 1 97.31 36 TYR B O 1
ATOM 2643 N N . THR B 1 37 ? -5.945 34.219 16.125 1 95.5 37 THR B N 1
ATOM 2644 C CA . THR B 1 37 ? -6.902 35.188 15.57 1 95.5 37 THR B CA 1
ATOM 2645 C C . THR B 1 37 ? -6.559 35.5 14.117 1 95.5 37 THR B C 1
ATOM 2647 O O . THR B 1 37 ? -7.453 35.688 13.289 1 95.5 37 THR B O 1
ATOM 2650 N N . LYS B 1 38 ? -5.203 35.5 13.797 1 96.25 38 LYS B N 1
ATOM 2651 C CA . LYS B 1 38 ? -4.77 35.812 12.438 1 96.25 38 LYS B CA 1
ATOM 2652 C C . LYS B 1 38 ? -4.324 34.531 11.711 1 96.25 38 LYS B C 1
ATOM 2654 O O . LYS B 1 38 ? -3.977 34.594 10.523 1 96.25 38 LYS B O 1
ATOM 2659 N N . LYS B 1 39 ? -4.305 33.438 12.352 1 97.69 39 LYS B N 1
ATOM 2660 C CA . LYS B 1 39 ? -4.145 32.094 11.828 1 97.69 39 LYS B CA 1
ATOM 2661 C C . LYS B 1 39 ? -2.688 31.797 11.492 1 97.69 39 LYS B C 1
ATOM 2663 O O . LYS B 1 39 ? -2.217 30.672 11.664 1 97.69 39 LYS B O 1
ATOM 2668 N N . ILE B 1 40 ? -1.951 32.75 10.969 1 97.94 40 ILE B N 1
ATOM 2669 C CA . ILE B 1 40 ? -0.543 32.594 10.633 1 97.94 40 ILE B CA 1
ATOM 2670 C C . ILE B 1 40 ? 0.265 33.75 11.164 1 97.94 40 ILE B C 1
ATOM 2672 O O . ILE B 1 40 ? -0.127 34.906 10.984 1 97.94 40 ILE B O 1
ATOM 2676 N N . ALA B 1 41 ? 1.324 33.5 11.836 1 97.69 41 ALA B N 1
ATOM 2677 C CA . ALA B 1 41 ? 2.336 34.469 12.203 1 97.69 41 ALA B CA 1
ATOM 2678 C C . ALA B 1 41 ? 3.67 34.188 11.523 1 97.69 41 ALA B C 1
ATOM 2680 O O . ALA B 1 41 ? 4.172 33.062 11.609 1 97.69 41 ALA B O 1
ATOM 2681 N N . VAL B 1 42 ? 4.184 35.125 10.828 1 97.25 42 VAL B N 1
ATOM 2682 C CA . VAL B 1 42 ? 5.492 35 10.203 1 97.25 42 VAL B CA 1
ATOM 2683 C C . VAL B 1 42 ? 6.535 35.781 11.016 1 97.25 42 VAL B C 1
ATOM 2685 O O . VAL B 1 42 ? 6.551 37 11.008 1 97.25 42 VAL B O 1
ATOM 2688 N N . LEU B 1 43 ? 7.379 35.031 11.742 1 97.69 43 LEU B N 1
ATOM 2689 C CA . LEU B 1 43 ? 8.484 35.656 12.461 1 97.69 43 LEU B CA 1
ATOM 2690 C C . LEU B 1 43 ? 9.633 36 11.516 1 97.69 43 LEU B C 1
ATOM 2692 O O . LEU B 1 43 ? 10.266 35.094 10.961 1 97.69 43 LEU B O 1
ATOM 2696 N N . LYS B 1 44 ? 9.906 37.25 11.406 1 96.31 44 LYS B N 1
ATOM 2697 C CA . LYS B 1 44 ? 10.875 37.719 10.414 1 96.31 44 LYS B CA 1
ATOM 2698 C C . LYS B 1 44 ? 12.289 37.688 10.984 1 96.31 44 LYS B C 1
ATOM 2700 O O . LYS B 1 44 ? 12.484 37.875 12.188 1 96.31 44 LYS B O 1
ATOM 2705 N N . GLY B 1 45 ? 13.242 37.438 10.07 1 95.62 45 GLY B N 1
ATOM 2706 C CA . GLY B 1 45 ? 14.648 37.625 10.367 1 95.62 45 GLY B CA 1
ATOM 2707 C C . GLY B 1 45 ? 15.18 36.656 11.391 1 95.62 45 GLY B C 1
ATOM 2708 O O . GLY B 1 45 ? 15.977 37 12.258 1 95.62 45 GLY B O 1
ATOM 2709 N N . GLN B 1 46 ? 14.711 35.438 11.406 1 97.06 46 GLN B N 1
ATOM 2710 C CA . GLN B 1 46 ? 15.164 34.438 12.367 1 97.06 46 GLN B CA 1
ATOM 2711 C C . GLN B 1 46 ? 16.453 33.75 11.898 1 97.06 46 GLN B C 1
ATOM 2713 O O . GLN B 1 46 ? 16.672 33.594 10.695 1 97.06 46 GLN B O 1
ATOM 2718 N N . ASP B 1 47 ? 17.312 33.438 12.742 1 96.56 47 ASP B N 1
ATOM 2719 C CA . ASP B 1 47 ? 18.547 32.656 12.578 1 96.56 47 ASP B CA 1
ATOM 2720 C C . ASP B 1 47 ? 18.766 31.719 13.773 1 96.56 47 ASP B C 1
ATOM 2722 O O . ASP B 1 47 ? 19.547 32.031 14.672 1 96.56 47 ASP B O 1
ATOM 2726 N N . LEU B 1 48 ? 18.141 30.562 13.719 1 97.44 48 LEU B N 1
ATOM 2727 C CA . LEU B 1 48 ? 18.078 29.688 14.875 1 97.44 48 LEU B CA 1
ATOM 2728 C C . LEU B 1 48 ? 18.797 28.359 14.602 1 97.44 48 LEU B C 1
ATOM 2730 O O . LEU B 1 48 ? 18.688 27.812 13.508 1 97.44 48 LEU B O 1
ATOM 2734 N N . SER B 1 49 ? 19.594 27.938 15.594 1 96.94 49 SER B N 1
ATOM 2735 C CA . SER B 1 49 ? 20.016 26.531 15.578 1 96.94 49 SER B CA 1
ATOM 2736 C C . SER B 1 49 ? 18.828 25.609 15.805 1 96.94 49 SER B C 1
ATOM 2738 O O . SER B 1 49 ? 17.75 26.047 16.234 1 96.94 49 SER B O 1
ATOM 2740 N N . PRO B 1 50 ? 19.031 24.312 15.477 1 97.75 50 PRO B N 1
ATOM 2741 C CA . PRO B 1 50 ? 17.953 23.359 15.766 1 97.75 50 PRO B CA 1
ATOM 2742 C C . PRO B 1 50 ? 17.5 23.391 17.219 1 97.75 50 PRO B C 1
ATOM 2744 O O . PRO B 1 50 ? 16.312 23.344 17.516 1 97.75 50 PRO B O 1
ATOM 2747 N N . GLN B 1 51 ? 18.438 23.562 18.156 1 97.81 51 GLN B N 1
ATOM 2748 C CA . GLN B 1 51 ? 18.125 23.609 19.578 1 97.81 51 GLN B CA 1
ATOM 2749 C C . GLN B 1 51 ? 17.328 24.859 19.922 1 97.81 51 GLN B C 1
ATOM 2751 O O . GLN B 1 51 ? 16.391 24.812 20.734 1 97.81 51 GLN B O 1
ATOM 2756 N N . GLN B 1 52 ? 17.703 25.906 19.328 1 97.56 52 GLN B N 1
ATOM 2757 C CA . GLN B 1 52 ? 17 27.156 19.578 1 97.56 52 GLN B CA 1
ATOM 2758 C C . GLN B 1 52 ? 15.602 27.125 18.984 1 97.56 52 GLN B C 1
ATOM 2760 O O . GLN B 1 52 ? 14.656 27.688 19.547 1 97.56 52 GLN B O 1
ATOM 2765 N N . PHE B 1 53 ? 15.484 26.531 17.828 1 98.31 53 PHE B N 1
ATOM 2766 C CA . PHE B 1 53 ? 14.188 26.359 17.188 1 98.31 53 PHE B CA 1
ATOM 2767 C C . PHE B 1 53 ? 13.25 25.562 18.094 1 98.31 53 PHE B C 1
ATOM 2769 O O . PHE B 1 53 ? 12.102 25.969 18.312 1 98.31 53 PHE B O 1
ATOM 2776 N N . LEU B 1 54 ? 13.758 24.5 18.656 1 98.44 54 LEU B N 1
ATOM 2777 C CA . LEU B 1 54 ? 12.969 23.703 19.594 1 98.44 54 LEU B CA 1
ATOM 2778 C C . LEU B 1 54 ? 12.609 24.516 20.828 1 98.44 54 LEU B C 1
ATOM 2780 O O . LEU B 1 54 ? 11.492 24.422 21.344 1 98.44 54 LEU B O 1
ATOM 2784 N N . ALA B 1 55 ? 13.57 25.312 21.312 1 97.69 55 ALA B N 1
ATOM 2785 C CA . ALA B 1 55 ? 13.328 26.141 22.484 1 97.69 55 ALA B CA 1
ATOM 2786 C C . ALA B 1 55 ? 12.172 27.109 22.234 1 97.69 55 ALA B C 1
ATOM 2788 O O . ALA B 1 55 ? 11.359 27.344 23.125 1 97.69 55 ALA B O 1
ATOM 2789 N N . LEU B 1 56 ? 12.18 27.672 21.031 1 97.88 56 LEU B N 1
ATOM 2790 C CA . LEU B 1 56 ? 11.047 28.516 20.672 1 97.88 56 LEU B CA 1
ATOM 2791 C C . LEU B 1 56 ? 9.742 27.734 20.734 1 97.88 56 LEU B C 1
ATOM 2793 O O . LEU B 1 56 ? 8.75 28.203 21.281 1 97.88 56 LEU B O 1
ATOM 2797 N N . GLY B 1 57 ? 9.695 26.531 20.172 1 98.25 57 GLY B N 1
ATOM 2798 C CA . GLY B 1 57 ? 8.523 25.672 20.25 1 98.25 57 GLY B CA 1
ATOM 2799 C C . GLY B 1 57 ? 8.055 25.453 21.688 1 98.25 57 GLY B C 1
ATOM 2800 O O . GLY B 1 57 ? 6.863 25.531 21.969 1 98.25 57 GLY B O 1
ATOM 2801 N N . LYS B 1 58 ? 9 25.266 22.562 1 97.69 58 LYS B N 1
ATOM 2802 C CA . LYS B 1 58 ? 8.695 24.984 23.969 1 97.69 58 LYS B CA 1
ATOM 2803 C C . LYS B 1 58 ? 8.023 26.172 24.641 1 97.69 58 LYS B C 1
ATOM 2805 O O . LYS B 1 58 ? 7.289 26.016 25.609 1 97.69 58 LYS B O 1
ATOM 2810 N N . ARG B 1 59 ? 8.266 27.359 24.141 1 97.44 59 ARG B N 1
ATOM 2811 C CA . ARG B 1 59 ? 7.613 28.547 24.672 1 97.44 59 ARG B CA 1
ATOM 2812 C C . ARG B 1 59 ? 6.137 28.578 24.281 1 97.44 59 ARG B C 1
ATOM 2814 O O . ARG B 1 59 ? 5.332 29.234 24.953 1 97.44 59 ARG B O 1
ATOM 2821 N N . LEU B 1 60 ? 5.828 27.875 23.203 1 97.94 60 LEU B N 1
ATOM 2822 C CA . LEU B 1 60 ? 4.469 27.953 22.672 1 97.94 60 LEU B CA 1
ATOM 2823 C C . LEU B 1 60 ? 3.643 26.75 23.125 1 97.94 60 LEU B C 1
ATOM 2825 O O . LEU B 1 60 ? 2.412 26.781 23.062 1 97.94 60 LEU B O 1
ATOM 2829 N N . GLY B 1 61 ? 4.258 25.703 23.531 1 97.88 61 GLY B N 1
ATOM 2830 C CA . GLY B 1 61 ? 3.598 24.484 24 1 97.88 61 GLY B CA 1
ATOM 2831 C C . GLY B 1 61 ? 4.547 23.312 24.156 1 97.88 61 GLY B C 1
ATOM 2832 O O . GLY B 1 61 ? 5.766 23.484 24.094 1 97.88 61 GLY B O 1
ATOM 2833 N N . ARG B 1 62 ? 3.975 22.125 24.453 1 98.19 62 ARG B N 1
ATOM 2834 C CA . ARG B 1 62 ? 4.75 20.891 24.578 1 98.19 62 ARG B CA 1
ATOM 2835 C C . ARG B 1 62 ? 5.047 20.297 23.203 1 98.19 62 ARG B C 1
ATOM 2837 O O . ARG B 1 62 ? 4.137 19.844 22.516 1 98.19 62 ARG B O 1
ATOM 2844 N N . PRO B 1 63 ? 6.328 20.281 22.859 1 98.12 63 PRO B N 1
ATOM 2845 C CA . PRO B 1 63 ? 6.652 19.688 21.562 1 98.12 63 PRO B CA 1
ATOM 2846 C C . PRO B 1 63 ? 6.398 18.188 21.531 1 98.12 63 PRO B C 1
ATOM 2848 O O . PRO B 1 63 ? 6.492 17.516 22.562 1 98.12 63 PRO B O 1
ATOM 2851 N N . GLU B 1 64 ? 6.035 17.703 20.406 1 95.56 64 GLU B N 1
ATOM 2852 C CA . GLU B 1 64 ? 5.832 16.281 20.172 1 95.56 64 GLU B CA 1
ATOM 2853 C C . GLU B 1 64 ? 6.633 15.789 18.969 1 95.56 64 GLU B C 1
ATOM 2855 O O . GLU B 1 64 ? 6.551 16.375 17.891 1 95.56 64 GLU B O 1
ATOM 2860 N N . ALA B 1 65 ? 7.441 14.797 19.281 1 94.75 65 ALA B N 1
ATOM 2861 C CA . ALA B 1 65 ? 8.203 14.195 18.188 1 94.75 65 ALA B CA 1
ATOM 2862 C C . ALA B 1 65 ? 7.293 13.453 17.219 1 94.75 65 ALA B C 1
ATOM 2864 O O . ALA B 1 65 ? 6.336 12.797 17.641 1 94.75 65 ALA B O 1
ATOM 2865 N N . TYR B 1 66 ? 7.578 13.641 15.945 1 93.75 66 TYR B N 1
ATOM 2866 C CA . TYR B 1 66 ? 6.816 12.898 14.945 1 93.75 66 TYR B CA 1
ATOM 2867 C C . TYR B 1 66 ? 6.895 11.398 15.203 1 93.75 66 TYR B C 1
ATOM 2869 O O . TYR B 1 66 ? 7.945 10.883 15.602 1 93.75 66 TYR B O 1
ATOM 2877 N N . TYR B 1 67 ? 5.824 10.664 14.938 1 92.25 67 TYR B N 1
ATOM 2878 C CA . TYR B 1 67 ? 5.695 9.289 15.406 1 92.25 67 TYR B CA 1
ATOM 2879 C C . TYR B 1 67 ? 6.613 8.359 14.625 1 92.25 67 TYR B C 1
ATOM 2881 O O . TYR B 1 67 ? 6.953 7.27 15.102 1 92.25 67 TYR B O 1
ATOM 2889 N N . GLU B 1 68 ? 7.031 8.703 13.375 1 91.56 68 GLU B N 1
ATOM 2890 C CA . GLU B 1 68 ? 8.023 7.941 12.625 1 91.56 68 GLU B CA 1
ATOM 2891 C C . GLU B 1 68 ? 9.43 8.484 12.867 1 91.56 68 GLU B C 1
ATOM 2893 O O . GLU B 1 68 ? 9.781 9.555 12.367 1 91.56 68 GLU B O 1
ATOM 2898 N N . PRO B 1 69 ? 10.281 7.773 13.445 1 92.19 69 PRO B N 1
ATOM 2899 C CA . PRO B 1 69 ? 11.594 8.281 13.852 1 92.19 69 PRO B CA 1
ATOM 2900 C C . PRO B 1 69 ? 12.5 8.602 12.664 1 92.19 69 PRO B C 1
ATOM 2902 O O . PRO B 1 69 ? 13.367 9.469 12.758 1 92.19 69 PRO B O 1
ATOM 2905 N N . MET B 1 70 ? 12.281 7.965 11.578 1 90.94 70 MET B N 1
ATOM 2906 C CA . MET B 1 70 ? 13.18 8.125 10.438 1 90.94 70 MET B CA 1
ATOM 2907 C C . MET B 1 70 ? 13.094 9.531 9.867 1 90.94 70 MET B C 1
ATOM 2909 O O . MET B 1 70 ? 13.961 9.945 9.094 1 90.94 70 MET B O 1
ATOM 2913 N N . TYR B 1 71 ? 12.102 10.336 10.234 1 93.19 71 TYR B N 1
ATOM 2914 C CA . TYR B 1 71 ? 11.93 11.68 9.695 1 93.19 71 TYR B CA 1
ATOM 2915 C C . TYR B 1 71 ? 12.398 12.734 10.68 1 93.19 71 TYR B C 1
ATOM 2917 O O . TYR B 1 71 ? 12.289 13.938 10.422 1 93.19 71 TYR B O 1
ATOM 2925 N N . GLN B 1 72 ? 12.945 12.281 11.781 1 95.5 72 GLN B N 1
ATOM 2926 C CA . GLN B 1 72 ? 13.383 13.18 12.852 1 95.5 72 GLN B CA 1
ATOM 2927 C C . GLN B 1 72 ? 14.766 13.75 12.547 1 95.5 72 GLN B C 1
ATOM 2929 O O . GLN B 1 72 ? 15.594 13.094 11.922 1 95.5 72 GLN B O 1
ATOM 2934 N N . HIS B 1 73 ? 14.906 14.969 12.922 1 95.5 73 HIS B N 1
ATOM 2935 C CA . HIS B 1 73 ? 16.25 15.562 12.898 1 95.5 73 HIS B CA 1
ATOM 2936 C C . HIS B 1 73 ? 17.234 14.711 13.688 1 95.5 73 HIS B C 1
ATOM 2938 O O . HIS B 1 73 ? 16.906 14.219 14.766 1 95.5 73 HIS B O 1
ATOM 2944 N N . PRO B 1 74 ? 18.406 14.523 13.102 1 92.75 74 PRO B N 1
ATOM 2945 C CA . PRO B 1 74 ? 19.375 13.602 13.727 1 92.75 74 PRO B CA 1
ATOM 2946 C C . PRO B 1 74 ? 19.797 14.055 15.125 1 92.75 74 PRO B C 1
ATOM 2948 O O . PRO B 1 74 ? 20.094 13.219 15.984 1 92.75 74 PRO B O 1
ATOM 2951 N N . GLU B 1 75 ? 19.75 15.336 15.477 1 95.12 75 GLU B N 1
ATOM 2952 C CA . GLU B 1 75 ? 20.25 15.844 16.75 1 95.12 75 GLU B CA 1
ATOM 2953 C C . GLU B 1 75 ? 19.094 16.234 17.672 1 95.12 75 GLU B C 1
ATOM 2955 O O . GLU B 1 75 ? 19.266 16.25 18.891 1 95.12 75 GLU B O 1
ATOM 2960 N N . VAL B 1 76 ? 18.031 16.703 17.094 1 97.5 76 VAL B N 1
ATOM 2961 C CA . VAL B 1 76 ? 16.875 17.156 17.859 1 97.5 76 VAL B CA 1
ATOM 2962 C C . VAL B 1 76 ? 15.633 16.391 17.391 1 97.5 76 VAL B C 1
ATOM 2964 O O . VAL B 1 76 ? 14.945 16.812 16.469 1 97.5 76 VAL B O 1
ATOM 2967 N N . THR B 1 77 ? 15.25 15.383 18.094 1 97 77 THR B N 1
ATOM 2968 C CA . THR B 1 77 ? 14.281 14.391 17.656 1 97 77 THR B CA 1
ATOM 2969 C C . THR B 1 77 ? 12.891 15.008 17.531 1 97 77 THR B C 1
ATOM 2971 O O . THR B 1 77 ? 12.047 14.492 16.797 1 97 77 THR B O 1
ATOM 2974 N N . GLU B 1 78 ? 12.656 16.109 18.172 1 98.12 78 GLU B N 1
ATOM 2975 C CA . GLU B 1 78 ? 11.344 16.75 18.109 1 98.12 78 GLU B CA 1
ATOM 2976 C C . GLU B 1 78 ? 11.172 17.516 16.812 1 98.12 78 GLU B C 1
ATOM 2978 O O . GLU B 1 78 ? 10.07 17.969 16.484 1 98.12 78 GLU B O 1
ATOM 2983 N N . ILE B 1 79 ? 12.281 17.656 16.109 1 98.25 79 ILE B N 1
ATOM 2984 C CA . ILE B 1 79 ? 12.211 18.359 14.828 1 98.25 79 ILE B CA 1
ATOM 2985 C C . ILE B 1 79 ? 11.969 17.359 13.703 1 98.25 79 ILE B C 1
ATOM 2987 O O . ILE B 1 79 ? 12.734 16.406 13.539 1 98.25 79 ILE B O 1
ATOM 2991 N N . PHE B 1 80 ? 10.859 17.531 13 1 97.38 80 PHE B N 1
ATOM 2992 C CA . PHE B 1 80 ? 10.578 16.828 11.758 1 97.38 80 PHE B CA 1
ATOM 2993 C C . PHE B 1 80 ? 11.297 17.484 10.586 1 97.38 80 PHE B C 1
ATOM 2995 O O . PHE B 1 80 ? 11.266 18.703 10.445 1 97.38 80 PHE B O 1
ATOM 3002 N N . VAL B 1 81 ? 11.945 16.734 9.758 1 96.12 81 VAL B N 1
ATOM 3003 C CA . VAL B 1 81 ? 12.727 17.281 8.656 1 96.12 81 VAL B CA 1
ATOM 3004 C C . VAL B 1 81 ? 12.07 16.922 7.324 1 96.12 81 VAL B C 1
ATOM 3006 O O . VAL B 1 81 ? 11.836 15.742 7.047 1 96.12 81 VAL B O 1
ATOM 3009 N N . SER B 1 82 ? 11.672 17.859 6.551 1 94.12 82 SER B N 1
ATOM 3010 C CA . SER B 1 82 ? 11.305 17.719 5.148 1 94.12 82 SER B CA 1
ATOM 3011 C C . SER B 1 82 ? 12.438 18.141 4.23 1 94.12 82 SER B C 1
ATOM 3013 O O . SER B 1 82 ? 12.914 19.281 4.312 1 94.12 82 SER B O 1
ATOM 3015 N N . SER B 1 83 ? 12.914 17.25 3.414 1 91.94 83 SER B N 1
ATOM 3016 C CA . SER B 1 83 ? 14.055 17.578 2.57 1 91.94 83 SER B CA 1
ATOM 3017 C C . SER B 1 83 ? 14.023 16.797 1.266 1 91.94 83 SER B C 1
ATOM 3019 O O . SER B 1 83 ? 13.812 15.578 1.272 1 91.94 83 SER B O 1
ATOM 3021 N N . ASN B 1 84 ? 14.211 17.484 0.154 1 87.06 84 ASN B N 1
ATOM 3022 C CA . ASN B 1 84 ? 14.406 16.766 -1.104 1 87.06 84 ASN B CA 1
ATOM 3023 C C . ASN B 1 84 ? 15.875 16.734 -1.509 1 87.06 84 ASN B C 1
ATOM 3025 O O . ASN B 1 84 ? 16.203 16.469 -2.668 1 87.06 84 ASN B O 1
ATOM 3029 N N . VAL B 1 85 ? 16.719 17.047 -0.579 1 82.5 85 VAL B N 1
ATOM 3030 C CA . VAL B 1 85 ? 18.172 17.094 -0.792 1 82.5 85 VAL B CA 1
ATOM 3031 C C . VAL B 1 85 ? 18.844 15.992 0.005 1 82.5 85 VAL B C 1
ATOM 3033 O O . VAL B 1 85 ? 18.75 15.953 1.234 1 82.5 85 VAL B O 1
ATOM 3036 N N . PRO B 1 86 ? 19.484 15.039 -0.729 1 79.56 86 PRO B N 1
ATOM 3037 C CA . PRO B 1 86 ? 20.266 14.07 0.044 1 79.56 86 PRO B CA 1
ATOM 3038 C C . PRO B 1 86 ? 21.516 14.695 0.662 1 79.56 86 PRO B C 1
ATOM 3040 O O . PRO B 1 86 ? 22.062 15.656 0.117 1 79.56 86 PRO B O 1
ATOM 3043 N N . GLU B 1 87 ? 21.781 14.336 1.817 1 77.25 87 GLU B N 1
ATOM 3044 C CA . GLU B 1 87 ? 23.031 14.727 2.471 1 77.25 87 GLU B CA 1
ATOM 3045 C C . GLU B 1 87 ? 24 13.547 2.549 1 77.25 87 GLU B C 1
ATOM 3047 O O . GLU B 1 87 ? 23.719 12.539 3.195 1 77.25 87 GLU B O 1
ATOM 3052 N N . ASN B 1 88 ? 25.156 13.734 1.916 1 77.88 88 ASN B N 1
ATOM 3053 C CA . ASN B 1 88 ? 26.172 12.688 1.882 1 77.88 88 ASN B CA 1
ATOM 3054 C C . ASN B 1 88 ? 25.609 11.367 1.376 1 77.88 88 ASN B C 1
ATOM 3056 O O . ASN B 1 88 ? 25.828 10.32 1.979 1 77.88 88 ASN B O 1
ATOM 3060 N N . GLY B 1 89 ? 24.766 11.461 0.438 1 76.31 89 GLY B N 1
ATOM 3061 C CA . GLY B 1 89 ? 24.234 10.273 -0.218 1 76.31 89 GLY B CA 1
ATOM 3062 C C . GLY B 1 89 ? 23.078 9.633 0.544 1 76.31 89 GLY B C 1
ATOM 3063 O O . GLY B 1 89 ? 22.516 8.641 0.096 1 76.31 89 GLY B O 1
ATOM 3064 N N . LYS B 1 90 ? 22.766 10.195 1.66 1 81.62 90 LYS B N 1
ATOM 3065 C CA . LYS B 1 90 ? 21.703 9.633 2.482 1 81.62 90 LYS B CA 1
ATOM 3066 C C . LYS B 1 90 ? 20.516 10.586 2.562 1 81.62 90 LYS B C 1
ATOM 3068 O O . LYS B 1 90 ? 20.688 11.805 2.67 1 81.62 90 LYS B O 1
ATOM 3073 N N . GLN B 1 91 ? 19.391 10.047 2.473 1 84.81 91 GLN B N 1
ATOM 3074 C CA . GLN B 1 91 ? 18.172 10.836 2.619 1 84.81 91 GLN B CA 1
ATOM 3075 C C . GLN B 1 91 ? 17.922 11.211 4.078 1 84.81 91 GLN B C 1
ATOM 3077 O O . GLN B 1 91 ? 17.875 10.344 4.949 1 84.81 91 GLN B O 1
ATOM 3082 N N . ILE B 1 92 ? 17.859 12.508 4.301 1 83.56 92 ILE B N 1
ATOM 3083 C CA . ILE B 1 92 ? 17.469 13.016 5.613 1 83.56 92 ILE B CA 1
ATOM 3084 C C . ILE B 1 92 ? 16.062 13.602 5.543 1 83.56 92 ILE B C 1
ATOM 3086 O O . ILE B 1 92 ? 15.766 14.422 4.668 1 83.56 92 ILE B O 1
ATOM 3090 N N . GLY B 1 93 ? 15.266 13.125 6.449 1 89 93 GLY B N 1
ATOM 3091 C CA . GLY B 1 93 ? 13.883 13.586 6.414 1 89 93 GLY B CA 1
ATOM 3092 C C . GLY B 1 93 ? 13.078 12.977 5.281 1 89 93 GLY B C 1
ATOM 3093 O O . GLY B 1 93 ? 13.453 11.938 4.734 1 89 93 GLY B O 1
ATOM 3094 N N . VAL B 1 94 ? 11.984 13.523 5.02 1 89.81 94 VAL B N 1
ATOM 3095 C CA . VAL B 1 94 ? 11.062 12.969 4.035 1 89.81 94 VAL B CA 1
ATOM 3096 C C . VAL B 1 94 ? 11.008 13.875 2.809 1 89.81 94 VAL B C 1
ATOM 3098 O O . VAL B 1 94 ? 10.836 15.086 2.934 1 89.81 94 VAL B O 1
ATOM 3101 N N . PRO B 1 95 ? 11.188 13.344 1.661 1 87.75 95 PRO B N 1
ATOM 3102 C CA . PRO B 1 95 ? 11.062 14.148 0.441 1 87.75 95 PRO B CA 1
ATOM 3103 C C . PRO B 1 95 ? 9.617 14.312 -0.014 1 87.75 95 PRO B C 1
ATOM 3105 O O . PRO B 1 95 ? 8.758 13.508 0.354 1 87.75 95 PRO B O 1
ATOM 3108 N N . LYS B 1 96 ? 9.352 15.414 -0.799 1 81.56 96 LYS B N 1
ATOM 3109 C CA . LYS B 1 96 ? 8.078 15.664 -1.464 1 81.56 96 LYS B CA 1
ATOM 3110 C C . LYS B 1 96 ? 6.918 15.617 -0.468 1 81.56 96 LYS B C 1
ATOM 3112 O O . LYS B 1 96 ? 5.91 14.953 -0.707 1 81.56 96 LYS B O 1
ATOM 3117 N N . THR B 1 97 ? 7.082 16.266 0.598 1 82.44 97 THR B N 1
ATOM 3118 C CA . THR B 1 97 ? 6.102 16.281 1.676 1 82.44 97 THR B CA 1
ATOM 3119 C C . THR B 1 97 ? 4.988 17.281 1.379 1 82.44 97 THR B C 1
ATOM 3121 O O . THR B 1 97 ? 5.238 18.344 0.826 1 82.44 97 THR B O 1
ATOM 3124 N N . GLY B 1 98 ? 3.775 16.844 1.688 1 86.06 98 GLY B N 1
ATOM 3125 C CA . GLY B 1 98 ? 2.703 17.812 1.824 1 86.06 98 GLY B CA 1
ATOM 3126 C C . GLY B 1 98 ? 2.023 18.141 0.509 1 86.06 98 GLY B C 1
ATOM 3127 O O . GLY B 1 98 ? 1.597 19.281 0.291 1 86.06 98 GLY B O 1
ATOM 3128 N N . LYS B 1 99 ? 1.887 17.234 -0.44 1 87.44 99 LYS B N 1
ATOM 3129 C CA . LYS B 1 99 ? 1.264 17.484 -1.737 1 87.44 99 LYS B CA 1
ATOM 3130 C C . LYS B 1 99 ? -0.251 17.312 -1.661 1 87.44 99 LYS B C 1
ATOM 3132 O O . LYS B 1 99 ? -0.926 17.25 -2.689 1 87.44 99 LYS B O 1
ATOM 3137 N N . PHE B 1 100 ? -0.782 17.25 -0.51 1 93.69 100 PHE B N 1
ATOM 3138 C CA . PHE B 1 100 ? -2.213 17.109 -0.28 1 93.69 100 PHE B CA 1
ATOM 3139 C C . PHE B 1 100 ? -2.672 17.984 0.875 1 93.69 100 PHE B C 1
ATOM 3141 O O . PHE B 1 100 ? -1.875 18.344 1.746 1 93.69 100 PHE B O 1
ATOM 3148 N N . TRP B 1 101 ? -3.889 18.359 0.812 1 98 101 TRP B N 1
ATOM 3149 C CA . TRP B 1 101 ? -4.445 19.188 1.881 1 98 101 TRP B CA 1
ATOM 3150 C C . TRP B 1 101 ? -4.531 18.391 3.184 1 98 101 TRP B C 1
ATOM 3152 O O . TRP B 1 101 ? -5.102 17.297 3.219 1 98 101 TRP B O 1
ATOM 3162 N N . HIS B 1 102 ? -4.004 18.938 4.25 1 98.12 102 HIS B N 1
ATOM 3163 C CA . HIS B 1 102 ? -4.031 18.234 5.52 1 98.12 102 HIS B CA 1
ATOM 3164 C C . HIS B 1 102 ? -3.791 19.188 6.691 1 98.12 102 HIS B C 1
ATOM 3166 O O . HIS B 1 102 ? -3.328 20.312 6.496 1 98.12 102 HIS B O 1
ATOM 3172 N N . ALA B 1 103 ? -4.168 18.797 7.824 1 97.75 103 ALA B N 1
ATOM 3173 C CA . ALA B 1 103 ? -3.68 19.312 9.102 1 97.75 103 ALA B CA 1
ATOM 3174 C C . ALA B 1 103 ? -2.732 18.328 9.766 1 97.75 103 ALA B C 1
ATOM 3176 O O . ALA B 1 103 ? -2.99 17.125 9.773 1 97.75 103 ALA B O 1
ATOM 3177 N N . ASP B 1 104 ? -1.627 18.844 10.227 1 96.25 104 ASP B N 1
ATOM 3178 C CA . ASP B 1 104 ? -0.644 17.953 10.852 1 96.25 104 ASP B CA 1
ATOM 3179 C C . ASP B 1 104 ? -1.264 17.172 12 1 96.25 104 ASP B C 1
ATOM 3181 O O . ASP B 1 104 ? -1.874 17.75 12.898 1 96.25 104 ASP B O 1
ATOM 3185 N N . TYR B 1 105 ? -1.191 15.797 11.961 1 95.94 105 TYR B N 1
ATOM 3186 C CA . TYR B 1 105 ? -1.633 14.867 12.992 1 95.94 105 TYR B CA 1
ATOM 3187 C C . TYR B 1 105 ? -3.154 14.82 13.078 1 95.94 105 TYR B C 1
ATOM 3189 O O . TYR B 1 105 ? -3.715 14.438 14.102 1 95.94 105 TYR B O 1
ATOM 3197 N N . GLN B 1 106 ? -3.758 15.266 11.969 1 97 106 GLN B N 1
ATOM 3198 C CA . GLN B 1 106 ? -5.207 15.156 11.867 1 97 106 GLN B CA 1
ATOM 3199 C C . GLN B 1 106 ? -5.668 13.719 12.102 1 97 106 GLN B C 1
ATOM 3201 O O . GLN B 1 106 ? -6.801 13.484 12.531 1 97 106 GLN B O 1
ATOM 3206 N N . PHE B 1 107 ? -4.82 12.734 11.906 1 96.62 107 PHE B N 1
ATOM 3207 C CA . PHE B 1 107 ? -5.148 11.32 11.969 1 96.62 107 PHE B CA 1
ATOM 3208 C C . PHE B 1 107 ? -4.793 10.742 13.328 1 96.62 107 PHE B C 1
ATOM 3210 O O . PHE B 1 107 ? -4.926 9.531 13.555 1 96.62 107 PHE B O 1
ATOM 3217 N N . MET B 1 108 ? -4.332 11.57 14.266 1 95.94 108 MET B N 1
ATOM 3218 C CA . MET B 1 108 ? -3.967 11.125 15.602 1 95.94 108 MET B CA 1
ATOM 3219 C C . MET B 1 108 ? -5.047 11.484 16.609 1 95.94 108 MET B C 1
ATOM 3221 O O . MET B 1 108 ? -5.77 12.469 16.438 1 95.94 108 MET B O 1
ATOM 3225 N N . PRO B 1 109 ? -5.125 10.758 17.766 1 94.25 109 PRO B N 1
ATOM 3226 C CA . PRO B 1 109 ? -6.133 11.047 18.781 1 94.25 109 PRO B CA 1
ATOM 3227 C C . PRO B 1 109 ? -5.945 12.414 19.438 1 94.25 109 PRO B C 1
ATOM 3229 O O . PRO B 1 109 ? -6.922 13.031 19.875 1 94.25 109 PRO B O 1
ATOM 3232 N N . ASP B 1 110 ? -4.699 12.844 19.5 1 94.06 110 ASP B N 1
ATOM 3233 C CA . ASP B 1 110 ? -4.371 14.141 20.078 1 94.06 110 ASP B CA 1
ATOM 3234 C C . ASP B 1 110 ? -3.609 15.016 19.078 1 94.06 110 ASP B C 1
ATOM 3236 O O . ASP B 1 110 ? -2.385 15.125 19.156 1 94.06 110 ASP B O 1
ATOM 3240 N N . PRO B 1 111 ? -4.363 15.672 18.156 1 95.44 111 PRO B N 1
ATOM 3241 C CA . PRO B 1 111 ? -3.688 16.516 17.156 1 95.44 111 PRO B CA 1
ATOM 3242 C C . PRO B 1 111 ? -3.045 17.75 17.781 1 95.44 111 PRO B C 1
ATOM 3244 O O . PRO B 1 111 ? -3.465 18.203 18.844 1 95.44 111 PRO B O 1
ATOM 3247 N N . PHE B 1 112 ? -2.084 18.266 17.109 1 95.19 112 PHE B N 1
ATOM 3248 C CA . PHE B 1 112 ? -1.343 19.438 17.578 1 95.19 112 PHE B CA 1
ATOM 3249 C C . PHE B 1 112 ? -2.199 20.688 17.484 1 95.19 112 PHE B C 1
ATOM 3251 O O . PHE B 1 112 ? -3.123 20.766 16.672 1 95.19 112 PHE B O 1
ATOM 3258 N N . GLY B 1 113 ? -1.787 21.625 18.359 1 97.06 113 GLY B N 1
ATOM 3259 C CA . GLY B 1 113 ? -2.482 22.906 18.297 1 97.06 113 GLY B CA 1
ATOM 3260 C C . GLY B 1 113 ? -1.802 23.922 17.406 1 97.06 113 GLY B C 1
ATOM 3261 O O . GLY B 1 113 ? -2.469 24.688 16.703 1 97.06 113 GLY B O 1
ATOM 3262 N N . ILE B 1 114 ? -0.473 23.922 17.453 1 98.62 114 ILE B N 1
ATOM 3263 C CA . ILE B 1 114 ? 0.314 24.922 16.734 1 98.62 114 ILE B CA 1
ATOM 3264 C C . ILE B 1 114 ? 1.439 24.234 15.961 1 98.62 114 ILE B C 1
ATOM 3266 O O . ILE B 1 114 ? 2.08 23.312 16.484 1 98.62 114 ILE B O 1
ATOM 3270 N N . THR B 1 115 ? 1.656 24.594 14.766 1 98.56 115 THR B N 1
ATOM 3271 C CA . THR B 1 115 ? 2.754 24.094 13.945 1 98.56 115 THR B CA 1
ATOM 3272 C C . THR B 1 115 ? 3.736 25.219 13.625 1 98.56 115 THR B C 1
ATOM 3274 O O . THR B 1 115 ? 3.328 26.344 13.312 1 98.56 115 THR B O 1
ATOM 3277 N N . LEU B 1 116 ? 5.008 24.969 13.773 1 98.75 116 LEU B N 1
ATOM 3278 C CA . LEU B 1 116 ? 6.094 25.859 13.383 1 98.75 116 LEU B CA 1
ATOM 3279 C C . LEU B 1 116 ? 6.895 25.266 12.227 1 98.75 116 LEU B C 1
ATOM 3281 O O . LEU B 1 116 ? 7.352 24.125 12.297 1 98.75 116 LEU B O 1
ATOM 3285 N N . ILE B 1 117 ? 6.996 26.016 11.18 1 98.12 117 ILE B N 1
ATOM 3286 C CA . ILE B 1 117 ? 7.828 25.594 10.055 1 98.12 117 ILE B CA 1
ATOM 3287 C C . ILE B 1 117 ? 8.945 26.609 9.836 1 98.12 117 ILE B C 1
ATOM 3289 O O . ILE B 1 117 ? 8.695 27.812 9.734 1 98.12 117 ILE B O 1
ATOM 3293 N N . TYR B 1 118 ? 10.117 26.125 9.805 1 98.06 118 TYR B N 1
ATOM 3294 C CA . TYR B 1 118 ? 11.312 26.938 9.641 1 98.06 118 TYR B CA 1
ATOM 3295 C C . TYR B 1 118 ? 12.094 26.516 8.398 1 98.06 118 TYR B C 1
ATOM 3297 O O . TYR B 1 118 ? 12.93 25.609 8.461 1 98.06 118 TYR B O 1
ATOM 3305 N N . PRO B 1 119 ? 11.797 27.188 7.254 1 95.81 119 PRO B N 1
ATOM 3306 C CA . PRO B 1 119 ? 12.539 26.828 6.039 1 95.81 119 PRO B CA 1
ATOM 3307 C C . PRO B 1 119 ? 14.047 27.062 6.176 1 95.81 119 PRO B C 1
ATOM 3309 O O . PRO B 1 119 ? 14.469 28.125 6.648 1 95.81 119 PRO B O 1
ATOM 3312 N N . GLN B 1 120 ? 14.805 26.078 5.801 1 94.5 120 GLN B N 1
ATOM 3313 C CA . GLN B 1 120 ? 16.266 26.141 5.891 1 94.5 120 GLN B CA 1
ATOM 3314 C C . GLN B 1 120 ? 16.891 26.438 4.527 1 94.5 120 GLN B C 1
ATOM 3316 O O . GLN B 1 120 ? 17.797 27.25 4.426 1 94.5 120 GLN B O 1
ATOM 3321 N N . VAL B 1 121 ? 16.484 25.703 3.531 1 92.25 121 VAL B N 1
ATOM 3322 C CA . VAL B 1 121 ? 16.828 25.922 2.129 1 92.25 121 VAL B CA 1
ATOM 3323 C C . VAL B 1 121 ? 15.555 26.172 1.319 1 92.25 121 VAL B C 1
ATOM 3325 O O . VAL B 1 121 ? 14.641 25.359 1.31 1 92.25 121 VAL B O 1
ATOM 3328 N N . ILE B 1 122 ? 15.492 27.328 0.688 1 90.88 122 ILE B N 1
ATOM 3329 C CA . ILE B 1 122 ? 14.258 27.688 -0.004 1 90.88 122 ILE B CA 1
ATOM 3330 C C . ILE B 1 122 ? 14.523 27.797 -1.506 1 90.88 122 ILE B C 1
ATOM 3332 O O . ILE B 1 122 ? 15.633 28.141 -1.928 1 90.88 122 ILE B O 1
ATOM 3336 N N . PRO B 1 123 ? 13.547 27.469 -2.246 1 87.25 123 PRO B N 1
ATOM 3337 C CA . PRO B 1 123 ? 13.703 27.609 -3.695 1 87.25 123 PRO B CA 1
ATOM 3338 C C . PRO B 1 123 ? 13.727 29.078 -4.137 1 87.25 123 PRO B C 1
ATOM 3340 O O . PRO B 1 123 ? 13.273 29.953 -3.395 1 87.25 123 PRO B O 1
ATOM 3343 N N . GLU B 1 124 ? 14.219 29.234 -5.309 1 86.12 124 GLU B N 1
ATOM 3344 C CA . GLU B 1 124 ? 14.305 30.594 -5.844 1 86.12 124 GLU B CA 1
ATOM 3345 C C . GLU B 1 124 ? 12.938 31.078 -6.32 1 86.12 124 GLU B C 1
ATOM 3347 O O . GLU B 1 124 ? 12.609 32.25 -6.168 1 86.12 124 GLU B O 1
ATOM 3352 N N . LYS B 1 125 ? 12.242 30.125 -6.855 1 83.44 125 LYS B N 1
ATOM 3353 C CA . LYS B 1 125 ? 10.938 30.469 -7.402 1 83.44 125 LYS B CA 1
ATOM 3354 C C . LYS B 1 125 ? 9.828 29.641 -6.766 1 83.44 125 LYS B C 1
ATOM 3356 O O . LYS B 1 125 ? 10.102 28.625 -6.113 1 83.44 125 LYS B O 1
ATOM 3361 N N . ASN B 1 126 ? 8.609 30.156 -6.82 1 81.06 126 ASN B N 1
ATOM 3362 C CA . ASN B 1 126 ? 7.41 29.406 -6.445 1 81.06 126 ASN B CA 1
ATOM 3363 C C . ASN B 1 126 ? 7.434 29 -4.977 1 81.06 126 ASN B C 1
ATOM 3365 O O . ASN B 1 126 ? 7.066 27.891 -4.629 1 81.06 126 ASN B O 1
ATOM 3369 N N . ARG B 1 127 ? 7.891 29.969 -4.191 1 83.81 127 ARG B N 1
ATOM 3370 C CA . ARG B 1 127 ? 7.926 29.766 -2.748 1 83.81 127 ARG B CA 1
ATOM 3371 C C . ARG B 1 127 ? 6.551 29.984 -2.129 1 83.81 127 ARG B C 1
ATOM 3373 O O . ARG B 1 127 ? 5.852 30.938 -2.49 1 83.81 127 ARG B O 1
ATOM 3380 N N . GLY B 1 128 ? 6.207 28.984 -1.305 1 90.94 128 GLY B N 1
ATOM 3381 C CA . GLY B 1 128 ? 4.98 29.266 -0.569 1 90.94 128 GLY B CA 1
ATOM 3382 C C . GLY B 1 128 ? 4.258 28 -0.135 1 90.94 128 GLY B C 1
ATOM 3383 O O . GLY B 1 128 ? 4.633 26.891 -0.53 1 90.94 128 GLY B O 1
ATOM 3384 N N . THR B 1 129 ? 3.367 28.156 0.697 1 94.56 129 THR B N 1
ATOM 3385 C CA . THR B 1 129 ? 2.459 27.141 1.209 1 94.56 129 THR B CA 1
ATOM 3386 C C . THR B 1 129 ? 1.007 27.578 1.063 1 94.56 129 THR B C 1
ATOM 3388 O O . THR B 1 129 ? 0.678 28.734 1.335 1 94.56 129 THR B O 1
ATOM 3391 N N . TYR B 1 130 ? 0.232 26.75 0.515 1 96.44 130 TYR B N 1
ATOM 3392 C CA . TYR B 1 130 ? -1.198 27.031 0.435 1 96.44 130 TYR B CA 1
ATOM 3393 C C . TYR B 1 130 ? -1.894 26.688 1.747 1 96.44 130 TYR B C 1
ATOM 3395 O O . TYR B 1 130 ? -1.577 25.672 2.381 1 96.44 130 TYR B O 1
ATOM 3403 N N . PHE B 1 131 ? -2.846 27.562 2.107 1 97.94 131 PHE B N 1
ATOM 3404 C CA . PHE B 1 131 ? -3.65 27.344 3.303 1 97.94 131 PHE B CA 1
ATOM 3405 C C . PHE B 1 131 ? -5.133 27.516 3 1 97.94 131 PHE B C 1
ATOM 3407 O O . PHE B 1 131 ? -5.5 28.297 2.113 1 97.94 131 PHE B O 1
ATOM 3414 N N . ILE B 1 132 ? -5.938 26.781 3.666 1 98.25 132 ILE B N 1
ATOM 3415 C CA . ILE B 1 132 ? -7.371 27.031 3.75 1 98.25 132 ILE B CA 1
ATOM 3416 C C . ILE B 1 132 ? -7.781 27.188 5.211 1 98.25 132 ILE B C 1
ATOM 3418 O O . ILE B 1 132 ? -7.488 26.328 6.043 1 98.25 132 ILE B O 1
ATOM 3422 N N . ASP B 1 133 ? -8.344 28.328 5.523 1 98.25 133 ASP B N 1
ATOM 3423 C CA . ASP B 1 133 ? -8.969 28.531 6.824 1 98.25 133 ASP B CA 1
ATOM 3424 C C . ASP B 1 133 ? -10.305 27.797 6.914 1 98.25 133 ASP B C 1
ATOM 3426 O O . ASP B 1 133 ? -11.297 28.219 6.324 1 98.25 133 ASP B O 1
ATOM 3430 N N . MET B 1 134 ? -10.398 26.797 7.734 1 98.69 134 MET B N 1
ATOM 3431 C CA . MET B 1 134 ? -11.539 25.875 7.734 1 98.69 134 MET B CA 1
ATOM 3432 C C . MET B 1 134 ? -12.695 26.453 8.555 1 98.69 134 MET B C 1
ATOM 3434 O O . MET B 1 134 ? -13.812 25.938 8.5 1 98.69 134 MET B O 1
ATOM 3438 N N . GLY B 1 135 ? -12.414 27.484 9.422 1 97.88 135 GLY B N 1
ATOM 3439 C CA . GLY B 1 135 ? -13.516 28.25 9.977 1 97.88 135 GLY B CA 1
ATOM 3440 C C . GLY B 1 135 ? -14.25 29.078 8.938 1 97.88 135 GLY B C 1
ATOM 3441 O O . GLY B 1 135 ? -15.477 29 8.836 1 97.88 135 GLY B O 1
ATOM 3442 N N . ARG B 1 136 ? -13.484 29.797 8.18 1 96.94 136 ARG B N 1
ATOM 3443 C CA . ARG B 1 136 ? -14.062 30.609 7.102 1 96.94 136 ARG B CA 1
ATOM 3444 C C . ARG B 1 136 ? -14.719 29.719 6.047 1 96.94 136 ARG B C 1
ATOM 3446 O O . ARG B 1 136 ? -15.789 30.047 5.539 1 96.94 136 ARG B O 1
ATOM 3453 N N . ALA B 1 137 ? -14.062 28.641 5.711 1 98.19 137 ALA B N 1
ATOM 3454 C CA . ALA B 1 137 ? -14.625 27.703 4.738 1 98.19 137 ALA B CA 1
ATOM 3455 C C . ALA B 1 137 ? -15.984 27.188 5.199 1 98.19 137 ALA B C 1
ATOM 3457 O O . ALA B 1 137 ? -16.906 27.062 4.398 1 98.19 137 ALA B O 1
ATOM 3458 N N . TYR B 1 138 ? -16.047 26.891 6.504 1 98.5 138 TYR B N 1
ATOM 3459 C CA . TYR B 1 138 ? -17.328 26.438 7.051 1 98.5 138 TYR B CA 1
ATOM 3460 C C . TYR B 1 138 ? -18.391 27.516 6.906 1 98.5 138 TYR B C 1
ATOM 3462 O O . TYR B 1 138 ? -19.516 27.25 6.465 1 98.5 138 TYR B O 1
ATOM 3470 N N . ASP B 1 139 ? -18.016 28.719 7.25 1 97.69 139 ASP B N 1
ATOM 3471 C CA . ASP B 1 139 ? -18.953 29.828 7.188 1 97.69 139 ASP B CA 1
ATOM 3472 C C . ASP B 1 139 ? -19.516 30.016 5.777 1 97.69 139 ASP B C 1
ATOM 3474 O O . ASP B 1 139 ? -20.656 30.406 5.602 1 97.69 139 ASP B O 1
ATOM 3478 N N . ARG B 1 140 ? -18.781 29.641 4.832 1 97.38 140 ARG B N 1
ATOM 3479 C CA . ARG B 1 140 ? -19.141 29.906 3.438 1 97.38 140 ARG B CA 1
ATOM 3480 C C . ARG B 1 140 ? -19.844 28.703 2.82 1 97.38 140 ARG B C 1
ATOM 3482 O O . ARG B 1 140 ? -20.281 28.75 1.669 1 97.38 140 ARG B O 1
ATOM 3489 N N . LEU B 1 141 ? -19.938 27.625 3.52 1 98.12 141 LEU B N 1
ATOM 3490 C CA . LEU B 1 141 ? -20.641 26.453 2.982 1 98.12 141 LEU B CA 1
ATOM 3491 C C . LEU B 1 141 ? -22.094 26.797 2.65 1 98.12 141 LEU B C 1
ATOM 3493 O O . LEU B 1 141 ? -22.734 27.562 3.383 1 98.12 141 LEU B O 1
ATOM 3497 N N . PRO B 1 142 ? -22.578 26.188 1.579 1 97.62 142 PRO B N 1
ATOM 3498 C CA . PRO B 1 142 ? -24.031 26.25 1.377 1 97.62 142 PRO B CA 1
ATOM 3499 C C . PRO B 1 142 ? -24.828 25.703 2.566 1 97.62 142 PRO B C 1
ATOM 3501 O O . PRO B 1 142 ? -24.406 24.719 3.193 1 97.62 142 PRO B O 1
ATOM 3504 N N . GLU B 1 143 ? -25.984 26.359 2.812 1 97.81 143 GLU B N 1
ATOM 3505 C CA . GLU B 1 143 ? -26.781 26 3.977 1 97.81 143 GLU B CA 1
ATOM 3506 C C . GLU B 1 143 ? -27.203 24.531 3.93 1 97.81 143 GLU B C 1
ATOM 3508 O O . GLU B 1 143 ? -27.297 23.875 4.969 1 97.81 143 GLU B O 1
ATOM 3513 N N . ASP B 1 144 ? -27.453 24.031 2.793 1 97.31 144 ASP B N 1
ATOM 3514 C CA . ASP B 1 144 ? -27.859 22.641 2.648 1 97.31 144 ASP B CA 1
ATOM 3515 C C . ASP B 1 144 ? -26.75 21.688 3.08 1 97.31 144 ASP B C 1
ATOM 3517 O O . ASP B 1 144 ? -27 20.672 3.723 1 97.31 144 ASP B O 1
ATOM 3521 N N . LEU B 1 145 ? -25.516 21.969 2.73 1 97.69 145 LEU B N 1
ATOM 3522 C CA . LEU B 1 145 ? -24.391 21.156 3.145 1 97.69 145 LEU B CA 1
ATOM 3523 C C . LEU B 1 145 ? -24.188 21.234 4.652 1 97.69 145 LEU B C 1
ATOM 3525 O O . LEU B 1 145 ? -23.875 20.234 5.297 1 97.69 145 LEU B O 1
ATOM 3529 N N . LYS B 1 146 ? -24.375 22.422 5.246 1 98.12 146 LYS B N 1
ATOM 3530 C CA . LYS B 1 146 ? -24.281 22.578 6.691 1 98.12 146 LYS B CA 1
ATOM 3531 C C . LYS B 1 146 ? -25.281 21.688 7.41 1 98.12 146 LYS B C 1
ATOM 3533 O O . LYS B 1 146 ? -24.953 21.016 8.391 1 98.12 146 LYS B O 1
ATOM 3538 N N . LYS B 1 147 ? -26.438 21.656 6.863 1 97.69 147 LYS B N 1
ATOM 3539 C CA . LYS B 1 147 ? -27.5 20.844 7.449 1 97.69 147 LYS B CA 1
ATOM 3540 C C . LYS B 1 147 ? -27.172 19.359 7.328 1 97.69 147 LYS B C 1
ATOM 3542 O O . LYS B 1 147 ? -27.359 18.594 8.273 1 97.69 147 LYS B O 1
ATOM 3547 N N . GLU B 1 148 ? -26.688 19 6.207 1 97.31 148 GLU B N 1
ATOM 3548 C CA . GLU B 1 148 ? -26.391 17.609 5.938 1 97.31 148 GLU B CA 1
ATOM 3549 C C . GLU B 1 148 ? -25.297 17.078 6.871 1 97.31 148 GLU B C 1
ATOM 3551 O O . GLU B 1 148 ? -25.297 15.898 7.227 1 97.31 148 GLU B O 1
ATOM 3556 N N . ILE B 1 149 ? -24.375 17.906 7.266 1 98.19 149 ILE B N 1
ATOM 3557 C CA . ILE B 1 149 ? -23.234 17.391 8.016 1 98.19 149 ILE B CA 1
ATOM 3558 C C . ILE B 1 149 ? -23.453 17.625 9.508 1 98.19 149 ILE B C 1
ATOM 3560 O O . ILE B 1 149 ? -22.625 17.234 10.336 1 98.19 149 ILE B O 1
ATOM 3564 N N . SER B 1 150 ? -24.547 18.359 9.852 1 97.62 150 SER B N 1
ATOM 3565 C CA . SER B 1 150 ? -24.828 18.594 11.266 1 97.62 150 SER B CA 1
ATOM 3566 C C . SER B 1 150 ? -24.922 17.297 12.047 1 97.62 150 SER B C 1
ATOM 3568 O O . SER B 1 150 ? -25.641 16.375 11.648 1 97.62 150 SER B O 1
ATOM 3570 N N . GLY B 1 151 ? -24.109 17.188 13.078 1 96.81 151 GLY B N 1
ATOM 3571 C CA . GLY B 1 151 ? -24.141 16.031 13.953 1 96.81 151 GLY B CA 1
ATOM 3572 C C . GLY B 1 151 ? -23.391 14.828 13.398 1 96.81 151 GLY B C 1
ATOM 3573 O O . GLY B 1 151 ? -23.484 13.727 13.938 1 96.81 151 GLY B O 1
ATOM 3574 N N . THR B 1 152 ? -22.688 15.023 12.344 1 98.12 152 THR B N 1
ATOM 3575 C CA . THR B 1 152 ? -21.953 13.914 11.75 1 98.12 152 THR B CA 1
ATOM 3576 C C . THR B 1 152 ? -20.531 13.867 12.289 1 98.12 152 THR B C 1
ATOM 3578 O O . THR B 1 152 ? -20.094 14.773 13.008 1 98.12 152 THR B O 1
ATOM 3581 N N . TYR B 1 153 ? -19.859 12.789 12.008 1 97.94 153 TYR B N 1
ATOM 3582 C CA . TYR B 1 153 ? -18.484 12.539 12.391 1 97.94 153 TYR B CA 1
ATOM 3583 C C . TYR B 1 153 ? -17.656 12.078 11.203 1 97.94 153 TYR B C 1
ATOM 3585 O O . TYR B 1 153 ? -18.188 11.461 10.273 1 97.94 153 TYR B O 1
ATOM 3593 N N . CYS B 1 154 ? -16.391 12.383 11.25 1 98.06 154 CYS B N 1
ATOM 3594 C CA . CYS B 1 154 ? -15.492 11.969 10.18 1 98.06 154 CYS B CA 1
ATOM 3595 C C . CYS B 1 154 ? -14.383 11.07 10.719 1 98.06 154 CYS B C 1
ATOM 3597 O O . CYS B 1 154 ? -13.922 11.266 11.844 1 98.06 154 CYS B O 1
ATOM 3599 N N . ARG B 1 155 ? -14.016 10.125 9.93 1 97.69 155 ARG B N 1
ATOM 3600 C CA . ARG B 1 155 ? -12.883 9.242 10.211 1 97.69 155 ARG B CA 1
ATOM 3601 C C . ARG B 1 155 ? -11.617 9.742 9.531 1 97.69 155 ARG B C 1
ATOM 3603 O O . ARG B 1 155 ? -11.641 10.102 8.344 1 97.69 155 ARG B O 1
ATOM 3610 N N . HIS B 1 156 ? -10.547 9.812 10.305 1 98 156 HIS B N 1
ATOM 3611 C CA . HIS B 1 156 ? -9.266 10.312 9.812 1 98 156 HIS B CA 1
ATOM 3612 C C . HIS B 1 156 ? -8.18 9.25 9.914 1 98 156 HIS B C 1
ATOM 3614 O O . HIS B 1 156 ? -8.016 8.625 10.961 1 98 156 HIS B O 1
ATOM 3620 N N . SER B 1 157 ? -7.477 9.039 8.82 1 97.38 157 SER B N 1
ATOM 3621 C CA . SER B 1 157 ? -6.43 8.031 8.75 1 97.38 157 SER B CA 1
ATOM 3622 C C . SER B 1 157 ? -5.266 8.5 7.891 1 97.38 157 SER B C 1
ATOM 3624 O O . SER B 1 157 ? -5.453 9.273 6.949 1 97.38 157 SER B O 1
ATOM 3626 N N . VAL B 1 158 ? -4.055 7.98 8.203 1 96.56 158 VAL B N 1
ATOM 3627 C CA . VAL B 1 158 ? -2.867 8.328 7.43 1 96.56 158 VAL B CA 1
ATOM 3628 C C . VAL B 1 158 ? -2.742 7.391 6.23 1 96.56 158 VAL B C 1
ATOM 3630 O O . VAL B 1 158 ? -1.865 7.57 5.379 1 96.56 158 VAL B O 1
ATOM 3633 N N . ARG B 1 159 ? -3.615 6.477 6.051 1 93.88 159 ARG B N 1
ATOM 3634 C CA . ARG B 1 159 ? -3.484 5.348 5.137 1 93.88 159 ARG B CA 1
ATOM 3635 C C . ARG B 1 159 ? -3.311 5.824 3.697 1 93.88 159 ARG B C 1
ATOM 3637 O O . ARG B 1 159 ? -2.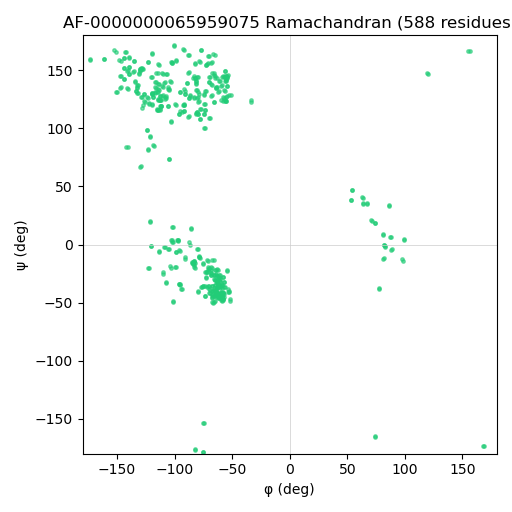557 5.223 2.928 1 93.88 159 ARG B O 1
ATOM 3644 N N . LYS B 1 160 ? -3.984 6.879 3.277 1 92.12 160 LYS B N 1
ATOM 3645 C CA . LYS B 1 160 ? -3.979 7.332 1.89 1 92.12 160 LYS B CA 1
ATOM 3646 C C . LYS B 1 160 ? -2.582 7.773 1.461 1 92.12 160 LYS B C 1
ATOM 3648 O O . LYS B 1 160 ? -2.102 7.383 0.394 1 92.12 160 LYS B O 1
ATOM 3653 N N . TYR B 1 161 ? -1.937 8.516 2.346 1 93.75 161 TYR B N 1
ATOM 3654 C CA . TYR B 1 161 ? -0.688 9.133 1.915 1 93.75 161 TYR B CA 1
ATOM 3655 C C . TYR B 1 161 ? 0.474 8.688 2.793 1 93.75 161 TYR B C 1
ATOM 3657 O O . TYR B 1 161 ? 1.481 9.391 2.908 1 93.75 161 TYR B O 1
ATOM 3665 N N . PHE B 1 162 ? 0.228 7.551 3.48 1 95.75 162 PHE B N 1
ATOM 3666 C CA . PHE B 1 162 ? 1.351 6.93 4.176 1 95.75 162 PHE B CA 1
ATOM 3667 C C . PHE B 1 162 ? 2.479 6.605 3.203 1 95.75 162 PHE B C 1
ATOM 3669 O O . PHE B 1 162 ? 2.256 5.949 2.184 1 95.75 162 PHE B O 1
ATOM 3676 N N . LYS B 1 163 ? 3.68 7.055 3.494 1 95.81 163 LYS B N 1
ATOM 3677 C CA . LYS B 1 163 ? 4.801 6.859 2.578 1 95.81 163 LYS B CA 1
ATOM 3678 C C . LYS B 1 163 ? 5.52 5.543 2.859 1 95.81 163 LYS B C 1
ATOM 3680 O O . LYS B 1 163 ? 5.727 5.18 4.02 1 95.81 163 LYS B O 1
ATOM 3685 N N . ILE B 1 164 ? 5.867 4.895 1.737 1 96.94 164 ILE B N 1
ATOM 3686 C CA . ILE B 1 164 ? 6.629 3.652 1.832 1 96.94 164 ILE B CA 1
ATOM 3687 C C . ILE B 1 164 ? 8 3.932 2.443 1 96.94 164 ILE B C 1
ATOM 3689 O O . ILE B 1 164 ? 8.68 4.883 2.051 1 96.94 164 ILE B O 1
ATOM 3693 N N . ARG B 1 165 ? 8.461 3.109 3.408 1 96.12 165 ARG B N 1
ATOM 3694 C CA . ARG B 1 165 ? 9.75 3.223 4.074 1 96.12 165 ARG B CA 1
ATOM 3695 C C . ARG B 1 165 ? 10.766 2.256 3.469 1 96.12 165 ARG B C 1
ATOM 3697 O O . ARG B 1 165 ? 10.391 1.257 2.855 1 96.12 165 ARG B O 1
ATOM 3704 N N . PRO B 1 166 ? 12.047 2.551 3.658 1 94.38 166 PRO B N 1
ATOM 3705 C CA . PRO B 1 166 ? 13.078 1.667 3.1 1 94.38 166 PRO B CA 1
ATOM 3706 C C . PRO B 1 166 ? 12.938 0.225 3.58 1 94.38 166 PRO B C 1
ATOM 3708 O O . PRO B 1 166 ? 13.094 -0.711 2.791 1 94.38 166 PRO B O 1
ATOM 3711 N N . HIS B 1 167 ? 12.547 0.026 4.828 1 95.19 167 HIS B N 1
ATOM 3712 C CA . HIS B 1 167 ? 12.484 -1.327 5.371 1 95.19 167 HIS B CA 1
ATOM 3713 C C . HIS B 1 167 ? 11.219 -2.045 4.93 1 95.19 167 HIS B C 1
ATOM 3715 O O . HIS B 1 167 ? 11.023 -3.223 5.242 1 95.19 167 HIS B O 1
ATOM 3721 N N . ASP B 1 168 ? 10.344 -1.36 4.215 1 96.62 168 ASP B N 1
ATOM 3722 C CA . ASP B 1 168 ? 9.117 -1.968 3.701 1 96.62 168 ASP B CA 1
ATOM 3723 C C . ASP B 1 168 ? 9.383 -2.713 2.395 1 96.62 168 ASP B C 1
ATOM 3725 O O . ASP B 1 168 ? 8.539 -3.477 1.927 1 96.62 168 ASP B O 1
ATOM 3729 N N . VAL B 1 169 ? 10.547 -2.48 1.764 1 95.19 169 VAL B N 1
ATOM 3730 C CA . VAL B 1 169 ? 10.867 -3.082 0.474 1 95.19 169 VAL B CA 1
ATOM 3731 C C . VAL B 1 169 ? 10.727 -4.598 0.561 1 95.19 169 VAL B C 1
ATOM 3733 O O . VAL B 1 169 ? 11.211 -5.219 1.513 1 95.19 169 VAL B O 1
ATOM 3736 N N . TYR B 1 170 ? 9.93 -5.215 -0.391 1 93.69 170 TYR B N 1
ATOM 3737 C CA . TYR B 1 170 ? 9.656 -6.633 -0.587 1 93.69 170 TYR B CA 1
ATOM 3738 C C . TYR B 1 170 ? 8.57 -7.113 0.367 1 93.69 170 TYR B C 1
ATOM 3740 O O . TYR B 1 170 ? 8.203 -8.289 0.361 1 93.69 170 TYR B O 1
ATOM 3748 N N . ARG B 1 171 ? 8.039 -6.227 1.224 1 95.38 171 ARG B N 1
ATOM 3749 C CA . ARG B 1 171 ? 6.848 -6.559 2.002 1 95.38 171 ARG B CA 1
ATOM 3750 C C . ARG B 1 171 ? 5.586 -6.406 1.162 1 95.38 171 ARG B C 1
ATOM 3752 O O . ARG B 1 171 ? 5.492 -5.5 0.331 1 95.38 171 ARG B O 1
ATOM 3759 N N . PRO B 1 172 ? 4.641 -7.281 1.39 1 95.94 172 PRO B N 1
ATOM 3760 C CA . PRO B 1 172 ? 3.355 -7.098 0.714 1 95.94 172 PRO B CA 1
ATOM 3761 C C . PRO B 1 172 ? 2.635 -5.824 1.155 1 95.94 172 PRO B C 1
ATOM 3763 O O . PRO B 1 172 ? 2.676 -5.465 2.334 1 95.94 172 PRO B O 1
ATOM 3766 N N . ILE B 1 173 ? 1.948 -5.156 0.219 1 95.81 173 ILE B N 1
ATOM 3767 C CA . ILE B 1 173 ? 1.251 -3.904 0.489 1 95.81 173 ILE B CA 1
ATOM 3768 C C . ILE B 1 173 ? 0.206 -4.121 1.581 1 95.81 173 ILE B C 1
ATOM 3770 O O . ILE B 1 173 ? 0.002 -3.254 2.434 1 95.81 173 ILE B O 1
ATOM 3774 N N . SER B 1 174 ? -0.456 -5.281 1.628 1 94.5 174 SER B N 1
ATOM 3775 C CA . SER B 1 174 ? -1.489 -5.559 2.619 1 94.5 174 SER B CA 1
ATOM 3776 C C . SER B 1 174 ? -0.916 -5.555 4.031 1 94.5 174 SER B C 1
ATOM 3778 O O . SER B 1 174 ? -1.578 -5.117 4.977 1 94.5 174 SER B O 1
ATOM 3780 N N . GLU B 1 175 ? 0.301 -6.051 4.152 1 95.56 175 GLU B N 1
ATOM 3781 C CA . GLU B 1 175 ? 0.942 -6.062 5.465 1 95.56 175 GLU B CA 1
ATOM 3782 C C . GLU B 1 175 ? 1.247 -4.648 5.945 1 95.56 175 GLU B C 1
ATOM 3784 O O . GLU B 1 175 ? 1.149 -4.355 7.137 1 95.56 175 GLU B O 1
ATOM 3789 N N . ILE B 1 176 ? 1.601 -3.826 5.023 1 96.75 176 ILE B N 1
ATOM 3790 C CA . ILE B 1 176 ? 1.881 -2.436 5.367 1 96.75 176 ILE B CA 1
ATOM 3791 C C . ILE B 1 176 ? 0.593 -1.74 5.801 1 96.75 176 ILE B C 1
ATOM 3793 O O . ILE B 1 176 ? 0.57 -1.04 6.816 1 96.75 176 ILE B O 1
ATOM 3797 N N . ILE B 1 177 ? -0.42 -1.962 5.047 1 95.75 177 ILE B N 1
ATOM 3798 C CA . ILE B 1 177 ? -1.713 -1.372 5.379 1 95.75 177 ILE B CA 1
ATOM 3799 C C . ILE B 1 177 ? -2.158 -1.844 6.762 1 95.75 177 ILE B C 1
ATOM 3801 O O . ILE B 1 177 ? -2.59 -1.039 7.59 1 95.75 177 ILE B O 1
ATOM 3805 N N . GLU B 1 178 ? -2.012 -3.119 7.027 1 95.75 178 GLU B N 1
ATOM 3806 C CA . GLU B 1 178 ? -2.369 -3.666 8.336 1 95.75 178 GLU B CA 1
ATOM 3807 C C . GLU B 1 178 ? -1.54 -3.031 9.445 1 95.75 178 GLU B C 1
ATOM 3809 O O . GLU B 1 178 ? -2.066 -2.709 10.516 1 95.75 178 GLU B O 1
ATOM 3814 N N . GLU B 1 179 ? -0.32 -2.928 9.219 1 96.44 179 GLU B N 1
ATOM 3815 C CA . GLU B 1 179 ? 0.564 -2.299 10.195 1 96.44 179 GLU B CA 1
ATOM 3816 C C . GLU B 1 179 ? 0.124 -0.868 10.492 1 96.44 179 GLU B C 1
ATOM 3818 O O . GLU B 1 179 ? 0.05 -0.467 11.656 1 96.44 179 GLU B O 1
ATOM 3823 N N . VAL B 1 180 ? -0.156 -0.119 9.453 1 95.12 180 VAL B N 1
ATOM 3824 C CA . VAL B 1 180 ? -0.595 1.264 9.609 1 95.12 180 VAL B CA 1
ATOM 3825 C C . VAL B 1 180 ? -1.875 1.312 10.438 1 95.12 180 VAL B C 1
ATOM 3827 O O . VAL B 1 180 ? -1.979 2.096 11.383 1 95.12 180 VAL B O 1
ATOM 3830 N N . GLU B 1 181 ? -2.803 0.473 10.141 1 94.88 181 GLU B N 1
ATOM 3831 C CA . GLU B 1 181 ? -4.082 0.453 10.844 1 94.88 181 GLU B CA 1
ATOM 3832 C C . GLU B 1 181 ? -3.898 0.074 12.312 1 94.88 181 GLU B C 1
ATOM 3834 O O . GLU B 1 181 ? -4.629 0.556 13.18 1 94.88 181 GLU B O 1
ATOM 3839 N N . ARG B 1 182 ? -2.959 -0.784 12.555 1 95.75 182 ARG B N 1
ATOM 3840 C CA . ARG B 1 182 ? -2.688 -1.207 13.922 1 95.75 182 ARG B CA 1
ATOM 3841 C C . ARG B 1 182 ? -1.987 -0.104 14.711 1 95.75 182 ARG B C 1
ATOM 3843 O O . ARG B 1 182 ? -2.361 0.19 15.852 1 95.75 182 ARG B O 1
ATOM 3850 N N . LYS B 1 183 ? -1.04 0.515 14.164 1 94.94 183 LYS B N 1
ATOM 3851 C CA . LYS B 1 183 ? -0.201 1.493 14.852 1 94.94 183 LYS B CA 1
ATOM 3852 C C . LYS B 1 183 ? -0.899 2.848 14.945 1 94.94 183 LYS B C 1
ATOM 3854 O O . LYS B 1 183 ? -0.756 3.559 15.938 1 94.94 183 LYS B O 1
ATOM 3859 N N . THR B 1 184 ? -1.556 3.215 13.891 1 95.38 184 THR B N 1
ATOM 3860 C CA . THR B 1 184 ? -2.262 4.488 13.828 1 95.38 184 THR B CA 1
ATOM 3861 C C . THR B 1 184 ? -3.695 4.289 13.352 1 95.38 184 THR B C 1
ATOM 3863 O O . THR B 1 184 ? -4.062 4.742 12.266 1 95.38 184 THR B O 1
ATOM 3866 N N . PRO B 1 185 ? -4.473 3.633 14.172 1 96.38 185 PRO B N 1
ATOM 3867 C CA . PRO B 1 185 ? -5.863 3.436 13.766 1 96.38 185 PRO B CA 1
ATOM 3868 C C . PRO B 1 185 ? -6.582 4.75 13.461 1 96.38 185 PRO B C 1
ATOM 3870 O O . PRO B 1 185 ? -6.254 5.785 14.047 1 96.38 185 PRO B O 1
ATOM 3873 N N . ALA B 1 186 ? -7.527 4.664 12.539 1 96.38 186 ALA B N 1
ATOM 3874 C CA . ALA B 1 186 ? -8.312 5.848 12.211 1 96.38 186 ALA B CA 1
ATOM 3875 C C . ALA B 1 186 ? -8.977 6.438 13.453 1 96.38 186 ALA B C 1
ATOM 3877 O O . ALA B 1 186 ? -9.445 5.695 14.32 1 96.38 186 ALA B O 1
ATOM 3878 N N . VAL B 1 187 ? -9.023 7.699 13.523 1 96.69 187 VAL B N 1
ATOM 3879 C CA . VAL B 1 187 ? -9.664 8.383 14.633 1 96.69 187 VAL B CA 1
ATOM 3880 C C . VAL B 1 187 ? -10.953 9.055 14.156 1 96.69 187 VAL B C 1
ATOM 3882 O O . VAL B 1 187 ? -11.039 9.477 13 1 96.69 187 VAL B O 1
ATOM 3885 N N . VAL B 1 188 ? -11.867 9.094 15.016 1 96.69 188 VAL B N 1
ATOM 3886 C CA . VAL B 1 188 ? -13.156 9.711 14.695 1 96.69 188 VAL B CA 1
ATOM 3887 C C . VAL B 1 188 ? -13.289 11.039 15.438 1 96.69 188 VAL B C 1
ATOM 3889 O O . VAL B 1 188 ? -13.07 11.109 16.656 1 96.69 188 VAL B O 1
ATOM 3892 N N . GLN B 1 189 ? -13.539 12.062 14.727 1 97.06 189 GLN B N 1
ATOM 3893 C CA . GLN B 1 189 ? -13.789 13.398 15.273 1 97.06 189 GLN B CA 1
ATOM 3894 C C . GLN B 1 189 ? -15.086 13.984 14.734 1 97.06 189 GLN B C 1
ATOM 3896 O O . GLN B 1 189 ? -15.516 13.633 13.633 1 97.06 189 GLN B O 1
ATOM 3901 N N . PRO B 1 190 ? -15.727 14.852 15.531 1 97.31 190 PRO B N 1
ATOM 3902 C CA . PRO B 1 190 ? -16.859 15.562 14.945 1 97.31 190 PRO B CA 1
ATOM 3903 C C . PRO B 1 190 ? -16.5 16.297 13.656 1 97.31 190 PRO B C 1
ATOM 3905 O O . PRO B 1 190 ? -15.391 16.828 13.531 1 97.31 190 PRO B O 1
ATOM 3908 N N . THR B 1 191 ? -17.453 16.297 12.727 1 98.25 191 THR B N 1
ATOM 3909 C CA . THR B 1 191 ? -17.203 16.953 11.445 1 98.25 191 THR B CA 1
ATOM 3910 C C . THR B 1 191 ? -16.906 18.438 11.648 1 98.25 191 THR B C 1
ATOM 3912 O O . THR B 1 191 ? -16.156 19.031 10.883 1 98.25 191 THR B O 1
ATOM 3915 N N . THR B 1 192 ? -17.531 19.031 12.688 1 98.25 192 THR B N 1
ATOM 3916 C CA . THR B 1 192 ? -17.25 20.391 13.109 1 98.25 192 THR B CA 1
ATOM 3917 C C . THR B 1 192 ? -16.984 20.453 14.609 1 98.25 192 THR B C 1
ATOM 3919 O O . THR B 1 192 ? -17.516 19.625 15.367 1 98.25 192 THR B O 1
ATOM 3922 N N . PHE B 1 193 ? -16.172 21.375 14.977 1 97.69 193 PHE B N 1
ATOM 3923 C CA . PHE B 1 193 ? -15.969 21.609 16.391 1 97.69 193 PHE B CA 1
ATOM 3924 C C . PHE B 1 193 ? -15.812 23.094 16.688 1 97.69 193 PHE B C 1
ATOM 3926 O O . PHE B 1 193 ? -15.641 23.906 15.766 1 97.69 193 PHE B O 1
ATOM 3933 N N . THR B 1 194 ? -15.914 23.438 17.922 1 97.69 194 THR B N 1
ATOM 3934 C CA . THR B 1 194 ? -15.695 24.812 18.375 1 97.69 194 THR B CA 1
ATOM 3935 C C . THR B 1 194 ? -14.234 25.016 18.781 1 97.69 194 THR B C 1
ATOM 3937 O O . THR B 1 194 ? -13.727 24.328 19.656 1 97.69 194 THR B O 1
ATOM 3940 N N . HIS B 1 195 ? -13.602 25.938 18.125 1 97.62 195 HIS B N 1
ATOM 3941 C CA . HIS B 1 195 ? -12.219 26.25 18.469 1 97.62 195 HIS B CA 1
ATOM 3942 C C . HIS B 1 195 ? -12.109 26.703 19.922 1 97.62 195 HIS B C 1
ATOM 3944 O O . HIS B 1 195 ? -12.742 27.688 20.312 1 97.62 195 HIS B O 1
ATOM 3950 N N . PRO B 1 196 ? -11.328 26.094 20.672 1 96.81 196 PRO B N 1
ATOM 3951 C CA . PRO B 1 196 ? -11.352 26.344 22.109 1 96.81 196 PRO B CA 1
ATOM 3952 C C . PRO B 1 196 ? -10.797 27.719 22.484 1 96.81 196 PRO B C 1
ATOM 3954 O O . PRO B 1 196 ? -11.078 28.219 23.578 1 96.81 196 PRO B O 1
ATOM 3957 N N . MET B 1 197 ? -10 28.328 21.641 1 96.38 197 MET B N 1
ATOM 3958 C CA . MET B 1 197 ? -9.391 29.625 21.969 1 96.38 197 MET B CA 1
ATOM 3959 C C . MET B 1 197 ? -10.219 30.766 21.391 1 96.38 197 MET B C 1
ATOM 3961 O O . MET B 1 197 ? -10.297 31.844 22 1 96.38 197 MET B O 1
ATOM 3965 N N . THR B 1 198 ? -10.82 30.562 20.203 1 96.44 198 THR B N 1
ATOM 3966 C CA . THR B 1 198 ? -11.461 31.672 19.516 1 96.44 198 THR B CA 1
ATOM 3967 C C . THR B 1 198 ? -12.977 31.516 19.531 1 96.44 198 THR B C 1
ATOM 3969 O O . THR B 1 198 ? -13.703 32.469 19.281 1 96.44 198 THR B O 1
ATOM 3972 N N . GLY B 1 199 ? -13.469 30.297 19.672 1 97.19 199 GLY B N 1
ATOM 3973 C CA . GLY B 1 199 ? -14.898 30.062 19.703 1 97.19 199 GLY B CA 1
ATOM 3974 C C . GLY B 1 199 ? -15.508 29.844 18.328 1 97.19 199 GLY B C 1
ATOM 3975 O O . GLY B 1 199 ? -16.688 29.516 18.219 1 97.19 199 GLY B O 1
ATOM 3976 N N . GLU B 1 200 ? -14.781 29.969 17.312 1 97.31 200 GLU B N 1
ATOM 3977 C CA . GLU B 1 200 ? -15.32 29.781 15.977 1 97.31 200 GLU B CA 1
ATOM 3978 C C . GLU B 1 200 ? -15.602 28.312 15.688 1 97.31 200 GLU B C 1
ATOM 3980 O O . GLU B 1 200 ? -14.992 27.422 16.297 1 97.31 200 GLU B O 1
ATOM 3985 N N . THR B 1 201 ? -16.547 28.047 14.766 1 98.12 201 THR B N 1
ATOM 3986 C CA . THR B 1 201 ? -16.797 26.688 14.281 1 98.12 201 THR B CA 1
ATOM 3987 C C . THR B 1 201 ? -15.812 26.328 13.172 1 98.12 201 THR B C 1
ATOM 3989 O O . THR B 1 201 ? -15.672 27.062 12.195 1 98.12 201 THR B O 1
ATOM 3992 N N . VAL B 1 202 ? -15.125 25.219 13.312 1 98.5 202 VAL B N 1
ATOM 3993 C CA . VAL B 1 202 ? -14.125 24.766 12.352 1 98.5 202 VAL B CA 1
ATOM 3994 C C . VAL B 1 202 ? -14.602 23.484 11.688 1 98.5 202 VAL B C 1
ATOM 3996 O O . VAL B 1 202 ? -15.016 22.531 12.367 1 98.5 202 VAL B O 1
ATOM 3999 N N . LEU B 1 203 ? -14.672 23.453 10.375 1 98.81 203 LEU B N 1
ATOM 4000 C CA . LEU B 1 203 ? -14.891 22.234 9.602 1 98.81 203 LEU B CA 1
ATOM 4001 C C . LEU B 1 203 ? -13.641 21.375 9.586 1 98.81 203 LEU B C 1
ATOM 4003 O O . LEU B 1 203 ? -12.617 21.766 9.031 1 98.81 203 LEU B O 1
ATOM 4007 N N . TYR B 1 204 ? -13.719 20.188 10.172 1 98.5 204 TYR B N 1
ATOM 4008 C CA . TYR B 1 204 ? -12.523 19.406 10.414 1 98.5 204 TYR B CA 1
ATOM 4009 C C . TYR B 1 204 ? -12.414 18.25 9.414 1 98.5 204 TYR B C 1
ATOM 4011 O O . TYR B 1 204 ? -12.57 17.094 9.781 1 98.5 204 TYR B O 1
ATOM 4019 N N . ILE B 1 205 ? -12.078 18.547 8.18 1 98.62 205 ILE B N 1
ATOM 4020 C CA . ILE B 1 205 ? -11.891 17.562 7.113 1 98.62 205 ILE B CA 1
ATOM 4021 C C . ILE B 1 205 ? -10.703 17.969 6.242 1 98.62 205 ILE B C 1
ATOM 4023 O O . ILE B 1 205 ? -10.383 19.156 6.137 1 98.62 205 ILE B O 1
ATOM 4027 N N . SER B 1 206 ? -10.039 17.078 5.695 1 98.56 206 SER B N 1
ATOM 4028 C CA . SER B 1 206 ? -9.008 17.297 4.688 1 98.56 206 SER B CA 1
ATOM 4029 C C . SER B 1 206 ? -8.961 16.156 3.68 1 98.56 206 SER B C 1
ATOM 4031 O O . SER B 1 206 ? -9.203 15 4.035 1 98.56 206 SER B O 1
ATOM 4033 N N . GLU B 1 207 ? -8.68 16.5 2.494 1 96.94 207 GLU B N 1
ATOM 4034 C CA . GLU B 1 207 ? -8.555 15.516 1.425 1 96.94 207 GLU B CA 1
ATOM 4035 C C . GLU B 1 207 ? -7.508 14.461 1.769 1 96.94 207 GLU B C 1
ATOM 4037 O O . GLU B 1 207 ? -7.672 13.289 1.434 1 96.94 207 GLU B O 1
ATOM 4042 N N . GLY B 1 208 ? -6.543 14.836 2.449 1 96.81 208 GLY B N 1
ATOM 4043 C CA . GLY B 1 208 ? -5.414 13.953 2.719 1 96.81 208 GLY B CA 1
ATOM 4044 C C . GLY B 1 208 ? -5.715 12.898 3.764 1 96.81 208 GLY B C 1
ATOM 4045 O O . GLY B 1 208 ? -5.266 11.758 3.646 1 96.81 208 GLY B O 1
ATOM 4046 N N . PHE B 1 209 ? -6.547 13.289 4.789 1 97.88 209 PHE B N 1
ATOM 4047 C CA . PHE B 1 209 ? -6.594 12.359 5.91 1 97.88 209 PHE B CA 1
ATOM 4048 C C . PHE B 1 209 ? -8.023 11.891 6.164 1 97.88 209 PHE B C 1
ATOM 4050 O O . PHE B 1 209 ? -8.242 10.875 6.832 1 97.88 209 PHE B O 1
ATOM 4057 N N . THR B 1 210 ? -9.047 12.625 5.688 1 98.12 210 THR B N 1
ATOM 4058 C CA . THR B 1 210 ? -10.422 12.211 5.941 1 98.12 210 THR B CA 1
ATOM 4059 C C . THR B 1 210 ? -10.844 11.102 4.98 1 98.12 210 THR B C 1
ATOM 4061 O O . THR B 1 210 ? -10.828 11.281 3.764 1 98.12 210 THR B O 1
ATOM 4064 N N . VAL B 1 211 ? -11.273 9.953 5.578 1 96.31 211 VAL B N 1
ATOM 4065 C CA . VAL B 1 211 ? -11.484 8.789 4.727 1 96.31 211 VAL B CA 1
ATOM 4066 C C . VAL B 1 211 ? -12.945 8.336 4.828 1 96.31 211 VAL B C 1
ATOM 4068 O O . VAL B 1 211 ? -13.352 7.375 4.168 1 96.31 211 VAL B O 1
ATOM 4071 N N . GLY B 1 212 ? -13.742 9.023 5.648 1 97.06 212 GLY B N 1
ATOM 4072 C CA . GLY B 1 212 ? -15.141 8.648 5.789 1 97.06 212 GLY B CA 1
ATOM 4073 C C . GLY B 1 212 ? -15.938 9.625 6.641 1 97.06 212 GLY B C 1
ATOM 4074 O O . GLY B 1 212 ? -15.359 10.414 7.387 1 97.06 212 GLY B O 1
ATOM 4075 N N . ILE B 1 213 ? -17.203 9.578 6.438 1 98.19 213 ILE B N 1
ATOM 4076 C CA . ILE B 1 213 ? -18.141 10.367 7.219 1 98.19 213 ILE B CA 1
ATOM 4077 C C . ILE B 1 213 ? -19.281 9.469 7.699 1 98.19 213 ILE B C 1
ATOM 4079 O O . ILE B 1 213 ? -19.75 8.594 6.961 1 98.19 213 ILE B O 1
ATOM 4083 N N . GLU B 1 214 ? -19.688 9.594 8.906 1 98 214 GLU B N 1
ATOM 4084 C CA . GLU B 1 214 ? -20.719 8.758 9.516 1 98 214 GLU B CA 1
ATOM 4085 C C . GLU B 1 214 ? -21.719 9.594 10.305 1 98 214 GLU B C 1
ATOM 4087 O O . GLU B 1 214 ? -21.438 10.734 10.672 1 98 214 GLU B O 1
ATOM 4092 N N . ASP B 1 215 ? -22.875 9.07 10.516 1 97.25 215 ASP B N 1
ATOM 4093 C CA . ASP B 1 215 ? -23.875 9.773 11.312 1 97.25 215 ASP B CA 1
ATOM 4094 C C . ASP B 1 215 ? -23.641 9.555 12.805 1 97.25 215 ASP B C 1
ATOM 4096 O O . ASP B 1 215 ? -22.625 8.984 13.203 1 97.25 215 ASP B O 1
ATOM 4100 N N . GLN B 1 216 ? -24.516 10.07 13.562 1 94.19 216 GLN B N 1
ATOM 4101 C CA . GLN B 1 216 ? -24.375 10.07 15.016 1 94.19 216 GLN B CA 1
ATOM 4102 C C . GLN B 1 216 ? -24.375 8.648 15.562 1 94.19 216 GLN B C 1
ATOM 4104 O O . GLN B 1 216 ? -23.828 8.391 16.641 1 94.19 216 GLN B O 1
ATOM 4109 N N . ASP B 1 217 ? -24.922 7.699 14.789 1 95.19 217 ASP B N 1
ATOM 4110 C CA . ASP B 1 217 ? -25.031 6.309 15.227 1 95.19 217 ASP B CA 1
ATOM 4111 C C . ASP B 1 217 ? -23.875 5.473 14.68 1 95.19 217 ASP B C 1
ATOM 4113 O O . ASP B 1 217 ? -23.828 4.258 14.867 1 95.19 217 ASP B O 1
ATOM 4117 N N . GLY B 1 218 ? -23.016 6.105 14.008 1 94.38 218 GLY B N 1
ATOM 4118 C CA . GLY B 1 218 ? -21.859 5.402 13.477 1 94.38 218 GLY B CA 1
ATOM 4119 C C . GLY B 1 218 ? -22.109 4.785 12.109 1 94.38 218 GLY B C 1
ATOM 4120 O O . GLY B 1 218 ? -21.281 4.035 11.602 1 94.38 218 GLY B O 1
ATOM 4121 N N . LYS B 1 219 ? -23.219 5.039 11.531 1 95.31 219 LYS B N 1
ATOM 4122 C CA . LYS B 1 219 ? -23.531 4.523 10.203 1 95.31 219 LYS B CA 1
ATOM 4123 C C . LYS B 1 219 ? -22.859 5.359 9.117 1 95.31 219 LYS B C 1
ATOM 4125 O O . LYS B 1 219 ? -23.031 6.578 9.07 1 95.31 219 LYS B O 1
ATOM 4130 N N . PRO B 1 220 ? -22.156 4.66 8.289 1 95.62 220 PRO B N 1
ATOM 4131 C CA . PRO B 1 220 ? -21.5 5.414 7.215 1 95.62 220 PRO B CA 1
ATOM 4132 C C . PRO B 1 220 ? -22.5 6.133 6.309 1 95.62 220 PRO B C 1
ATOM 4134 O O . PRO B 1 220 ? -23.578 5.598 6.016 1 95.62 220 PRO B O 1
ATOM 4137 N N . LEU B 1 221 ? -22.094 7.32 5.949 1 95.44 221 LEU B N 1
ATOM 4138 C CA . LEU B 1 221 ? -22.859 8.094 4.98 1 95.44 221 LEU B CA 1
ATOM 4139 C C . LEU B 1 221 ? -22.234 8.008 3.596 1 95.44 221 LEU B C 1
ATOM 4141 O O . LEU B 1 221 ? -21.172 7.406 3.428 1 95.44 221 LEU B O 1
ATOM 4145 N N . ASP B 1 222 ? -22.953 8.516 2.662 1 91.06 222 ASP B N 1
ATOM 4146 C CA . ASP B 1 222 ? -22.5 8.469 1.276 1 91.06 222 ASP B CA 1
ATOM 4147 C C . ASP B 1 222 ? -21.156 9.18 1.116 1 91.06 222 ASP B C 1
ATOM 4149 O O . ASP B 1 222 ? -20.969 10.297 1.6 1 91.06 222 ASP B O 1
ATOM 4153 N N . GLU B 1 223 ? -20.297 8.547 0.359 1 88.44 223 GLU B N 1
ATOM 4154 C CA . GLU B 1 223 ? -18.969 9.109 0.121 1 88.44 223 GLU B CA 1
ATOM 4155 C C . GLU B 1 223 ? -19.047 10.375 -0.728 1 88.44 223 GLU B C 1
ATOM 4157 O O . GLU B 1 223 ? -18.125 11.203 -0.698 1 88.44 223 GLU B O 1
ATOM 4162 N N . GLU B 1 224 ? -20.031 10.492 -1.45 1 95.25 224 GLU B N 1
ATOM 4163 C CA . GLU B 1 224 ? -20.234 11.68 -2.281 1 95.25 224 GLU B CA 1
ATOM 4164 C C . GLU B 1 224 ? -20.328 12.938 -1.431 1 95.25 224 GLU B C 1
ATOM 4166 O O . GLU B 1 224 ? -19.953 14.031 -1.872 1 95.25 224 GLU B O 1
ATOM 4171 N N . LEU B 1 225 ? -20.812 12.773 -0.233 1 97.56 225 LEU B N 1
ATOM 4172 C CA . LEU B 1 225 ? -20.922 13.906 0.679 1 97.56 225 LEU B CA 1
ATOM 4173 C C . LEU B 1 225 ? -19.547 14.5 0.969 1 97.56 225 LEU B C 1
ATOM 4175 O O . LEU B 1 225 ? -19.375 15.719 0.904 1 97.56 225 LEU B O 1
ATOM 4179 N N . LEU B 1 226 ? -18.562 13.727 1.205 1 97.5 226 LEU B N 1
ATOM 4180 C CA . LEU B 1 226 ? -17.203 14.195 1.462 1 97.5 226 LEU B CA 1
ATOM 4181 C C . LEU B 1 226 ? -16.625 14.898 0.238 1 97.5 226 LEU B C 1
ATOM 4183 O O . LEU B 1 226 ? -15.977 15.938 0.364 1 97.5 226 LEU B O 1
ATOM 4187 N N . LYS B 1 227 ? -16.938 14.312 -0.894 1 97.31 227 LYS B N 1
ATOM 4188 C CA . LYS B 1 227 ? -16.438 14.914 -2.127 1 97.31 227 LYS B CA 1
ATOM 4189 C C . LYS B 1 227 ? -17.016 16.312 -2.326 1 97.31 227 LYS B C 1
ATOM 4191 O O . LYS B 1 227 ? -16.297 17.25 -2.701 1 97.31 227 LYS B O 1
ATOM 4196 N N . ARG B 1 228 ? -18.25 16.422 -2.08 1 98.25 228 ARG B N 1
ATOM 4197 C CA . ARG B 1 228 ? -18.906 17.719 -2.189 1 98.25 228 ARG B CA 1
ATOM 4198 C C . ARG B 1 228 ? -18.312 18.719 -1.202 1 98.25 228 ARG B C 1
ATOM 4200 O O . ARG B 1 228 ? -18.141 19.891 -1.526 1 98.25 228 ARG B O 1
ATOM 4207 N N . LEU B 1 229 ? -17.969 18.234 -0.036 1 98.69 229 LEU B N 1
ATOM 4208 C CA . LEU B 1 229 ? -17.375 19.094 0.973 1 98.69 229 LEU B CA 1
ATOM 4209 C C . LEU B 1 229 ? -15.969 19.531 0.553 1 98.69 229 LEU B C 1
ATOM 4211 O O . LEU B 1 229 ? -15.594 20.688 0.702 1 98.69 229 LEU B O 1
ATOM 4215 N N . PHE B 1 230 ? -15.211 18.578 0.007 1 98.62 230 PHE B N 1
ATOM 4216 C CA . PHE B 1 230 ? -13.883 18.906 -0.491 1 98.62 230 PHE B CA 1
ATOM 4217 C C . PHE B 1 230 ? -13.961 19.953 -1.597 1 98.62 230 PHE B C 1
ATOM 4219 O O . PHE B 1 230 ? -13.164 20.891 -1.624 1 98.62 230 PHE B O 1
ATOM 4226 N N . ASP B 1 231 ? -14.883 19.766 -2.402 1 98.31 231 ASP B N 1
ATOM 4227 C CA . ASP B 1 231 ? -15.07 20.703 -3.508 1 98.31 231 ASP B CA 1
ATOM 4228 C C . ASP B 1 231 ? -15.469 22.078 -2.996 1 98.31 231 ASP B C 1
ATOM 4230 O O . ASP B 1 231 ? -14.867 23.094 -3.375 1 98.31 231 ASP B O 1
ATOM 4234 N N . ALA B 1 232 ? -16.453 22.156 -2.123 1 98.5 232 ALA B N 1
ATOM 4235 C CA . ALA B 1 232 ? -16.984 23.406 -1.606 1 98.5 232 ALA B CA 1
ATOM 4236 C C . ALA B 1 232 ? -15.914 24.203 -0.855 1 98.5 232 ALA B C 1
ATOM 4238 O O . ALA B 1 232 ? -15.961 25.438 -0.813 1 98.5 232 ALA B O 1
ATOM 4239 N N . THR B 1 233 ? -14.961 23.516 -0.288 1 98.5 233 THR B N 1
ATOM 4240 C CA . THR B 1 233 ? -13.938 24.188 0.51 1 98.5 233 THR B CA 1
ATOM 4241 C C . THR B 1 233 ? -12.742 24.562 -0.354 1 98.5 233 THR B C 1
ATOM 4243 O O . THR B 1 233 ? -11.844 25.281 0.101 1 98.5 233 THR B O 1
ATOM 4246 N N . GLY B 1 234 ? -12.703 24.047 -1.564 1 98.38 234 GLY B N 1
ATOM 4247 C CA . GLY B 1 234 ? -11.625 24.375 -2.482 1 98.38 234 GLY B CA 1
ATOM 4248 C C . GLY B 1 234 ? -10.547 23.328 -2.539 1 98.38 234 GLY B C 1
ATOM 4249 O O . GLY B 1 234 ? -9.578 23.453 -3.291 1 98.38 234 GLY B O 1
ATOM 4250 N N . GLN B 1 235 ? -10.711 22.219 -1.859 1 98.25 235 GLN B N 1
ATOM 4251 C CA . GLN B 1 235 ? -9.648 21.234 -1.714 1 98.25 235 GLN B CA 1
ATOM 4252 C C . GLN B 1 235 ? -9.461 20.438 -2.998 1 98.25 235 GLN B C 1
ATOM 4254 O O . GLN B 1 235 ? -8.422 19.797 -3.195 1 98.25 235 GLN B O 1
ATOM 4259 N N . LEU B 1 236 ? -10.43 20.484 -3.883 1 97.62 236 LEU B N 1
ATOM 4260 C CA . LEU B 1 236 ? -10.32 19.75 -5.137 1 97.62 236 LEU B CA 1
ATOM 4261 C C . LEU B 1 236 ? -9.93 20.672 -6.281 1 97.62 236 LEU B C 1
ATOM 4263 O O . LEU B 1 236 ? -9.844 20.234 -7.434 1 97.62 236 LEU B O 1
ATOM 4267 N N . ASP B 1 237 ? -9.711 21.953 -5.98 1 97.44 237 ASP B N 1
ATOM 4268 C CA . ASP B 1 237 ? -9.344 22.922 -7.012 1 97.44 237 ASP B CA 1
ATOM 4269 C C . ASP B 1 237 ? -7.863 22.828 -7.367 1 97.44 237 ASP B C 1
ATOM 4271 O O . ASP B 1 237 ? -7.008 23.312 -6.629 1 97.44 237 ASP B O 1
ATOM 4275 N N . GLU B 1 238 ? -7.52 22.422 -8.477 1 93.06 238 GLU B N 1
ATOM 4276 C CA . GLU B 1 238 ? -6.141 22.203 -8.898 1 93.06 238 GLU B CA 1
ATOM 4277 C C . GLU B 1 238 ? -5.504 23.484 -9.406 1 93.06 238 GLU B C 1
ATOM 4279 O O . GLU B 1 238 ? -4.285 23.562 -9.562 1 93.06 238 GLU B O 1
ATOM 4284 N N . SER B 1 239 ? -6.312 24.422 -9.68 1 95.19 239 SER B N 1
ATOM 4285 C CA . SER B 1 239 ? -5.781 25.719 -10.109 1 95.19 239 SER B CA 1
ATOM 4286 C C . SER B 1 239 ? -5.363 26.562 -8.914 1 95.19 239 SER B C 1
ATOM 4288 O O . SER B 1 239 ? -4.664 27.562 -9.078 1 95.19 239 SER B O 1
ATOM 4290 N N . PHE B 1 240 ? -5.883 26.234 -7.727 1 95.19 240 PHE B N 1
ATOM 4291 C CA . PHE B 1 240 ? -5.594 26.922 -6.469 1 95.19 240 PHE B CA 1
ATOM 4292 C C . PHE B 1 240 ? -6.078 28.375 -6.516 1 95.19 240 PHE B C 1
ATOM 4294 O O . PHE B 1 240 ? -5.434 29.266 -5.961 1 95.19 240 PHE B O 1
ATOM 4301 N N . GLU B 1 241 ? -7.184 28.531 -7.195 1 95.88 241 GLU B N 1
ATOM 4302 C CA . GLU B 1 241 ? -7.758 29.875 -7.328 1 95.88 241 GLU B CA 1
ATOM 4303 C C . GLU B 1 241 ? -9.031 30 -6.508 1 95.88 241 GLU B C 1
ATOM 4305 O O . GLU B 1 241 ? -9.641 31.078 -6.469 1 95.88 241 GLU B O 1
ATOM 4310 N N . HIS B 1 242 ? -9.422 28.984 -5.895 1 97.06 242 HIS B N 1
ATOM 4311 C CA . HIS B 1 242 ? -10.602 29.031 -5.047 1 97.06 242 HIS B CA 1
ATOM 4312 C C . HIS B 1 242 ? -10.484 30.141 -4.004 1 97.06 242 HIS B C 1
ATOM 4314 O O . HIS B 1 242 ? -9.422 30.344 -3.418 1 97.06 242 HIS B O 1
ATOM 4320 N N . ASP B 1 243 ? -11.555 30.797 -3.639 1 95.62 243 ASP B N 1
ATOM 4321 C CA . ASP B 1 243 ? -11.57 31.969 -2.768 1 95.62 243 ASP B CA 1
ATOM 4322 C C . ASP B 1 243 ? -11.078 31.625 -1.365 1 95.62 243 ASP B C 1
ATOM 4324 O O . ASP B 1 243 ? -10.578 32.469 -0.643 1 95.62 243 ASP B O 1
ATOM 4328 N N . ASN B 1 244 ? -11.164 30.359 -1.045 1 97.12 244 ASN B N 1
ATOM 4329 C CA . ASN B 1 244 ? -10.758 29.953 0.294 1 97.12 244 ASN B CA 1
ATOM 4330 C C . ASN B 1 244 ? -9.25 29.734 0.378 1 97.12 244 ASN B C 1
ATOM 4332 O O . ASN B 1 244 ? -8.695 29.609 1.472 1 97.12 244 ASN B O 1
ATOM 4336 N N . ILE B 1 245 ? -8.578 29.625 -0.735 1 96.81 245 ILE B N 1
ATOM 4337 C CA . ILE B 1 245 ? -7.172 29.25 -0.739 1 96.81 245 ILE B CA 1
ATOM 4338 C C . ILE B 1 245 ? -6.301 30.484 -0.592 1 96.81 245 ILE B C 1
ATOM 4340 O O . ILE B 1 245 ? -6.488 31.469 -1.31 1 96.81 245 ILE B O 1
ATOM 4344 N N . HIS B 1 246 ? -5.461 30.422 0.36 1 95.69 246 HIS B N 1
ATOM 4345 C CA . HIS B 1 246 ? -4.477 31.469 0.633 1 95.69 246 HIS B CA 1
ATOM 4346 C C . HIS B 1 246 ? -3.061 30.969 0.366 1 95.69 246 HIS B C 1
ATOM 4348 O O . HIS B 1 246 ? -2.672 29.906 0.846 1 95.69 246 HIS B O 1
ATOM 4354 N N . LEU B 1 247 ? -2.324 31.703 -0.414 1 94.75 247 LEU B N 1
ATOM 4355 C CA . LEU B 1 247 ? -0.908 31.406 -0.603 1 94.75 247 LEU B CA 1
ATOM 4356 C C . LEU B 1 247 ? -0.047 32.25 0.326 1 94.75 247 LEU B C 1
ATOM 4358 O O . LEU B 1 247 ? -0.046 33.5 0.226 1 94.75 247 LEU B O 1
ATOM 4362 N N . GLN B 1 248 ? 0.565 31.594 1.246 1 94.62 248 GLN B N 1
ATOM 4363 C CA . GLN B 1 248 ? 1.521 32.281 2.113 1 94.62 248 GLN B CA 1
ATOM 4364 C C . GLN B 1 248 ? 2.943 32.125 1.581 1 94.62 248 GLN B C 1
ATOM 4366 O O . GLN B 1 248 ? 3.494 31.031 1.549 1 94.62 248 GLN B O 1
ATOM 4371 N N . SER B 1 249 ? 3.496 33.188 1.202 1 91.31 249 SER B N 1
ATOM 4372 C CA . SER B 1 249 ? 4.887 33.188 0.764 1 91.31 249 SER B CA 1
ATOM 4373 C C . SER B 1 249 ? 5.84 33.375 1.938 1 91.31 249 SER B C 1
ATOM 4375 O O . SER B 1 249 ? 5.41 33.75 3.033 1 91.31 249 SER B O 1
ATOM 4377 N N . PHE B 1 250 ? 7.051 33.062 1.736 1 91.94 250 PHE B N 1
ATOM 4378 C CA . PHE B 1 250 ? 8.062 33.281 2.762 1 91.94 250 PHE B CA 1
ATOM 4379 C C . PHE B 1 250 ? 9.414 33.594 2.129 1 91.94 250 PHE B C 1
ATOM 4381 O O . PHE B 1 250 ? 9.641 33.281 0.952 1 91.94 250 PHE B O 1
ATOM 4388 N N . GLU B 1 251 ? 10.234 34.188 2.863 1 93.44 251 GLU B N 1
ATOM 4389 C CA . GLU B 1 251 ? 11.617 34.5 2.512 1 93.44 251 GLU B CA 1
ATOM 4390 C C . GLU B 1 251 ? 12.594 33.844 3.479 1 93.44 251 GLU B C 1
ATOM 4392 O O . GLU B 1 251 ? 12.188 33.312 4.52 1 93.44 251 GLU B O 1
ATOM 4397 N N . GLN B 1 252 ? 13.859 33.844 3 1 94.06 252 GLN B N 1
ATOM 4398 C CA . GLN B 1 252 ? 14.883 33.312 3.885 1 94.06 252 GLN B CA 1
ATOM 4399 C C . GLN B 1 252 ? 14.844 33.969 5.254 1 94.06 252 GLN B C 1
ATOM 4401 O O . GLN B 1 252 ? 14.797 35.219 5.34 1 94.06 252 GLN B O 1
ATOM 4406 N N . GLY B 1 253 ? 14.812 33.188 6.273 1 95.81 253 GLY B N 1
ATOM 4407 C CA . GLY B 1 253 ? 14.789 33.688 7.633 1 95.81 253 GLY B CA 1
ATOM 4408 C C . GLY B 1 253 ? 13.391 33.75 8.227 1 95.81 253 GLY B C 1
ATOM 4409 O O . GLY B 1 253 ? 13.227 33.969 9.43 1 95.81 253 GLY B O 1
ATOM 4410 N N . ASP B 1 254 ? 12.414 33.594 7.352 1 96.75 254 ASP B N 1
ATOM 4411 C CA . ASP B 1 254 ? 11.039 33.562 7.852 1 96.75 254 ASP B CA 1
ATOM 4412 C C . ASP B 1 254 ? 10.742 32.281 8.578 1 96.75 254 ASP B C 1
ATOM 4414 O O . ASP B 1 254 ? 11.133 31.188 8.117 1 96.75 254 ASP B O 1
ATOM 4418 N N . LEU B 1 255 ? 10.172 32.406 9.703 1 98.12 255 LEU B N 1
ATOM 4419 C CA . LEU B 1 255 ? 9.633 31.266 10.453 1 98.12 255 LEU B CA 1
ATOM 4420 C C . LEU B 1 255 ? 8.109 31.359 10.562 1 98.12 255 LEU B C 1
ATOM 4422 O O . LEU B 1 255 ? 7.59 32.312 11.141 1 98.12 255 LEU B O 1
ATOM 4426 N N . LEU B 1 256 ? 7.449 30.406 9.953 1 97.88 256 LEU B N 1
ATOM 4427 C CA . LEU B 1 256 ? 5.992 30.422 9.938 1 97.88 256 LEU B CA 1
ATOM 4428 C C . LEU B 1 256 ? 5.43 29.656 11.133 1 97.88 256 LEU B C 1
ATOM 4430 O O . LEU B 1 256 ? 5.859 28.531 11.422 1 97.88 256 LEU B O 1
ATOM 4434 N N . VAL B 1 257 ? 4.523 30.266 11.844 1 98.5 257 VAL B N 1
ATOM 4435 C CA . VAL B 1 257 ? 3.781 29.641 12.938 1 98.5 257 VAL B CA 1
ATOM 4436 C C . VAL B 1 257 ? 2.281 29.75 12.672 1 98.5 257 VAL B C 1
ATOM 4438 O O . VAL B 1 257 ? 1.772 30.844 12.383 1 98.5 257 VAL B O 1
ATOM 4441 N N . TRP B 1 258 ? 1.602 28.625 12.719 1 98.38 258 TRP B N 1
ATOM 4442 C CA . TRP B 1 258 ? 0.19 28.766 12.375 1 98.38 258 TRP B CA 1
ATOM 4443 C C . TRP B 1 258 ? -0.682 27.906 13.289 1 98.38 258 TRP B C 1
ATOM 4445 O O . TRP B 1 258 ? -0.18 27.031 13.984 1 98.38 258 TRP B O 1
ATOM 4455 N N . ASP B 1 259 ? -1.954 28.25 13.344 1 98.44 259 ASP B N 1
ATOM 4456 C CA . ASP B 1 259 ? -2.992 27.516 14.07 1 98.44 259 ASP B CA 1
ATOM 4457 C C . ASP B 1 259 ? -3.369 26.234 13.352 1 98.44 259 ASP B C 1
ATOM 4459 O O . ASP B 1 259 ? -4.211 26.234 12.453 1 98.44 259 ASP B O 1
ATOM 4463 N N . ASN B 1 260 ? -2.869 25.125 13.789 1 98.25 260 ASN B N 1
ATOM 4464 C CA . ASN B 1 260 ? -3.055 23.828 13.141 1 98.25 260 ASN B CA 1
ATOM 4465 C C . ASN B 1 260 ? -4.488 23.328 13.297 1 98.25 260 ASN B C 1
ATOM 4467 O O . ASN B 1 260 ? -4.949 22.5 12.516 1 98.25 260 ASN B O 1
ATOM 4471 N N . ARG B 1 261 ? -5.238 23.859 14.281 1 97.56 261 ARG B N 1
ATOM 4472 C CA . ARG B 1 261 ? -6.621 23.438 14.492 1 97.56 261 ARG B CA 1
ATOM 4473 C C . ARG B 1 261 ? -7.523 23.953 13.375 1 97.56 261 ARG B C 1
ATOM 4475 O O . ARG B 1 261 ? -8.43 23.234 12.93 1 97.56 261 ARG B O 1
ATOM 4482 N N . SER B 1 262 ? -7.195 25.141 12.93 1 97.62 262 SER B N 1
ATOM 4483 C CA . SER B 1 262 ? -8.148 25.812 12.055 1 97.62 262 SER B CA 1
ATOM 4484 C C . SER B 1 262 ? -7.695 25.75 10.594 1 97.62 262 SER B C 1
ATOM 4486 O O . SER B 1 262 ? -8.5 25.953 9.688 1 97.62 262 SER B O 1
ATOM 4488 N N . LEU B 1 263 ? -6.418 25.469 10.359 1 98.38 263 LEU B N 1
ATOM 4489 C CA . LEU B 1 263 ? -5.887 25.531 9 1 98.38 263 LEU B CA 1
ATOM 4490 C C . LEU B 1 263 ? -5.551 24.141 8.477 1 98.38 263 LEU B C 1
ATOM 4492 O O . LEU B 1 263 ? -5.031 23.312 9.219 1 98.38 263 LEU B O 1
ATOM 4496 N N . ILE B 1 264 ? -5.91 23.875 7.266 1 98.62 264 ILE B N 1
ATOM 4497 C CA . ILE B 1 264 ? -5.227 22.828 6.516 1 98.62 264 ILE B CA 1
ATOM 4498 C C . ILE B 1 264 ? -4.25 23.453 5.523 1 98.62 264 ILE B C 1
ATOM 4500 O O . ILE B 1 264 ? -4.363 24.641 5.199 1 98.62 264 ILE B O 1
ATOM 4504 N N . HIS B 1 265 ? -3.273 22.719 5.148 1 97.94 265 HIS B N 1
ATOM 4505 C CA . HIS B 1 265 ? -2.254 23.297 4.277 1 97.94 265 HIS B CA 1
ATOM 4506 C C . HIS B 1 265 ? -1.744 22.266 3.277 1 97.94 265 HIS B C 1
ATOM 4508 O O . HIS B 1 265 ? -1.982 21.062 3.441 1 97.94 265 HIS B O 1
ATOM 4514 N N . ARG B 1 266 ? -1.184 22.734 2.291 1 95.62 266 ARG B N 1
ATOM 4515 C CA . ARG B 1 266 ? -0.592 21.984 1.186 1 95.62 266 ARG B CA 1
ATOM 4516 C C . ARG B 1 266 ? 0.623 22.703 0.62 1 95.62 266 ARG B C 1
ATOM 4518 O O . ARG B 1 266 ? 0.585 23.922 0.417 1 95.62 266 ARG B O 1
ATOM 4525 N N . ALA B 1 267 ? 1.677 21.938 0.403 1 91.19 267 ALA B N 1
ATOM 4526 C CA . ALA B 1 267 ? 2.883 22.547 -0.149 1 91.19 267 ALA B CA 1
ATOM 4527 C C . ALA B 1 267 ? 2.67 22.969 -1.6 1 91.19 267 ALA B C 1
ATOM 4529 O O . ALA B 1 267 ? 1.941 22.312 -2.344 1 91.19 267 ALA B O 1
ATOM 4530 N N . ARG B 1 268 ? 3.26 24.031 -1.934 1 86.62 268 ARG B N 1
ATOM 4531 C CA . ARG B 1 268 ? 3.344 24.438 -3.336 1 86.62 268 ARG B CA 1
ATOM 4532 C C . ARG B 1 268 ? 4.418 23.641 -4.066 1 86.62 268 ARG B C 1
ATOM 4534 O O . ARG B 1 268 ? 5.602 23.719 -3.734 1 86.62 268 ARG B O 1
ATOM 4541 N N . HIS B 1 269 ? 4.016 22.734 -4.918 1 75.75 269 HIS B N 1
ATOM 4542 C CA . HIS B 1 269 ? 4.969 21.875 -5.625 1 75.75 269 HIS B CA 1
ATOM 4543 C C . HIS B 1 269 ? 5.047 22.25 -7.102 1 75.75 269 HIS B C 1
ATOM 4545 O O . HIS B 1 269 ? 4.066 22.734 -7.68 1 75.75 269 HIS B O 1
ATOM 4551 N N . THR B 1 270 ? 6.336 22.188 -7.449 1 70.94 270 THR B N 1
ATOM 4552 C CA . THR B 1 270 ? 6.578 22.438 -8.867 1 70.94 270 THR B CA 1
ATOM 4553 C C . THR B 1 270 ? 7.121 21.188 -9.555 1 70.94 270 THR B C 1
ATOM 4555 O O . THR B 1 270 ? 7.586 20.266 -8.891 1 70.94 270 THR B O 1
ATOM 4558 N N . THR B 1 271 ? 6.918 21.094 -10.812 1 68.62 271 THR B N 1
ATOM 4559 C CA . THR B 1 271 ? 7.336 19.969 -11.633 1 68.62 271 THR B CA 1
ATOM 4560 C C . THR B 1 271 ? 8.859 19.844 -11.656 1 68.62 271 THR B C 1
ATOM 4562 O O . THR B 1 271 ? 9.398 18.766 -11.914 1 68.62 271 THR B O 1
ATOM 4565 N N . THR B 1 272 ? 9.562 20.891 -11.461 1 67.25 272 THR B N 1
ATOM 4566 C CA . THR B 1 272 ? 11.023 20.906 -11.406 1 67.25 272 THR B CA 1
ATOM 4567 C C . THR B 1 272 ? 11.508 21.375 -10.047 1 67.25 272 THR B C 1
ATOM 4569 O O . THR B 1 272 ? 11.883 22.547 -9.891 1 67.25 272 THR B O 1
ATOM 4572 N N . PRO B 1 273 ? 11.555 20.406 -9.203 1 71.31 273 PRO B N 1
ATOM 4573 C CA . PRO B 1 273 ? 11.758 20.891 -7.84 1 71.31 273 PRO B CA 1
ATOM 4574 C C . PRO B 1 273 ? 13.195 21.359 -7.594 1 71.31 273 PRO B C 1
ATOM 4576 O O . PRO B 1 273 ? 14.141 20.719 -8.062 1 71.31 273 PRO B O 1
ATOM 4579 N N . GLU B 1 274 ? 13.273 22.5 -7.09 1 83.94 274 GLU B N 1
ATOM 4580 C CA . GLU B 1 274 ? 14.5 23.031 -6.504 1 83.94 274 GLU B CA 1
ATOM 4581 C C . GLU B 1 274 ? 14.727 22.469 -5.102 1 83.94 274 GLU B C 1
ATOM 4583 O O . GLU B 1 274 ? 13.812 21.922 -4.488 1 83.94 274 GLU B O 1
ATOM 4588 N N . PRO B 1 275 ? 16 22.516 -4.672 1 87.56 275 PRO B N 1
ATOM 4589 C CA . PRO B 1 275 ? 16.297 22.031 -3.32 1 87.56 275 PRO B CA 1
ATOM 4590 C C . PRO B 1 275 ? 15.484 22.766 -2.252 1 87.56 275 PRO B C 1
ATOM 4592 O O . PRO B 1 275 ? 15.375 24 -2.287 1 87.56 275 PRO B O 1
ATOM 4595 N N . THR B 1 276 ? 14.93 22.047 -1.412 1 90.81 276 THR B N 1
ATOM 4596 C CA . THR B 1 276 ? 14.188 22.578 -0.279 1 90.81 276 THR B CA 1
ATOM 4597 C C . THR B 1 276 ? 14.438 21.75 0.976 1 90.81 276 THR B C 1
ATOM 4599 O O . THR B 1 276 ? 14.523 20.516 0.905 1 90.81 276 THR B O 1
ATOM 4602 N N . VAL B 1 277 ? 14.688 22.406 2.072 1 93.5 277 VAL B N 1
ATOM 4603 C CA . VAL B 1 277 ? 14.758 21.812 3.396 1 93.5 277 VAL B CA 1
ATOM 4604 C C . VAL B 1 277 ? 13.961 22.641 4.395 1 93.5 277 VAL B C 1
ATOM 4606 O O . VAL B 1 277 ? 14.062 23.875 4.41 1 93.5 277 VAL B O 1
ATOM 4609 N N . SER B 1 278 ? 13.18 21.984 5.129 1 95.75 278 SER B N 1
ATOM 4610 C CA . SER B 1 278 ? 12.453 22.688 6.18 1 95.75 278 SER B CA 1
ATOM 4611 C C . SER B 1 278 ? 12.398 21.875 7.461 1 95.75 278 SER B C 1
ATOM 4613 O O . SER B 1 278 ? 12.375 20.641 7.414 1 95.75 278 SER B O 1
ATOM 4615 N N . TYR 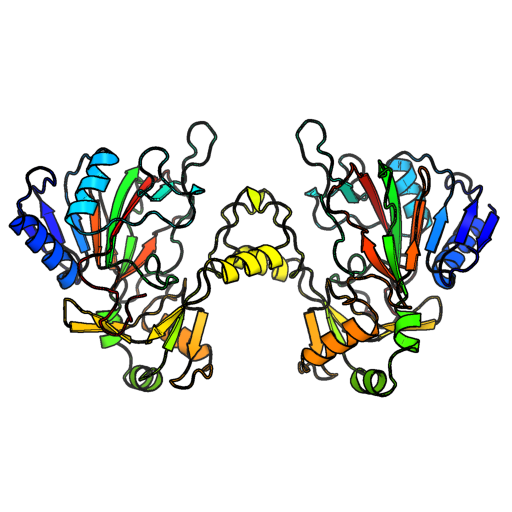B 1 279 ? 12.422 22.578 8.555 1 97.69 279 TYR B N 1
ATOM 4616 C CA . TYR B 1 279 ? 12.227 22.016 9.883 1 97.69 279 TYR B CA 1
ATOM 4617 C C . TYR B 1 279 ? 10.82 22.312 10.398 1 97.69 279 TYR B C 1
ATOM 4619 O O . TYR B 1 279 ? 10.305 23.422 10.203 1 97.69 279 TYR B O 1
ATOM 4627 N N . ARG B 1 280 ? 10.297 21.312 11.031 1 98.31 280 ARG B N 1
ATOM 4628 C CA . ARG B 1 280 ? 8.961 21.484 11.602 1 98.31 280 ARG B CA 1
ATOM 4629 C C . ARG B 1 280 ? 8.938 21.062 13.07 1 98.31 280 ARG B C 1
ATOM 4631 O O . ARG B 1 280 ? 9.461 20 13.422 1 98.31 280 ARG B O 1
ATOM 4638 N N . VAL B 1 281 ? 8.469 21.938 13.883 1 98.56 281 VAL B N 1
ATOM 4639 C CA . VAL B 1 281 ? 8.133 21.609 15.266 1 98.56 281 VAL B CA 1
ATOM 4640 C C . VAL B 1 281 ? 6.629 21.766 15.484 1 98.56 281 VAL B C 1
ATOM 4642 O O . VAL B 1 281 ? 6.023 22.734 15.039 1 98.56 281 VAL B O 1
ATOM 4645 N N . THR B 1 282 ? 6.035 20.781 16.062 1 98.38 282 THR B N 1
ATOM 4646 C CA . THR B 1 282 ? 4.613 20.812 16.391 1 98.38 282 THR B CA 1
ATOM 4647 C C . THR B 1 282 ? 4.406 20.75 17.891 1 98.38 282 THR B C 1
ATOM 4649 O O . THR B 1 282 ? 5.121 20.031 18.594 1 98.38 282 THR B O 1
ATOM 4652 N N . VAL B 1 283 ? 3.416 21.547 18.375 1 98.31 283 VAL B N 1
ATOM 4653 C CA . VAL B 1 283 ? 3.287 21.625 19.828 1 98.31 283 VAL B CA 1
ATOM 4654 C C . VAL B 1 283 ? 1.817 21.516 20.234 1 98.31 283 VAL B C 1
ATOM 4656 O O . VAL B 1 283 ? 0.929 21.891 19.453 1 98.31 283 VAL B O 1
ATOM 4659 N N . HIS B 1 284 ? 1.639 20.953 21.406 1 97.62 284 HIS B N 1
ATOM 4660 C CA . HIS B 1 284 ? 0.373 21.016 22.125 1 97.62 284 HIS B CA 1
ATOM 4661 C C . HIS B 1 284 ? 0.309 22.266 23 1 97.62 284 HIS B C 1
ATOM 4663 O O . HIS B 1 284 ? 1.071 22.391 23.969 1 97.62 284 HIS B O 1
ATOM 4669 N N . ASP B 1 285 ? -0.516 23.156 22.609 1 96.75 285 ASP B N 1
ATOM 4670 C CA . ASP B 1 285 ? -0.705 24.312 23.484 1 96.75 285 ASP B CA 1
ATOM 4671 C C . ASP B 1 285 ? -1.555 23.953 24.703 1 96.75 285 ASP B C 1
ATOM 4673 O O . ASP B 1 285 ? -1.516 22.812 25.172 1 96.75 285 ASP B O 1
ATOM 4677 N N . GLU B 1 286 ? -2.27 24.938 25.312 1 94.06 286 GLU B N 1
ATOM 4678 C CA . GLU B 1 286 ? -2.924 24.75 26.609 1 94.06 286 GLU B CA 1
ATOM 4679 C C . GLU B 1 286 ? -4.234 23.984 26.469 1 94.06 286 GLU B C 1
ATOM 4681 O O . GLU B 1 286 ? -4.832 23.562 27.453 1 94.06 286 GLU B O 1
ATOM 4686 N N . ARG B 1 287 ? -4.68 23.797 25.188 1 95.31 287 ARG B N 1
ATOM 4687 C CA . ARG B 1 287 ? -5.969 23.141 24.969 1 95.31 287 ARG B CA 1
ATOM 4688 C C . ARG B 1 287 ? -5.84 22 23.969 1 95.31 287 ARG B C 1
ATOM 4690 O O . ARG B 1 287 ? -4.949 22 23.125 1 95.31 287 ARG B O 1
ATOM 4697 N N . LYS B 1 288 ? -6.727 21.031 24.141 1 95.56 288 LYS B N 1
ATOM 4698 C CA . LYS B 1 288 ? -6.848 19.984 23.125 1 95.56 288 LYS B CA 1
ATOM 4699 C C . LYS B 1 288 ? -7.578 20.5 21.891 1 95.56 288 LYS B C 1
ATOM 4701 O O . LYS B 1 288 ? -7.832 21.703 21.766 1 95.56 288 LYS B O 1
ATOM 4706 N N . LEU B 1 289 ? -7.797 19.672 20.891 1 95.31 289 LEU B N 1
ATOM 4707 C CA . LEU B 1 289 ? -8.461 20.078 19.656 1 95.31 289 LEU B CA 1
ATOM 4708 C C . LEU B 1 289 ? -9.781 20.781 19.953 1 95.31 289 LEU B C 1
ATOM 4710 O O . LEU B 1 289 ? -10.078 21.828 19.375 1 95.31 289 LEU B O 1
ATOM 4714 N N . HIS B 1 290 ? -10.555 20.203 20.812 1 92.75 290 HIS B N 1
ATOM 4715 C CA . HIS B 1 290 ? -11.789 20.797 21.312 1 92.75 290 HIS B CA 1
ATOM 4716 C C . HIS B 1 290 ? -12.102 20.266 22.719 1 92.75 290 HIS B C 1
ATOM 4718 O O . HIS B 1 290 ? -11.477 19.312 23.188 1 92.75 290 HIS B O 1
ATOM 4724 N N . ASP B 1 291 ? -13.008 20.891 23.359 1 86.62 291 ASP B N 1
ATOM 4725 C CA . ASP B 1 291 ? -13.266 20.609 24.766 1 86.62 291 ASP B CA 1
ATOM 4726 C C . ASP B 1 291 ? -13.938 19.266 24.938 1 86.62 291 ASP B C 1
ATOM 4728 O O . ASP B 1 291 ? -13.969 18.719 26.047 1 86.62 291 ASP B O 1
ATOM 4732 N N . GLY B 1 292 ? -14.445 18.641 23.891 1 79.25 292 GLY B N 1
ATOM 4733 C CA . GLY B 1 292 ? -15.109 17.344 23.984 1 79.25 292 GLY B CA 1
ATOM 4734 C C . GLY B 1 292 ? -14.141 16.172 23.969 1 79.25 292 GLY B C 1
ATOM 4735 O O . GLY B 1 292 ? -14.539 15.023 24.188 1 79.25 292 GLY B O 1
ATOM 4736 N N . ILE B 1 293 ? -12.922 16.484 23.562 1 76.25 293 ILE B N 1
ATOM 4737 C CA . ILE B 1 293 ? -11.938 15.414 23.516 1 76.25 293 ILE B CA 1
ATOM 4738 C C . ILE B 1 293 ? -11.578 14.992 24.953 1 76.25 293 ILE B C 1
ATOM 4740 O O . ILE B 1 293 ? -11.25 15.836 25.781 1 76.25 293 ILE B O 1
ATOM 4744 N N . GLN B 1 294 ? -12.086 13.797 25.219 1 62.25 294 GLN B N 1
ATOM 4745 C CA . GLN B 1 294 ? -11.805 13.266 26.547 1 62.25 294 GLN B CA 1
ATOM 4746 C C . GLN B 1 294 ? -10.312 12.984 26.719 1 62.25 294 GLN B C 1
ATOM 4748 O O . GLN B 1 294 ? -9.617 12.672 25.75 1 62.25 294 GLN B O 1
ATOM 4753 N N . ALA B 1 295 ? -9.719 13.633 27.75 1 50.53 295 ALA B N 1
ATOM 4754 C CA . ALA B 1 295 ? -8.359 13.25 28.125 1 50.53 295 ALA B CA 1
ATOM 4755 C C . ALA B 1 295 ? -8.125 11.758 27.906 1 50.53 295 ALA B C 1
ATOM 4757 O O . ALA B 1 295 ? -9 10.938 28.188 1 50.53 295 ALA B O 1
ATOM 4758 N N . ALA B 1 296 ? -7.168 11.484 27.172 1 41.66 296 ALA B N 1
ATOM 4759 C CA . ALA B 1 296 ? -6.785 10.086 26.984 1 41.66 296 ALA B CA 1
ATOM 4760 C C . ALA B 1 296 ? -6.531 9.398 28.328 1 41.66 296 ALA B C 1
ATOM 4762 O O . ALA B 1 296 ? -5.996 10.008 29.25 1 41.66 296 ALA B O 1
#

InterPro domains:
  IPR003819 TauD/TfdA-like domain [PF02668] (8-274)
  IPR042098 Glutarate 2-hydroxylase superfamily [G3DSA:3.60.130.10] (5-295)
  IPR051178 TfdA dioxygenase [PTHR43779] (10-289)

pLDDT: mean 93.5, std 7.93, range [41.66, 98.81]

Organism: Streptomyces coeruleorubidus (NCBI:txid116188)

Nearest PDB structures (foldseek):
  6dch-assembly1_A  TM=9.873E-01  e=1.182E-60  Streptomyces coeruleorubidus
  6l86-assembly2_D-2  TM=9.882E-01  e=5.193E-52  Streptomyces thioluteus
  6l86-assembly2_B  TM=9.883E-01  e=7.489E-52  Streptomyces thioluteus
  6l86-assembly1_C-3  TM=9.888E-01  e=1.466E-51  Streptomyces thioluteus
  8kif-assembly2_A  TM=9.436E-01  e=3.492E-36  Mycobacterium marinum M

Solvent-accessible surface area (backbone atoms only — not comparable to full-atom values): 31607 Å² total; per-residue (Å²): 108,47,78,40,76,38,84,97,45,94,57,28,27,41,29,40,72,65,46,73,90,73,50,46,71,65,53,48,49,50,49,52,50,40,17,69,75,29,38,26,31,34,37,42,79,50,86,68,53,74,68,52,48,50,52,44,42,50,74,64,20,53,67,47,52,59,91,58,66,77,28,26,34,93,88,46,53,44,29,33,28,39,19,67,49,63,54,94,86,34,79,48,28,39,49,86,64,46,84,42,40,31,36,75,48,62,30,43,94,76,38,39,36,35,37,35,40,39,56,75,38,71,44,94,63,79,55,40,36,36,33,33,50,21,34,61,36,47,72,66,48,55,68,67,59,54,59,71,47,58,71,23,29,27,32,14,24,53,68,51,60,38,54,38,47,78,87,43,48,61,37,31,45,46,58,52,52,49,48,44,46,68,76,48,42,63,31,77,43,55,33,54,46,47,36,74,88,77,62,47,56,24,44,61,72,30,80,40,30,46,77,46,44,22,41,82,86,65,48,76,51,67,69,63,58,56,51,51,49,36,48,75,47,34,74,67,47,88,81,65,71,40,90,48,50,40,77,46,65,70,56,92,27,31,30,41,32,31,28,33,73,41,31,32,34,25,46,56,78,62,96,73,73,59,60,35,28,33,38,32,40,37,15,38,42,101,56,65,73,30,86,80,61,70,81,127,109,47,78,40,75,38,85,97,45,93,56,30,27,40,30,38,72,65,46,73,90,75,51,47,71,68,52,48,50,50,49,51,51,40,16,68,75,28,39,28,31,33,36,41,78,51,85,68,53,74,68,52,48,50,52,44,43,52,72,63,18,52,67,46,52,58,91,57,66,78,27,27,33,95,87,46,54,43,29,33,28,38,18,67,49,63,55,94,86,36,79,48,29,39,48,86,64,45,83,41,40,31,35,75,48,62,27,43,93,76,37,39,34,35,38,35,41,38,57,74,39,72,46,94,62,78,54,38,35,36,33,33,50,20,34,61,37,47,71,66,48,54,67,67,59,53,58,70,46,58,71,23,30,25,33,13,25,54,67,52,61,38,55,37,47,78,88,43,48,60,37,32,46,45,58,51,52,51,49,44,48,67,78,46,42,64,30,77,42,55,32,54,45,47,34,75,88,78,61,48,56,25,44,61,74,32,79,42,28,45,77,47,44,22,41,80,84,65,48,75,51,67,66,63,58,55,52,52,49,36,48,74,48,34,74,67,47,87,80,65,71,40,89,48,52,40,78,45,66,70,54,92,26,32,30,40,32,30,28,34,72,41,30,33,34,25,46,55,79,62,96,74,72,60,59,34,29,32,38,31,40,37,15,38,41,99,56,65,73,30,85,79,60,70,81,127

Foldseek 3Di:
DDWACDPPDQAEIEDEPDDQVPQDLVNLVVVLVNQVRRFKYKYFQADDDPVRVVSSQVSFFAWDFDPDQQQADPVGRSKGKEWPDDDPNHDHHHYPPFQWWDFACLQALFGFFKKKKAWDDADPPQFWKKKFQQLVLLVQDDPVLVVVLVQKKWKWFQLQPDDDDPVCPPPDPVVVSVVRCVVRNIDIDRQWAQAPPPRGIGRSDIPRTTDFMGHNVRHTDDPVSNVVSCVSRCRPPPVQPDPRMDIDGDDNRIMMMGGSLGMIMGGRDDPDDDIIMMIMITHHGPDTSHPPSPDD/DDWADDPPDQAEIEDEPDDQVPQDLVNLVVVLVNQVRRFKYKYFQADDDPVRVVSSQVSFFAWDFDPDQQQADPVGRSKGKEWPDDDPNHDHHHYPPFQWWDFACLQALFGFFKKKKAWDDADPPQFWKKKFQQLVLLVQDDPVLVVVLVQKKWWWFQLQPDDDDPVCPPPDPVVVSVVRCVVRNIDIDRQWAQAPPPRGIGRSDIPRTTDFMGHNVRHTDDPVSNVVSCVSRCRPPPVQP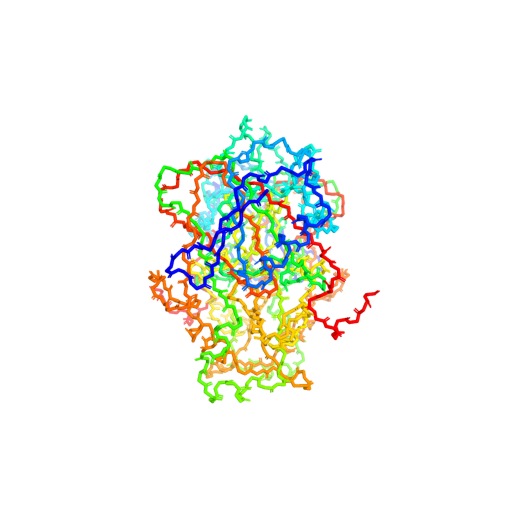PPRMDIDGDDHRIMMMGGSLRMIMGGRDDPDDDIIMMIMITHHGPDTSHPPSPDD

Sequence (592 aa):
MQIDEQPGNAIGAAVEGFDHATASDADIDALKSTIYTKKIAVLKGQDLSPQQFLALGKRLGRPEAYYEPMYQHPEVTEIFVSSNVPENGKQIGVPKTGKFWHADYQFMPDPFGITLIYPQVIPEKNRGTYFIDMGRAYDRLPEDLKKEISGTYCRHSVRKYFKIRPHDVYRPISEIIEEVERKTPAVVQPTTFTHPMTGETVLYISEGFTVGIEDQDGKPLDEELLKRLFDATGQLDESFEHDNIHLQSFEQGDLLVWDNRSLIHRARHTTTPEPTVSYRVTVHDERKLHDGIQAAMQIDEQPGNAIGAAVEGFDHATASDADIDALKSTIYTKKIAVLKGQDLSPQQFLALGKRLGRPEAYYEPMYQHPEVTEIFVSSNVPENGKQIGVPKTGKFWHADYQFMPDPFGITLIYPQVIPEKNRGTYFIDMGRAYDRLPEDLKKEISGTYCRHSVRKYFKIRPHDVYRPISEIIEEVERKTPAVVQPTTFTHPMTGETVLYISEGFTVGIEDQDGKPLDEELLKRLFDATGQLDESFEHDNIHLQSFEQGDLLVWDNRSLIHRARHTTTPEPTVSYRVTVHDERKLHDGIQAA

Radius of gyration: 29.92 Å; Cα contacts (8 Å, |Δi|>4): 1273; chains: 2; bounding box: 55×88×58 Å